Protein AF-0000000086681582 (afdb_homodimer)

Nearest PDB structures (foldseek):
  5wcq-assembly1_A  TM=6.280E-01  e=1.089E-05  Brevundimonas diminuta
  5wms-assembly1_A  TM=5.966E-01  e=2.235E-05  Brevundimonas diminuta
  8uqz-assembly1_A  TM=6.109E-01  e=7.411E-05  Brevundimonas diminuta
  6jqx-assembly1_B  TM=4.785E-01  e=4.214E-04  Cutaneotrichosporon moniliiforme
  1qlw-assembly1_A  TM=4.377E-01  e=7.368E+00  Alcaligenes sp.

Foldseek 3Di:
DEADDDPVADFPHHPLVLQQVCVVLPDQEDEYDDLQDWCLVVQVVSCVVPDSHHYAIEEEQAVNQPHLDLVRVLVSLVSPHQEYEHHACQAQVNCCVPVVDGGDDQADPVLAGDPSVVSVLVSCLVSLHEYEHHHYDLSRSLRVLQVSLVVVHAYEDPQCLAHHDLVSLLVSLVSPYAYEHALQCCDPVHRPDHLLNVLVSCVSNDLQRYAYFHPDGHPRDDRRSVSLVVSLVSNVVSPDDPVSSCNRHPVVVCVSRVVDD/DEADDAPVADFPHHPLVLQVVCVVLPDQEDEYDDLQDWCLVVQVVSCVVPDSHHYAIEEEQAVNQPHLDLVRVLVSLVSPHQEYEHHACQAQVNCCVPVVDGGDDQADPVLAGDPSVVSVLVSCLVSLHEYEHHHYDLSRSLRVLQVSLVVPHAYEDPQCLAHHDLVSLLVSLVSPYAYEHALQCCDPVHRPDHLLNVLVSCVSNDLQRYAYFHPDGHPRDDRRSVSLVVSLVSNVVSPDDPVSSCNRHPVVVCVSRVVDD

Structure (mmCIF, N/CA/C/O backbone):
data_AF-0000000086681582-model_v1
#
loop_
_entity.id
_entity.type
_entity.pdbx_description
1 polymer 'Uncharacterized protein'
#
loop_
_atom_site.group_PDB
_atom_site.id
_atom_site.type_symbol
_atom_site.label_atom_id
_atom_site.label_alt_id
_atom_site.label_comp_id
_atom_site.label_asym_id
_atom_site.label_entity_id
_atom_site.label_seq_id
_atom_site.pdbx_PDB_ins_code
_atom_site.Cartn_x
_atom_site.Cartn_y
_atom_site.Cartn_z
_atom_site.occupancy
_atom_site.B_iso_or_equiv
_atom_site.auth_seq_id
_atom_site.auth_comp_id
_atom_site.auth_asym_id
_atom_site.auth_atom_id
_atom_site.pdbx_PDB_model_num
ATOM 1 N N . MET A 1 1 ? -6.246 -12.727 -7.773 1 80.12 1 MET A N 1
ATOM 2 C CA . MET A 1 1 ? -7.086 -11.852 -8.586 1 80.12 1 MET A CA 1
ATOM 3 C C . MET A 1 1 ? -6.727 -10.391 -8.367 1 80.12 1 MET A C 1
ATOM 5 O O . MET A 1 1 ? -6.145 -10.039 -7.336 1 80.12 1 MET A O 1
ATOM 9 N N . HIS A 1 2 ? -7.07 -9.625 -9.367 1 80.25 2 HIS A N 1
ATOM 10 C CA . HIS A 1 2 ? -6.82 -8.188 -9.375 1 80.25 2 HIS A CA 1
ATOM 11 C C . HIS A 1 2 ? -8.117 -7.406 -9.203 1 80.25 2 HIS A C 1
ATOM 13 O O . HIS A 1 2 ? -9.047 -7.562 -9.992 1 80.25 2 HIS A O 1
ATOM 19 N N . ALA A 1 3 ? -8.195 -6.621 -8.18 1 81 3 ALA A N 1
ATOM 20 C CA . ALA A 1 3 ? -9.375 -5.793 -7.945 1 81 3 ALA A CA 1
ATOM 21 C C . ALA A 1 3 ? -9.023 -4.309 -7.988 1 81 3 ALA A C 1
ATOM 23 O O . ALA A 1 3 ? -7.848 -3.943 -7.945 1 81 3 ALA A O 1
ATOM 24 N N . GLY A 1 4 ? -10.094 -3.471 -8.25 1 77.5 4 GLY A N 1
ATOM 25 C CA . GLY A 1 4 ? -9.898 -2.037 -8.094 1 77.5 4 GLY A CA 1
ATOM 26 C C . GLY A 1 4 ? -9.766 -1.604 -6.648 1 77.5 4 GLY A C 1
ATOM 27 O O . GLY A 1 4 ? -10.172 -2.328 -5.738 1 77.5 4 GLY A O 1
ATOM 28 N N . PRO A 1 5 ? -9.18 -0.451 -6.535 1 73.88 5 PRO A N 1
ATOM 29 C CA . PRO A 1 5 ? -8.68 0.481 -7.547 1 73.88 5 PRO A CA 1
ATOM 30 C C . PRO A 1 5 ? -7.324 0.068 -8.117 1 73.88 5 PRO A C 1
ATOM 32 O O . PRO A 1 5 ? -6.543 -0.6 -7.43 1 73.88 5 PRO A O 1
ATOM 35 N N . ASP A 1 6 ? -7.227 0.319 -9.297 1 66 6 ASP A N 1
ATOM 36 C CA . ASP A 1 6 ? -5.996 0.071 -10.039 1 66 6 ASP A CA 1
ATOM 37 C C . ASP A 1 6 ? -5.617 1.28 -10.891 1 66 6 ASP A C 1
ATOM 39 O O . ASP A 1 6 ? -6.398 1.722 -11.734 1 66 6 ASP A O 1
ATOM 43 N N . PRO A 1 7 ? -4.586 1.868 -10.586 1 52.94 7 PRO A N 1
ATOM 44 C CA . PRO A 1 7 ? -4.242 3.102 -11.297 1 52.94 7 PRO A CA 1
ATOM 45 C C . PRO A 1 7 ? -3.973 2.871 -12.781 1 52.94 7 PRO A C 1
ATOM 47 O O . PRO A 1 7 ? -3.996 3.82 -13.57 1 52.94 7 PRO A O 1
ATOM 50 N N . VAL A 1 8 ? -3.641 1.756 -13.031 1 47.03 8 VAL A N 1
ATOM 51 C CA . VAL A 1 8 ? -3.168 1.477 -14.383 1 47.03 8 VAL A CA 1
ATOM 52 C C . VAL A 1 8 ? -4.301 0.877 -15.219 1 47.03 8 VAL A C 1
ATOM 54 O O . VAL A 1 8 ? -4.305 0.988 -16.438 1 47.03 8 VAL A O 1
ATOM 57 N N . ALA A 1 9 ? -5.238 0.294 -14.453 1 48.62 9 ALA A N 1
ATOM 58 C CA . ALA A 1 9 ? -6.25 -0.399 -15.242 1 48.62 9 ALA A CA 1
ATOM 59 C C . ALA A 1 9 ? -7.633 -0.263 -14.617 1 48.62 9 ALA A C 1
ATOM 61 O O . ALA A 1 9 ? -7.785 -0.403 -13.398 1 48.62 9 ALA A O 1
ATOM 62 N N . ASP A 1 10 ? -8.438 0.199 -15.531 1 56.19 10 ASP A N 1
ATOM 63 C CA . ASP A 1 10 ? -9.82 0.105 -15.07 1 56.19 10 ASP A CA 1
ATOM 64 C C . ASP A 1 10 ? -10.172 -1.327 -14.68 1 56.19 10 ASP A C 1
ATOM 66 O O . ASP A 1 10 ? -9.734 -2.281 -15.32 1 56.19 10 ASP A O 1
ATOM 70 N N . ARG A 1 11 ? -10.75 -1.47 -13.648 1 69.81 11 ARG A N 1
ATOM 71 C CA . ARG A 1 11 ? -11.148 -2.799 -13.195 1 69.81 11 ARG A CA 1
ATOM 72 C C . ARG A 1 11 ? -12.664 -2.967 -13.25 1 69.81 11 ARG A C 1
ATOM 74 O O . ARG A 1 11 ? -13.406 -2.014 -13.023 1 69.81 11 ARG A O 1
ATOM 81 N N . ARG A 1 12 ? -13.094 -4.184 -13.578 1 63.84 12 ARG A N 1
ATOM 82 C CA . ARG A 1 12 ? -14.508 -4.52 -13.734 1 63.84 12 ARG A CA 1
ATOM 83 C C . ARG A 1 12 ? -15.25 -4.379 -12.406 1 63.84 12 ARG A C 1
ATOM 85 O O . ARG A 1 12 ? -16.391 -3.914 -12.383 1 63.84 12 ARG A O 1
ATOM 92 N N . PHE A 1 13 ? -14.523 -4.84 -11.383 1 74.56 13 PHE A N 1
ATOM 93 C CA . PHE A 1 13 ? -15.109 -4.859 -10.047 1 74.56 13 PHE A CA 1
ATOM 94 C C . PHE A 1 13 ? -14.141 -4.277 -9.023 1 74.56 13 PHE A C 1
ATOM 96 O O . PHE A 1 13 ? -12.93 -4.406 -9.164 1 74.56 13 PHE A O 1
ATOM 103 N N . ASP A 1 14 ? -14.781 -3.689 -8.125 1 80.19 14 ASP A N 1
ATOM 104 C CA . ASP A 1 14 ? -13.914 -3.326 -7.004 1 80.19 14 ASP A CA 1
ATOM 105 C C . ASP A 1 14 ? -13.672 -4.523 -6.09 1 80.19 14 ASP A C 1
ATOM 107 O O . ASP A 1 14 ? -14.211 -5.605 -6.316 1 80.19 14 ASP A O 1
ATOM 111 N N . ALA A 1 15 ? -12.883 -4.344 -5.152 1 85.25 15 ALA A N 1
ATOM 112 C CA . ALA A 1 15 ? -12.422 -5.441 -4.305 1 85.25 15 ALA A CA 1
ATOM 113 C C . ALA A 1 15 ? -13.586 -6.078 -3.553 1 85.25 15 ALA A C 1
ATOM 115 O O . ALA A 1 15 ? -13.609 -7.293 -3.344 1 85.25 15 ALA A O 1
ATOM 116 N N . TYR A 1 16 ? -14.555 -5.223 -3.18 1 86.19 16 TYR A N 1
ATOM 117 C CA . TYR A 1 16 ? -15.711 -5.742 -2.459 1 86.19 16 TYR A CA 1
ATOM 118 C C . TYR A 1 16 ? -16.562 -6.625 -3.363 1 86.19 16 TYR A C 1
ATOM 120 O O . TYR A 1 16 ? -16.922 -7.746 -2.992 1 86.19 16 TYR A O 1
ATOM 128 N N . GLU A 1 17 ? -16.844 -6.137 -4.488 1 84.44 17 GLU A N 1
ATOM 129 C CA . GLU A 1 17 ? -17.656 -6.879 -5.441 1 84.44 17 GLU A CA 1
ATOM 130 C C . GLU A 1 17 ? -17 -8.195 -5.832 1 84.44 17 GLU A C 1
ATOM 132 O O . GLU A 1 17 ? -17.672 -9.219 -5.98 1 84.44 17 GLU A O 1
ATOM 137 N N . MET A 1 18 ? -15.773 -8.195 -5.965 1 87.38 18 MET A N 1
ATOM 138 C CA . MET A 1 18 ? -15.031 -9.391 -6.355 1 87.38 18 MET A CA 1
ATOM 139 C C . MET A 1 18 ? -15.055 -10.43 -5.242 1 87.38 18 MET A C 1
ATOM 141 O O . MET A 1 18 ? -15.188 -11.625 -5.504 1 87.38 18 MET A O 1
ATOM 145 N N . ALA A 1 19 ? -14.875 -9.953 -4.031 1 89.88 19 ALA A N 1
ATOM 146 C CA . ALA A 1 19 ? -14.898 -10.867 -2.889 1 89.88 19 ALA A CA 1
ATOM 147 C C . ALA A 1 19 ? -16.266 -11.516 -2.736 1 89.88 19 ALA A C 1
ATOM 149 O O . ALA A 1 19 ? -16.359 -12.727 -2.514 1 89.88 19 ALA A O 1
ATOM 150 N N . VAL A 1 20 ? -17.281 -10.695 -2.9 1 88.19 20 VAL A N 1
ATOM 151 C CA . VAL A 1 20 ? -18.656 -11.195 -2.775 1 88.19 20 VAL A CA 1
ATOM 152 C C . VAL A 1 20 ? -18.938 -12.203 -3.885 1 88.19 20 VAL A C 1
ATOM 154 O O . VAL A 1 20 ? -19.5 -13.273 -3.631 1 88.19 20 VAL A O 1
ATOM 157 N N . ALA A 1 21 ? -18.516 -11.844 -5.086 1 85.94 21 ALA A N 1
ATOM 158 C CA . ALA A 1 21 ? -18.719 -12.734 -6.219 1 85.94 21 ALA A CA 1
ATOM 159 C C . ALA A 1 21 ? -18 -14.07 -6.004 1 85.94 21 ALA A C 1
ATOM 161 O O . ALA A 1 21 ? -18.531 -15.125 -6.336 1 85.94 21 ALA A O 1
ATOM 162 N N . ALA A 1 22 ? -16.844 -14.023 -5.52 1 89.81 22 ALA A N 1
ATOM 163 C CA . ALA A 1 22 ? -16.062 -15.234 -5.266 1 89.81 22 ALA A CA 1
ATOM 164 C C . ALA A 1 22 ? -16.719 -16.094 -4.203 1 89.81 22 ALA A C 1
ATOM 166 O O . ALA A 1 22 ? -16.844 -17.312 -4.367 1 89.81 22 ALA A O 1
ATOM 167 N N . ARG A 1 23 ? -17.109 -15.445 -3.09 1 91 23 ARG A N 1
ATOM 168 C CA . ARG A 1 23 ? -17.828 -16.156 -2.031 1 91 23 ARG A CA 1
ATOM 169 C C . ARG A 1 23 ? -19.078 -16.828 -2.572 1 91 23 ARG A C 1
ATOM 171 O O . ARG A 1 23 ? -19.328 -18 -2.307 1 91 23 ARG A O 1
ATOM 178 N N . ASP A 1 24 ? -19.812 -16.078 -3.342 1 88.75 24 ASP A N 1
ATOM 179 C CA . ASP A 1 24 ? -21.078 -16.578 -3.859 1 88.75 24 ASP A CA 1
ATOM 180 C C . ASP A 1 24 ? -20.875 -17.703 -4.855 1 88.75 24 ASP A C 1
ATOM 182 O O . ASP A 1 24 ? -21.75 -18.547 -5.055 1 88.75 24 ASP A O 1
ATOM 186 N N . ALA A 1 25 ? -19.703 -17.734 -5.477 1 87.56 25 ALA A N 1
ATOM 187 C CA . ALA A 1 25 ? -19.359 -18.781 -6.426 1 87.56 25 ALA A CA 1
ATOM 188 C C . ALA A 1 25 ? -18.906 -20.047 -5.699 1 87.56 25 ALA A C 1
ATOM 190 O O . ALA A 1 25 ? -18.672 -21.078 -6.328 1 87.56 25 ALA A O 1
ATOM 191 N N . GLY A 1 26 ? -18.734 -19.953 -4.391 1 88.19 26 GLY A N 1
ATOM 192 C CA . GLY A 1 26 ? -18.438 -21.141 -3.604 1 88.19 26 GLY A CA 1
ATOM 193 C C . GLY A 1 26 ? -16.969 -21.266 -3.23 1 88.19 26 GLY A C 1
ATOM 194 O O . GLY A 1 26 ? -16.547 -22.281 -2.684 1 88.19 26 GLY A O 1
ATOM 195 N N . LEU A 1 27 ? -16.203 -20.266 -3.543 1 90.62 27 LEU A N 1
ATOM 196 C CA . LEU A 1 27 ? -14.805 -20.281 -3.109 1 90.62 27 LEU A CA 1
ATOM 197 C C . LEU A 1 27 ? -14.703 -20.078 -1.602 1 90.62 27 LEU A C 1
ATOM 199 O O . LEU A 1 27 ? -15.562 -19.422 -1 1 90.62 27 LEU A O 1
ATOM 203 N N . ARG A 1 28 ? -13.727 -20.609 -1.056 1 91.69 28 ARG A N 1
ATOM 204 C CA . ARG A 1 28 ? -13.5 -20.469 0.379 1 91.69 28 ARG A CA 1
ATOM 205 C C . ARG A 1 28 ? -12.664 -19.234 0.682 1 91.69 28 ARG A C 1
ATOM 207 O O . ARG A 1 28 ? -12.773 -18.641 1.763 1 91.69 28 ARG A O 1
ATOM 214 N N . ALA A 1 29 ? -11.797 -18.891 -0.271 1 94.38 29 ALA A N 1
ATOM 215 C CA . ALA A 1 29 ? -10.859 -17.781 -0.05 1 94.38 29 ALA A CA 1
ATOM 216 C C . ALA A 1 29 ? -10.328 -17.25 -1.375 1 94.38 29 ALA A C 1
ATOM 218 O O . ALA A 1 29 ? -10.477 -17.891 -2.418 1 94.38 29 ALA A O 1
ATOM 219 N N . VAL A 1 30 ? -9.789 -16.094 -1.274 1 93.31 30 VAL A N 1
ATOM 220 C CA . VAL A 1 30 ? -9.094 -15.5 -2.408 1 93.31 30 VAL A CA 1
ATOM 221 C C . VAL A 1 30 ? -7.863 -14.742 -1.916 1 93.31 30 VAL A C 1
ATOM 223 O O . VAL A 1 30 ? -7.77 -14.398 -0.734 1 93.31 30 VAL A O 1
ATOM 226 N N . ILE A 1 31 ? -6.914 -14.57 -2.775 1 94.56 31 ILE A N 1
ATOM 227 C CA . ILE A 1 31 ? -5.785 -13.68 -2.525 1 94.56 31 ILE A CA 1
ATOM 228 C C . ILE A 1 31 ? -5.77 -12.562 -3.564 1 94.56 31 ILE A C 1
ATOM 230 O O . ILE A 1 31 ? -5.859 -12.82 -4.766 1 94.56 31 ILE A O 1
ATOM 234 N N . PHE A 1 32 ? -5.738 -11.367 -3.086 1 92.69 32 PHE A N 1
ATOM 235 C CA . PHE A 1 32 ? -5.719 -10.211 -3.977 1 92.69 32 PHE A CA 1
ATOM 236 C C . PHE A 1 32 ? -4.285 -9.773 -4.254 1 92.69 32 PHE A C 1
ATOM 238 O O . PHE A 1 32 ? -3.469 -9.688 -3.336 1 92.69 32 PHE A O 1
ATOM 245 N N . LYS A 1 33 ? -4.078 -9.492 -5.527 1 93.56 33 LYS A N 1
ATOM 246 C CA . LYS A 1 33 ? -2.783 -8.984 -5.969 1 93.56 33 LYS A CA 1
ATOM 247 C C . LYS A 1 33 ? -2.912 -7.59 -6.566 1 93.56 33 LYS A C 1
ATOM 249 O O . LYS A 1 33 ? -3.881 -7.297 -7.273 1 93.56 33 LYS A O 1
ATOM 254 N N . SER A 1 34 ? -2.004 -6.781 -6.219 1 93.56 34 SER A N 1
ATOM 255 C CA . SER A 1 34 ? -1.793 -5.508 -6.891 1 93.56 34 SER A CA 1
ATOM 256 C C . SER A 1 34 ? -0.314 -5.273 -7.188 1 93.56 34 SER A C 1
ATOM 258 O O . SER A 1 34 ? 0.549 -5.648 -6.391 1 93.56 34 SER A O 1
ATOM 260 N N . HIS A 1 35 ? -0.095 -4.695 -8.32 1 93.94 35 HIS A N 1
ATOM 261 C CA . HIS A 1 35 ? 1.271 -4.32 -8.664 1 93.94 35 HIS A CA 1
ATOM 262 C C . HIS A 1 35 ? 1.663 -3 -8.008 1 93.94 35 HIS A C 1
ATOM 264 O O . HIS A 1 35 ? 2.848 -2.658 -7.949 1 93.94 35 HIS A O 1
ATOM 270 N N . GLU A 1 36 ? 0.704 -2.318 -7.43 1 93 36 GLU A N 1
ATOM 271 C CA . GLU A 1 36 ? 0.908 -0.905 -7.121 1 93 36 GLU A CA 1
ATOM 272 C C . GLU A 1 36 ? 0.956 -0.67 -5.613 1 93 36 GLU A C 1
ATOM 274 O O . GLU A 1 36 ? 1.464 0.355 -5.156 1 93 36 GLU A O 1
ATOM 279 N N . TYR A 1 37 ? 0.361 -1.542 -4.898 1 94.25 37 TYR A N 1
ATOM 280 C CA . TYR A 1 37 ? 0.305 -1.369 -3.453 1 94.25 37 TYR A CA 1
ATOM 281 C C . TYR A 1 37 ? 0.102 -2.707 -2.752 1 94.25 37 TYR A C 1
ATOM 283 O O . TYR A 1 37 ? -0.406 -3.658 -3.35 1 94.25 37 TYR A O 1
ATOM 291 N N . PRO A 1 38 ? 0.583 -2.797 -1.464 1 96.06 38 PRO A N 1
ATOM 292 C CA . PRO A 1 38 ? 0.243 -3.984 -0.677 1 96.06 38 PRO A CA 1
ATOM 293 C C . PRO A 1 38 ? -1.257 -4.117 -0.426 1 96.06 38 PRO A C 1
ATOM 295 O O . PRO A 1 38 ? -1.91 -3.145 -0.041 1 96.06 38 PRO A O 1
ATOM 298 N N . THR A 1 39 ? -1.802 -5.305 -0.522 1 95.75 39 THR A N 1
ATOM 299 C CA . THR A 1 39 ? -3.252 -5.465 -0.53 1 95.75 39 THR A CA 1
ATOM 300 C C . THR A 1 39 ? -3.754 -5.922 0.837 1 95.75 39 THR A C 1
ATOM 302 O O . THR A 1 39 ? -4.961 -6.07 1.043 1 95.75 39 THR A O 1
ATOM 305 N N . VAL A 1 40 ? -2.877 -6.109 1.8 1 93.56 40 VAL A N 1
ATOM 306 C CA . VAL A 1 40 ? -3.266 -6.664 3.094 1 93.56 40 VAL A CA 1
ATOM 307 C C . VAL A 1 40 ? -4.262 -5.73 3.775 1 93.56 40 VAL A C 1
ATOM 309 O O . VAL A 1 40 ? -5.258 -6.188 4.344 1 93.56 40 VAL A O 1
ATOM 312 N N . PRO A 1 41 ? -4.082 -4.426 3.754 1 91.56 41 PRO A N 1
ATOM 313 C CA . PRO A 1 41 ? -5.09 -3.578 4.398 1 91.56 41 PRO A CA 1
ATOM 314 C C . PRO A 1 41 ? -6.469 -3.709 3.76 1 91.56 41 PRO A C 1
ATOM 316 O O . PRO A 1 41 ? -7.484 -3.662 4.457 1 91.56 41 PRO A O 1
ATOM 319 N N . VAL A 1 42 ? -6.512 -3.871 2.488 1 91.88 42 VAL A N 1
ATOM 320 C CA . VAL A 1 42 ? -7.77 -4.094 1.781 1 91.88 42 VAL A CA 1
ATOM 321 C C . VAL A 1 42 ? -8.375 -5.43 2.209 1 91.88 42 VAL A C 1
ATOM 323 O O . VAL A 1 42 ? -9.57 -5.512 2.484 1 91.88 42 VAL A O 1
ATOM 326 N N . ALA A 1 43 ? -7.531 -6.414 2.27 1 92.75 43 ALA A N 1
ATOM 327 C CA . ALA A 1 43 ? -7.984 -7.738 2.686 1 92.75 43 ALA A CA 1
ATOM 328 C C . ALA A 1 43 ? -8.57 -7.703 4.094 1 92.75 43 ALA A C 1
ATOM 330 O O . ALA A 1 43 ? -9.602 -8.328 4.359 1 92.75 43 ALA A O 1
ATOM 331 N N . CYS A 1 44 ? -7.945 -6.953 4.965 1 88.88 44 CYS A N 1
ATOM 332 C CA . CYS A 1 44 ? -8.422 -6.84 6.34 1 88.88 44 CYS A CA 1
ATOM 333 C C . CYS A 1 44 ? -9.828 -6.25 6.383 1 88.88 44 CYS A C 1
ATOM 335 O O . CYS A 1 44 ? -10.688 -6.75 7.109 1 88.88 44 CYS A O 1
ATOM 337 N N . LEU A 1 45 ? -10.078 -5.285 5.652 1 87.94 45 LEU A N 1
ATOM 338 C CA . LEU A 1 45 ? -11.398 -4.656 5.621 1 87.94 45 LEU A CA 1
ATOM 339 C C . LEU A 1 45 ? -12.43 -5.598 5.012 1 87.94 45 LEU A C 1
ATOM 341 O O . LEU A 1 45 ? -13.57 -5.668 5.488 1 87.94 45 LEU A O 1
ATOM 345 N N . LEU A 1 46 ? -12.008 -6.277 3.967 1 89.75 46 LEU A N 1
ATOM 346 C CA . LEU A 1 46 ? -12.93 -7.191 3.297 1 89.75 46 LEU A CA 1
ATOM 347 C C . LEU A 1 46 ? -13.32 -8.344 4.219 1 89.75 46 LEU A C 1
ATOM 349 O O . LEU A 1 46 ? -14.453 -8.82 4.176 1 89.75 46 LEU A O 1
ATOM 353 N N . ASN A 1 47 ? -12.391 -8.797 5.023 1 90 47 ASN A N 1
ATOM 354 C CA . ASN A 1 47 ? -12.68 -9.891 5.945 1 90 47 ASN A CA 1
ATOM 355 C C . ASN A 1 47 ? -13.695 -9.477 7.008 1 90 47 ASN A C 1
ATOM 357 O O . ASN A 1 47 ? -14.367 -10.328 7.59 1 90 47 ASN A O 1
ATOM 361 N N . ARG A 1 48 ? -13.812 -8.219 7.207 1 81 48 ARG A N 1
ATOM 362 C CA . ARG A 1 48 ? -14.867 -7.703 8.078 1 81 48 ARG A CA 1
ATOM 363 C C . ARG A 1 48 ? -16.203 -7.613 7.34 1 81 48 ARG A C 1
ATOM 365 O O . ARG A 1 48 ? -17.25 -7.867 7.922 1 81 48 ARG A O 1
ATOM 372 N N . LEU A 1 49 ? -16.094 -7.352 6.16 1 79.62 49 LEU A N 1
ATOM 373 C CA . LEU A 1 49 ? -17.281 -6.992 5.379 1 79.62 49 LEU A CA 1
ATOM 374 C C . LEU A 1 49 ? -17.953 -8.234 4.812 1 79.62 49 LEU A C 1
ATOM 376 O O . LEU A 1 49 ? -19.156 -8.234 4.547 1 79.62 49 LEU A O 1
ATOM 380 N N . VAL A 1 50 ? -17.141 -9.18 4.508 1 86.19 50 VAL A N 1
ATOM 381 C CA . VAL A 1 50 ? -17.656 -10.375 3.848 1 86.19 50 VAL A CA 1
ATOM 382 C C . VAL A 1 50 ? -17.531 -11.578 4.785 1 86.19 50 VAL A C 1
ATOM 384 O O . VAL A 1 50 ? -16.531 -12.305 4.738 1 86.19 50 VAL A O 1
ATOM 387 N N . PRO A 1 51 ? -18.625 -11.797 5.52 1 85.06 51 PRO A N 1
ATOM 388 C CA . PRO A 1 51 ? -18.562 -12.906 6.48 1 85.06 51 PRO A CA 1
ATOM 389 C C . PRO A 1 51 ? -18.375 -14.258 5.805 1 85.06 51 PRO A C 1
ATOM 391 O O . PRO A 1 51 ? -18.734 -14.43 4.637 1 85.06 51 PRO A O 1
ATOM 394 N N . ASP A 1 52 ? -17.781 -15.242 6.523 1 86.88 52 ASP A N 1
ATOM 395 C CA . ASP A 1 52 ? -17.609 -16.641 6.133 1 86.88 52 ASP A CA 1
ATOM 396 C C . ASP A 1 52 ? -16.797 -16.75 4.848 1 86.88 52 ASP A C 1
ATOM 398 O O . ASP A 1 52 ? -17.109 -17.562 3.977 1 86.88 52 ASP A O 1
ATOM 402 N N . PHE A 1 53 ? -16 -15.812 4.543 1 91.31 53 PHE A N 1
ATOM 403 C CA . PHE A 1 53 ? -15.117 -15.75 3.391 1 91.31 53 PHE A CA 1
ATOM 404 C C . PHE A 1 53 ? -13.75 -15.211 3.791 1 91.31 53 PHE A C 1
ATOM 406 O O . PHE A 1 53 ? -13.648 -14.281 4.598 1 91.31 53 PHE A O 1
ATOM 413 N N . THR A 1 54 ? -12.703 -15.805 3.367 1 94.31 54 THR A N 1
ATOM 414 C CA . THR A 1 54 ? -11.367 -15.359 3.742 1 94.31 54 THR A CA 1
ATOM 415 C C . THR A 1 54 ? -10.688 -14.641 2.578 1 94.31 54 THR A C 1
ATOM 417 O O . THR A 1 54 ? -10.641 -15.164 1.465 1 94.31 54 THR A O 1
ATOM 420 N N . VAL A 1 55 ? -10.273 -13.5 2.859 1 93.88 55 VAL A N 1
ATOM 421 C CA . VAL A 1 55 ? -9.5 -12.727 1.89 1 93.88 55 VAL A CA 1
ATOM 422 C C . VAL A 1 55 ? -8.062 -12.562 2.381 1 93.88 55 VAL A C 1
ATOM 424 O O . VAL A 1 55 ? -7.832 -12.062 3.482 1 93.88 55 VAL A O 1
ATOM 427 N N . PHE A 1 56 ? -7.141 -13.008 1.565 1 95.31 56 PHE A N 1
ATOM 428 C CA . PHE A 1 56 ? -5.727 -12.859 1.877 1 95.31 56 PHE A CA 1
ATOM 429 C C . PHE A 1 56 ? -5.133 -11.656 1.144 1 95.31 56 PHE A C 1
ATOM 431 O O . PHE A 1 56 ? -5.531 -11.359 0.016 1 95.31 56 PHE A O 1
ATOM 438 N N . GLY A 1 57 ? -4.27 -10.992 1.825 1 95.62 57 GLY A N 1
ATOM 439 C CA . GLY A 1 57 ? -3.486 -9.93 1.206 1 95.62 57 GLY A CA 1
ATOM 440 C C . GLY A 1 57 ? -2.084 -10.375 0.824 1 95.62 57 GLY A C 1
ATOM 441 O O . GLY A 1 57 ? -1.636 -11.445 1.225 1 95.62 57 GLY A O 1
ATOM 442 N N . ALA A 1 58 ? -1.457 -9.555 0.065 1 97.31 58 ALA A N 1
ATOM 443 C CA . ALA A 1 58 ? -0.13 -9.859 -0.461 1 97.31 58 ALA A CA 1
ATOM 444 C C . ALA A 1 58 ? 0.63 -8.586 -0.812 1 97.31 58 ALA A C 1
ATOM 446 O O . ALA A 1 58 ? 0.145 -7.477 -0.565 1 97.31 58 ALA A O 1
ATOM 447 N N . ILE A 1 59 ? 1.868 -8.766 -1.271 1 98 59 ILE A N 1
ATOM 448 C CA . ILE A 1 59 ? 2.693 -7.656 -1.729 1 98 59 ILE A CA 1
ATOM 449 C C . ILE A 1 59 ? 3.531 -8.094 -2.928 1 98 59 ILE A C 1
ATOM 451 O O . ILE A 1 59 ? 4.051 -9.211 -2.953 1 98 59 ILE A O 1
ATOM 455 N N . SER A 1 60 ? 3.582 -7.254 -3.945 1 98.25 60 SER A N 1
ATOM 456 C CA . SER A 1 60 ? 4.496 -7.422 -5.07 1 98.25 60 SER A CA 1
ATOM 457 C C . SER A 1 60 ? 5.684 -6.469 -4.957 1 98.25 60 SER A C 1
ATOM 459 O O . SER A 1 60 ? 5.508 -5.27 -4.75 1 98.25 60 SER A O 1
ATOM 461 N N . LEU A 1 61 ? 6.84 -7.004 -5.102 1 98.69 61 LEU A N 1
ATOM 462 C CA . LEU A 1 61 ? 8.039 -6.199 -4.914 1 98.69 61 LEU A CA 1
ATOM 463 C C . LEU A 1 61 ? 8.406 -5.461 -6.199 1 98.69 61 LEU A C 1
ATOM 465 O O . LEU A 1 61 ? 9.508 -5.641 -6.73 1 98.69 61 LEU A O 1
ATOM 469 N N . ASP A 1 62 ? 7.484 -4.574 -6.621 1 98.19 62 ASP A N 1
ATOM 470 C CA . ASP A 1 62 ? 7.652 -3.736 -7.805 1 98.19 62 ASP A CA 1
ATOM 471 C C . ASP A 1 62 ? 8.172 -2.35 -7.43 1 98.19 62 ASP A C 1
ATOM 473 O O . ASP A 1 62 ? 8.508 -2.102 -6.27 1 98.19 62 ASP A O 1
ATOM 477 N N . ASN A 1 63 ? 8.266 -1.492 -8.445 1 98.06 63 ASN A N 1
ATOM 478 C CA . ASN A 1 63 ? 8.836 -0.165 -8.234 1 98.06 63 ASN A CA 1
ATOM 479 C C . ASN A 1 63 ? 8 0.651 -7.25 1 98.06 63 ASN A C 1
ATOM 481 O O . ASN A 1 63 ? 8.531 1.502 -6.535 1 98.06 63 ASN A O 1
ATOM 485 N N . GLU A 1 64 ? 6.758 0.367 -7.109 1 97.5 64 GLU A N 1
ATOM 486 C CA . GLU A 1 64 ? 5.82 1.151 -6.312 1 97.5 64 GLU A CA 1
ATOM 487 C C . GLU A 1 64 ? 6.082 0.979 -4.82 1 97.5 64 GLU A C 1
ATOM 489 O O . GLU A 1 64 ? 5.652 1.8 -4.008 1 97.5 64 GLU A O 1
ATOM 494 N N . VAL A 1 65 ? 6.797 -0.087 -4.492 1 98.06 65 VAL A N 1
ATOM 495 C CA . VAL A 1 65 ? 7.172 -0.256 -3.092 1 98.06 65 VAL A CA 1
ATOM 496 C C . VAL A 1 65 ? 8.688 -0.17 -2.949 1 98.06 65 VAL A C 1
ATOM 498 O O . VAL A 1 65 ? 9.25 -0.598 -1.937 1 98.06 65 VAL A O 1
ATOM 501 N N . GLY A 1 66 ? 9.406 0.273 -3.973 1 97.81 66 GLY A N 1
ATOM 502 C CA . GLY A 1 66 ? 10.852 0.435 -3.898 1 97.81 66 GLY A CA 1
ATOM 503 C C . GLY A 1 66 ? 11.617 -0.78 -4.391 1 97.81 66 GLY A C 1
ATOM 504 O O . GLY A 1 66 ? 12.789 -0.96 -4.059 1 97.81 66 GLY A O 1
ATOM 505 N N . GLY A 1 67 ? 10.969 -1.659 -5.156 1 98.25 67 GLY A N 1
ATOM 506 C CA . GLY A 1 67 ? 11.633 -2.834 -5.695 1 98.25 67 GLY A CA 1
ATOM 507 C C . GLY A 1 67 ? 11.883 -3.91 -4.652 1 98.25 67 GLY A C 1
ATOM 508 O O . GLY A 1 67 ? 10.969 -4.277 -3.906 1 98.25 67 GLY A O 1
ATOM 509 N N . LEU A 1 68 ? 13.094 -4.504 -4.703 1 98.69 68 LEU A N 1
ATOM 510 C CA . LEU A 1 68 ? 13.5 -5.484 -3.705 1 98.69 68 LEU A CA 1
ATOM 511 C C . LEU A 1 68 ? 13.695 -4.824 -2.344 1 98.69 68 LEU A C 1
ATOM 513 O O . LEU A 1 68 ? 14.828 -4.543 -1.941 1 98.69 68 LEU A O 1
ATOM 517 N N . ASN A 1 69 ? 12.531 -4.633 -1.628 1 98.69 69 ASN A N 1
ATOM 518 C CA . ASN A 1 69 ? 12.477 -3.807 -0.425 1 98.69 69 ASN A CA 1
ATOM 519 C C . ASN A 1 69 ? 12.07 -4.625 0.798 1 98.69 69 ASN A C 1
ATOM 521 O O . ASN A 1 69 ? 10.883 -4.75 1.1 1 98.69 69 ASN A O 1
ATOM 525 N N . PRO A 1 70 ? 13.055 -5.07 1.608 1 98.62 70 PRO A N 1
ATOM 526 C CA . PRO A 1 70 ? 12.727 -5.871 2.791 1 98.62 70 PRO A CA 1
ATOM 527 C C . PRO A 1 70 ? 11.875 -5.109 3.805 1 98.62 70 PRO A C 1
ATOM 529 O O . PRO A 1 70 ? 11.07 -5.711 4.516 1 98.62 70 PRO A O 1
ATOM 532 N N . VAL A 1 71 ? 11.977 -3.783 3.865 1 97.75 71 VAL A N 1
ATOM 533 C CA . VAL A 1 71 ? 11.211 -2.979 4.812 1 97.75 71 VAL A CA 1
ATOM 534 C C . VAL A 1 71 ? 9.727 -3.027 4.453 1 97.75 71 VAL A C 1
ATOM 536 O O . 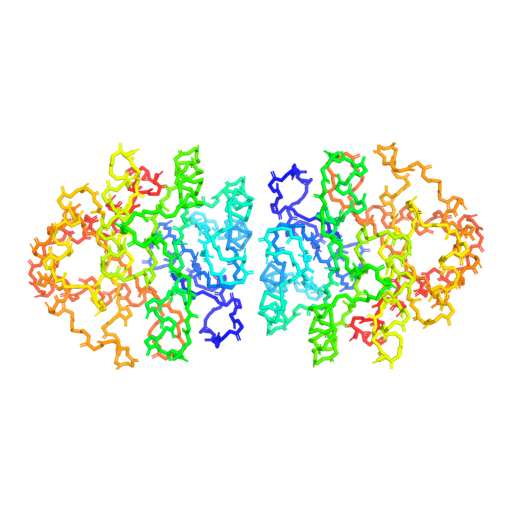VAL A 1 71 ? 8.883 -3.238 5.324 1 97.75 71 VAL A O 1
ATOM 539 N N . ALA A 1 72 ? 9.461 -2.85 3.186 1 98.06 72 ALA A N 1
ATOM 540 C CA . ALA A 1 72 ? 8.078 -2.941 2.715 1 98.06 72 ALA A CA 1
ATOM 541 C C . ALA A 1 72 ? 7.512 -4.336 2.961 1 98.06 72 ALA A C 1
ATOM 543 O O . ALA A 1 72 ? 6.363 -4.473 3.391 1 98.06 72 ALA A O 1
ATOM 544 N N . LEU A 1 73 ? 8.336 -5.312 2.676 1 98.56 73 LEU A N 1
ATOM 545 C CA . LEU A 1 73 ? 7.906 -6.695 2.855 1 98.56 73 LEU A CA 1
ATOM 546 C C . LEU A 1 73 ? 7.598 -6.98 4.32 1 98.56 73 LEU A C 1
ATOM 548 O O . LEU A 1 73 ? 6.559 -7.559 4.641 1 98.56 73 LEU A O 1
ATOM 552 N N . GLU A 1 74 ? 8.461 -6.59 5.168 1 97.94 74 GLU A N 1
ATOM 553 C CA . GLU A 1 74 ? 8.266 -6.879 6.582 1 97.94 74 GLU A CA 1
ATOM 554 C C . GLU A 1 74 ? 7.02 -6.176 7.121 1 97.94 74 GLU A C 1
ATOM 556 O O . GLU A 1 74 ? 6.273 -6.746 7.918 1 97.94 74 GLU A O 1
ATOM 561 N N . ALA A 1 75 ? 6.836 -4.93 6.723 1 96.31 75 ALA A N 1
ATOM 562 C CA . ALA A 1 75 ? 5.629 -4.211 7.129 1 96.31 75 ALA A CA 1
ATOM 563 C C . ALA A 1 75 ? 4.371 -4.969 6.703 1 96.31 75 ALA A C 1
ATOM 565 O O . ALA A 1 75 ? 3.43 -5.109 7.484 1 96.31 75 ALA A O 1
ATOM 566 N N . SER A 1 76 ? 4.367 -5.441 5.469 1 96.5 76 SER A N 1
ATOM 567 C CA . SER A 1 76 ? 3.227 -6.191 4.953 1 96.5 76 SER A CA 1
ATOM 568 C C . SER A 1 76 ? 3.053 -7.512 5.699 1 96.5 76 SER A C 1
ATOM 570 O O . SER A 1 76 ? 1.931 -7.898 6.031 1 96.5 76 SER A O 1
ATOM 572 N N . ALA A 1 77 ? 4.18 -8.164 5.957 1 97.12 77 ALA A N 1
ATOM 573 C CA . ALA A 1 77 ? 4.145 -9.445 6.664 1 97.12 77 ALA A CA 1
ATOM 574 C C . ALA A 1 77 ? 3.58 -9.273 8.07 1 97.12 77 ALA A C 1
ATOM 576 O O . ALA A 1 77 ? 2.762 -10.078 8.523 1 97.12 77 ALA A O 1
ATOM 577 N N . LYS A 1 78 ? 3.945 -8.219 8.727 1 95.5 78 LYS A N 1
ATOM 578 C CA . LYS A 1 78 ? 3.482 -7.938 10.086 1 95.5 78 LYS A CA 1
ATOM 579 C C . LYS A 1 78 ? 1.982 -7.664 10.109 1 95.5 78 LYS A C 1
ATOM 581 O O . LYS A 1 78 ? 1.313 -7.922 11.109 1 95.5 78 LYS A O 1
ATOM 586 N N . MET A 1 79 ? 1.487 -7.242 8.969 1 93.56 79 MET A N 1
ATOM 587 C CA . MET A 1 79 ? 0.054 -6.98 8.875 1 93.56 79 MET A CA 1
ATOM 588 C C . MET A 1 79 ? -0.707 -8.234 8.469 1 93.56 79 MET A C 1
ATOM 590 O O . MET A 1 79 ? -1.938 -8.234 8.422 1 93.56 79 MET A O 1
ATOM 594 N N . GLY A 1 80 ? 0.071 -9.266 8.07 1 93.88 80 GLY A N 1
ATOM 595 C CA . GLY A 1 80 ? -0.59 -10.531 7.828 1 93.88 80 GLY A CA 1
ATOM 596 C C . GLY A 1 80 ? -0.585 -10.938 6.367 1 93.88 80 GLY A C 1
ATOM 597 O O . GLY A 1 80 ? -1.36 -11.805 5.953 1 93.88 80 GLY A O 1
ATOM 598 N N . ALA A 1 81 ? 0.234 -10.297 5.555 1 96 81 ALA A N 1
ATOM 599 C CA . ALA A 1 81 ? 0.311 -10.711 4.156 1 96 81 ALA A CA 1
ATOM 600 C C . ALA A 1 81 ? 0.696 -12.18 4.031 1 96 81 ALA A C 1
ATOM 602 O O . ALA A 1 81 ? 1.637 -12.641 4.684 1 96 81 ALA A O 1
ATOM 603 N N . ALA A 1 82 ? -0.04 -12.859 3.197 1 97.38 82 ALA A N 1
ATOM 604 C CA . ALA A 1 82 ? 0.156 -14.305 3.088 1 97.38 82 ALA A CA 1
ATOM 605 C C . ALA A 1 82 ? 1.182 -14.641 2.008 1 97.38 82 ALA A C 1
ATOM 607 O O . ALA A 1 82 ? 1.775 -15.719 2.021 1 97.38 82 ALA A O 1
ATOM 608 N N . LYS A 1 83 ? 1.37 -13.742 1.062 1 98.31 83 LYS A N 1
ATOM 609 C CA . LYS A 1 83 ? 2.184 -14.031 -0.114 1 98.31 83 LYS A CA 1
ATOM 610 C C . LYS A 1 83 ? 2.984 -12.805 -0.547 1 98.31 83 LYS A C 1
ATOM 612 O O . LYS A 1 83 ? 2.537 -11.672 -0.369 1 98.31 83 LYS A O 1
ATOM 617 N N . VAL A 1 84 ? 4.188 -13.055 -0.988 1 98.81 84 VAL A N 1
ATOM 618 C CA . VAL A 1 84 ? 5 -12.039 -1.649 1 98.81 84 VAL A CA 1
ATOM 619 C C . VAL A 1 84 ? 5.355 -12.492 -3.061 1 98.81 84 VAL A C 1
ATOM 621 O O . VAL A 1 84 ? 5.676 -13.664 -3.277 1 98.81 84 VAL A O 1
ATOM 624 N N . TRP A 1 85 ? 5.16 -11.609 -3.984 1 98.69 85 TRP A N 1
ATOM 625 C CA . TRP A 1 85 ? 5.711 -11.836 -5.316 1 98.69 85 TRP A CA 1
ATOM 626 C C . TRP A 1 85 ? 7.039 -11.102 -5.488 1 98.69 85 TRP A C 1
ATOM 628 O O . TRP A 1 85 ? 7.16 -9.93 -5.121 1 98.69 85 TRP A O 1
ATOM 638 N N . MET A 1 86 ? 8.016 -11.836 -6.035 1 98.81 86 MET A N 1
ATOM 639 C CA . MET A 1 86 ? 9.141 -11.125 -6.629 1 98.81 86 MET A CA 1
ATOM 640 C C . MET A 1 86 ? 8.664 -10.148 -7.695 1 98.81 86 MET A C 1
ATOM 642 O O . MET A 1 86 ? 7.477 -10.117 -8.031 1 98.81 86 MET A O 1
ATOM 646 N N . PRO A 1 87 ? 9.617 -9.32 -8.188 1 98.62 87 PRO A N 1
ATOM 647 C CA . PRO A 1 87 ? 9.156 -8.297 -9.133 1 98.62 87 PRO A CA 1
ATOM 648 C C . PRO A 1 87 ? 8.305 -8.867 -10.266 1 98.62 87 PRO A C 1
ATOM 650 O O . PRO A 1 87 ? 8.609 -9.945 -10.781 1 98.62 87 PRO A O 1
ATOM 653 N N . THR A 1 88 ? 7.242 -8.141 -10.516 1 96.88 88 THR A N 1
ATOM 654 C CA . THR A 1 88 ? 6.348 -8.5 -11.617 1 96.88 88 THR A CA 1
ATOM 655 C C . THR A 1 88 ? 6.543 -7.562 -12.805 1 96.88 88 THR A C 1
ATOM 657 O O . THR A 1 88 ? 7.496 -7.715 -13.57 1 96.88 88 THR A O 1
ATOM 660 N N . TYR A 1 89 ? 5.828 -6.418 -12.805 1 95.12 89 TYR A N 1
ATOM 661 C CA . TYR A 1 89 ? 5.988 -5.488 -13.922 1 95.12 89 TYR A CA 1
ATOM 662 C C . TYR A 1 89 ? 7.379 -4.859 -13.906 1 95.12 89 TYR A C 1
ATOM 664 O O . TYR A 1 89 ? 7.902 -4.477 -14.953 1 95.12 89 TYR A O 1
ATOM 672 N N . ALA A 1 90 ? 7.953 -4.812 -12.75 1 97.62 90 ALA A N 1
ATOM 673 C CA . ALA A 1 90 ? 9.266 -4.184 -12.602 1 97.62 90 ALA A CA 1
ATOM 674 C C . ALA A 1 90 ? 10.383 -5.184 -12.867 1 97.62 90 ALA A C 1
ATOM 676 O O . ALA A 1 90 ? 11.562 -4.812 -12.906 1 97.62 90 ALA A O 1
ATOM 677 N N . ALA A 1 91 ? 10.07 -6.453 -13.016 1 98.25 91 ALA A N 1
ATOM 678 C CA . ALA A 1 91 ? 11.102 -7.453 -13.297 1 98.25 91 ALA A CA 1
ATOM 679 C C . ALA A 1 91 ? 11.852 -7.113 -14.578 1 98.25 91 ALA A C 1
ATOM 681 O O . ALA A 1 91 ? 11.25 -6.691 -15.57 1 98.25 91 ALA A O 1
ATOM 682 N N . ASP A 1 92 ? 13.156 -7.367 -14.547 1 97.94 92 ASP A N 1
ATOM 683 C CA . ASP A 1 92 ? 13.977 -7.027 -15.711 1 97.94 92 ASP A CA 1
ATOM 684 C C . ASP A 1 92 ? 13.461 -7.719 -16.969 1 97.94 92 ASP A C 1
ATOM 686 O O . ASP A 1 92 ? 13.359 -7.098 -18.031 1 97.94 92 ASP A O 1
ATOM 690 N N . HIS A 1 93 ? 13.172 -8.977 -16.844 1 96 93 HIS A N 1
ATOM 691 C CA . HIS A 1 93 ? 12.672 -9.742 -17.984 1 96 93 HIS A CA 1
ATOM 692 C C . HIS A 1 93 ? 11.406 -9.109 -18.562 1 96 93 HIS A C 1
ATOM 694 O O . HIS A 1 93 ? 11.297 -8.914 -19.766 1 96 93 HIS A O 1
ATOM 700 N N . TRP A 1 94 ? 10.469 -8.789 -17.703 1 94.81 94 TRP A N 1
ATOM 701 C CA . TRP A 1 94 ? 9.188 -8.234 -18.125 1 94.81 94 TRP A CA 1
ATOM 702 C C . TRP A 1 94 ? 9.359 -6.82 -18.672 1 94.81 94 TRP A C 1
ATOM 704 O O . TRP A 1 94 ? 8.875 -6.504 -19.766 1 94.81 94 TRP A O 1
ATOM 714 N N . SER A 1 95 ? 10.039 -6.031 -17.938 1 95.94 95 SER A N 1
ATOM 715 C CA . SER A 1 95 ? 10.219 -4.621 -18.266 1 95.94 95 SER A CA 1
ATOM 716 C C . SER A 1 95 ? 10.93 -4.461 -19.609 1 95.94 95 SER A C 1
ATOM 718 O O . SER A 1 95 ? 10.516 -3.662 -20.453 1 95.94 95 SER A O 1
ATOM 720 N N . THR A 1 96 ? 12 -5.23 -19.812 1 96.31 96 THR A N 1
ATOM 721 C CA . THR A 1 96 ? 12.742 -5.164 -21.062 1 96.31 96 THR A CA 1
ATOM 722 C C . THR A 1 96 ? 11.898 -5.672 -22.234 1 96.31 96 THR A C 1
ATOM 724 O O . THR A 1 96 ? 11.906 -5.082 -23.312 1 96.31 96 THR A O 1
ATOM 727 N N . THR A 1 97 ? 11.156 -6.719 -22.016 1 93.56 97 THR A N 1
ATOM 728 C CA . THR A 1 97 ? 10.375 -7.371 -23.062 1 93.56 97 THR A CA 1
ATOM 729 C C . THR A 1 97 ? 9.195 -6.504 -23.484 1 93.56 97 THR A C 1
ATOM 731 O O . THR A 1 97 ? 8.914 -6.367 -24.672 1 93.56 97 THR A O 1
ATOM 734 N N . TYR A 1 98 ? 8.555 -5.91 -22.516 1 90.44 98 TYR A N 1
ATOM 735 C CA . TYR A 1 98 ? 7.258 -5.316 -22.828 1 90.44 98 TYR A CA 1
ATOM 736 C C . TYR A 1 98 ? 7.336 -3.795 -22.797 1 90.44 98 TYR A C 1
ATOM 738 O O . TYR A 1 98 ? 6.496 -3.115 -23.391 1 90.44 98 TYR A O 1
ATOM 746 N N . TYR A 1 99 ? 8.312 -3.25 -22.094 1 91.94 99 TYR A N 1
ATOM 747 C CA . TYR A 1 99 ? 8.383 -1.797 -21.984 1 91.94 99 TYR A CA 1
ATOM 748 C C . TYR A 1 99 ? 9.672 -1.265 -22.609 1 91.94 99 TYR A C 1
ATOM 750 O O . TYR A 1 99 ? 9.852 -0.051 -22.734 1 91.94 99 TYR A O 1
ATOM 758 N N . GLY A 1 100 ? 10.562 -2.15 -23.016 1 94.69 100 GLY A N 1
ATOM 759 C CA . GLY A 1 100 ? 11.797 -1.747 -23.656 1 94.69 100 GLY A CA 1
ATOM 760 C C . GLY A 1 100 ? 12.75 -1.023 -22.734 1 94.69 100 GLY A C 1
ATOM 761 O O . GLY A 1 100 ? 13.57 -0.22 -23.188 1 94.69 100 GLY A O 1
ATOM 762 N N . LYS A 1 101 ? 12.602 -1.131 -21.453 1 95.44 101 LYS A N 1
ATOM 763 C CA . LYS A 1 101 ? 13.477 -0.513 -20.453 1 95.44 101 LYS A CA 1
ATOM 764 C C . LYS A 1 101 ? 13.961 -1.541 -19.438 1 95.44 101 LYS A C 1
ATOM 766 O O . LYS A 1 101 ? 13.25 -2.502 -19.125 1 95.44 101 LYS A O 1
ATOM 771 N N . PRO A 1 102 ? 15.117 -1.286 -18.906 1 96.69 102 PRO A N 1
ATOM 772 C CA . PRO A 1 102 ? 15.617 -2.225 -17.906 1 96.69 102 PRO A CA 1
ATOM 773 C C . PRO A 1 102 ? 14.75 -2.254 -16.641 1 96.69 102 PRO A C 1
ATOM 775 O O . PRO A 1 102 ? 14.109 -1.254 -16.312 1 96.69 102 PRO A O 1
ATOM 778 N N . GLY A 1 103 ? 14.727 -3.373 -15.977 1 98.12 103 GLY A N 1
ATOM 779 C CA . GLY A 1 103 ? 14.016 -3.537 -14.719 1 98.12 103 GLY A CA 1
ATOM 780 C C . GLY A 1 103 ? 14.883 -4.109 -13.617 1 98.12 103 GLY A C 1
ATOM 781 O O . GLY A 1 103 ? 16.094 -3.908 -13.602 1 98.12 103 GLY A O 1
ATOM 782 N N . ILE A 1 104 ? 14.25 -4.738 -12.727 1 98.38 104 ILE A N 1
ATOM 783 C CA . ILE A 1 104 ? 14.922 -5.25 -11.539 1 98.38 104 ILE A CA 1
ATOM 784 C C . ILE A 1 104 ? 15.375 -6.688 -11.773 1 98.38 104 ILE A C 1
ATOM 786 O O . ILE A 1 104 ? 14.555 -7.566 -12.062 1 98.38 104 ILE A O 1
ATOM 790 N N . GLY A 1 105 ? 16.625 -6.949 -11.703 1 98 105 GLY A N 1
ATOM 791 C CA . GLY A 1 105 ? 17.172 -8.297 -11.719 1 98 105 GLY A CA 1
ATOM 792 C C . GLY A 1 105 ? 17.438 -8.844 -10.328 1 98 105 GLY A C 1
ATOM 793 O O . GLY A 1 105 ? 17.688 -8.078 -9.383 1 98 105 GLY A O 1
ATOM 794 N N . VAL A 1 106 ? 17.453 -10.188 -10.219 1 98.62 106 VAL A N 1
ATOM 795 C CA . VAL A 1 106 ? 17.625 -10.75 -8.891 1 98.62 106 VAL A CA 1
ATOM 796 C C . VAL A 1 106 ? 18.922 -11.562 -8.836 1 98.62 106 VAL A C 1
ATOM 798 O O . VAL A 1 106 ? 19.266 -12.133 -7.801 1 98.62 106 VAL A O 1
ATOM 801 N N . LEU A 1 107 ? 19.641 -11.617 -9.945 1 98.62 107 LEU A N 1
ATOM 802 C CA . LEU A 1 107 ? 20.906 -12.336 -10 1 98.62 107 LEU A CA 1
ATOM 803 C C . LEU A 1 107 ? 22.078 -11.375 -10.211 1 98.62 107 LEU A C 1
ATOM 805 O O . LEU A 1 107 ? 21.922 -10.344 -10.867 1 98.62 107 LEU A O 1
ATOM 809 N N . ASP A 1 108 ? 23.219 -11.773 -9.648 1 97.81 108 ASP A N 1
ATOM 810 C CA . ASP A 1 108 ? 24.453 -11.031 -9.922 1 97.81 108 ASP A CA 1
ATOM 811 C C . ASP A 1 108 ? 25.125 -11.547 -11.188 1 97.81 108 ASP A C 1
ATOM 813 O O . ASP A 1 108 ? 24.547 -12.344 -11.93 1 97.81 108 ASP A O 1
ATOM 817 N N . ASP A 1 109 ? 26.344 -11.016 -11.445 1 96.06 109 ASP A N 1
ATOM 818 C CA . ASP A 1 109 ? 27.047 -11.336 -12.68 1 96.06 109 ASP A CA 1
ATOM 819 C C . ASP A 1 109 ? 27.469 -12.805 -12.719 1 96.06 109 ASP A C 1
ATOM 821 O O . ASP A 1 109 ? 27.766 -13.344 -13.789 1 96.06 109 ASP A O 1
ATOM 825 N N . LYS A 1 110 ? 27.5 -13.469 -11.602 1 96.62 110 LYS A N 1
ATOM 826 C CA . LYS A 1 110 ? 27.922 -14.859 -11.516 1 96.62 110 LYS A CA 1
ATOM 827 C C . LYS A 1 110 ? 26.734 -15.805 -11.531 1 96.62 110 LYS A C 1
ATOM 829 O O . LYS A 1 110 ? 26.891 -17.016 -11.43 1 96.62 110 LYS A O 1
ATOM 834 N N . GLY A 1 111 ? 25.469 -15.211 -11.57 1 97.5 111 GLY A N 1
ATOM 835 C CA . GLY A 1 111 ? 24.25 -16.016 -11.633 1 97.5 111 GLY A CA 1
ATOM 836 C C . GLY A 1 111 ? 23.688 -16.359 -10.273 1 97.5 111 GLY A C 1
ATOM 837 O O . GLY A 1 111 ? 22.781 -17.203 -10.156 1 97.5 111 GLY A O 1
ATOM 838 N N . ALA A 1 112 ? 24.219 -15.789 -9.289 1 98 112 ALA A N 1
ATOM 839 C CA . ALA A 1 112 ? 23.719 -16 -7.934 1 98 112 ALA A CA 1
ATOM 840 C C . ALA A 1 112 ? 22.734 -14.922 -7.531 1 98 112 ALA A C 1
ATOM 842 O O . ALA A 1 112 ? 22.797 -13.797 -8.039 1 98 112 ALA A O 1
ATOM 843 N N . LEU A 1 113 ? 21.859 -15.289 -6.609 1 98.69 113 LEU A N 1
ATOM 844 C CA . LEU A 1 113 ? 20.922 -14.297 -6.105 1 98.69 113 LEU A CA 1
ATOM 845 C C . LEU A 1 113 ? 21.672 -13.141 -5.438 1 98.69 113 LEU A C 1
ATOM 847 O O . LEU A 1 113 ? 22.641 -13.359 -4.707 1 98.69 113 LEU A O 1
ATOM 851 N N . VAL A 1 114 ? 21.234 -11.938 -5.684 1 98.44 114 VAL A N 1
ATOM 852 C CA . VAL A 1 114 ? 21.828 -10.781 -5.031 1 98.44 114 VAL A CA 1
ATOM 853 C C . VAL A 1 114 ? 21.516 -10.812 -3.537 1 98.44 114 VAL A C 1
ATOM 855 O O . VAL A 1 114 ? 20.5 -11.375 -3.119 1 98.44 114 VAL A O 1
ATOM 858 N N . PRO A 1 115 ? 22.312 -10.211 -2.67 1 98.31 115 PRO A N 1
ATOM 859 C CA . PRO A 1 115 ? 22.219 -10.328 -1.214 1 98.31 115 PRO A CA 1
ATOM 860 C C . PRO A 1 115 ? 20.844 -9.93 -0.679 1 98.31 115 PRO A C 1
ATOM 862 O O . PRO A 1 115 ? 20.312 -10.586 0.218 1 98.31 115 PRO A O 1
ATOM 865 N N . VAL A 1 116 ? 20.25 -8.891 -1.206 1 98.62 116 VAL A N 1
ATOM 866 C CA . VAL A 1 116 ? 18.984 -8.383 -0.68 1 98.62 116 VAL A CA 1
ATOM 867 C C . VAL A 1 116 ? 17.891 -9.43 -0.86 1 98.62 116 VAL A C 1
ATOM 869 O O . VAL A 1 116 ? 16.953 -9.492 -0.074 1 98.62 116 VAL A O 1
ATOM 872 N N . VAL A 1 117 ? 18.031 -10.305 -1.839 1 98.81 117 VAL A N 1
ATOM 873 C CA . VAL A 1 117 ? 17.031 -11.359 -2.041 1 98.81 117 VAL A CA 1
ATOM 874 C C . VAL A 1 117 ? 17.109 -12.359 -0.891 1 98.81 117 VAL A C 1
ATOM 876 O O . VAL A 1 117 ? 16.078 -12.898 -0.467 1 98.81 117 VAL A O 1
ATOM 879 N N . HIS A 1 118 ? 18.281 -12.586 -0.374 1 98.75 118 HIS A N 1
ATOM 880 C CA . HIS A 1 118 ? 18.391 -13.461 0.79 1 98.75 118 HIS A CA 1
ATOM 881 C C . HIS A 1 118 ? 17.703 -12.844 2.006 1 98.75 118 HIS A C 1
ATOM 883 O O . HIS A 1 118 ? 17.094 -13.562 2.805 1 98.75 118 HIS A O 1
ATOM 889 N N . ASP A 1 119 ? 17.828 -11.492 2.18 1 98.75 119 ASP A N 1
ATOM 890 C CA . ASP A 1 119 ? 17.078 -10.812 3.23 1 98.75 119 ASP A CA 1
ATOM 891 C C . ASP A 1 119 ? 15.57 -11.031 3.066 1 98.75 119 ASP A C 1
ATOM 893 O O . ASP A 1 119 ? 14.852 -11.234 4.051 1 98.75 119 ASP A O 1
ATOM 897 N N . ILE A 1 120 ? 15.148 -10.969 1.847 1 98.88 120 ILE A N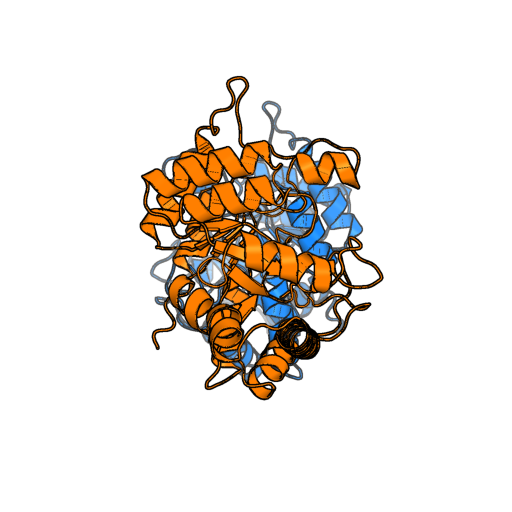 1
ATOM 898 C CA . ILE A 1 120 ? 13.734 -11.172 1.528 1 98.88 120 ILE A CA 1
ATOM 899 C C . ILE A 1 120 ? 13.328 -12.602 1.881 1 98.88 120 ILE A C 1
ATOM 901 O O . ILE A 1 120 ? 12.297 -12.82 2.516 1 98.88 120 ILE A O 1
ATOM 905 N N . LEU A 1 121 ? 14.156 -13.578 1.5 1 98.88 121 LEU A N 1
ATOM 906 C CA . LEU A 1 121 ? 13.844 -14.977 1.784 1 98.88 121 LEU A CA 1
ATOM 907 C C . LEU A 1 121 ? 13.844 -15.242 3.287 1 98.88 121 LEU A C 1
ATOM 909 O O . LEU A 1 121 ? 13.07 -16.062 3.777 1 98.88 121 LEU A O 1
ATOM 913 N N . ASP A 1 122 ? 14.703 -14.539 4.078 1 98.81 122 ASP A N 1
ATOM 914 C CA . ASP A 1 122 ? 14.672 -14.617 5.535 1 98.81 122 ASP A CA 1
ATOM 915 C C . ASP A 1 122 ? 13.305 -14.219 6.082 1 98.81 122 ASP A C 1
ATOM 917 O O . ASP A 1 122 ? 12.773 -14.875 6.98 1 98.81 122 ASP A O 1
ATOM 921 N N . LEU A 1 123 ? 12.781 -13.156 5.523 1 98.75 123 LEU A N 1
ATOM 922 C CA . LEU A 1 123 ? 11.484 -12.672 5.973 1 98.75 123 LEU A CA 1
ATOM 923 C C . LEU A 1 123 ? 10.375 -13.633 5.566 1 98.75 123 LEU A C 1
ATOM 925 O O . LEU A 1 123 ? 9.445 -13.875 6.34 1 98.75 123 LEU A O 1
ATOM 929 N N . VAL A 1 124 ? 10.477 -14.164 4.344 1 98.75 124 VAL A N 1
ATOM 930 C CA . VAL A 1 124 ? 9.492 -15.141 3.873 1 98.75 124 VAL A CA 1
ATOM 931 C C . VAL A 1 124 ? 9.453 -16.328 4.824 1 98.75 124 VAL A C 1
ATOM 933 O O . VAL A 1 124 ? 8.375 -16.828 5.176 1 98.75 124 VAL A O 1
ATOM 936 N N . GLU A 1 125 ? 10.609 -16.75 5.195 1 98.5 125 GLU A N 1
ATOM 937 C CA . GLU A 1 125 ? 10.734 -17.859 6.141 1 98.5 125 GLU A CA 1
ATOM 938 C C . GLU A 1 125 ? 10.188 -17.469 7.512 1 98.5 125 GLU A C 1
ATOM 940 O O . GLU A 1 125 ? 9.383 -18.203 8.094 1 98.5 125 GLU A O 1
ATOM 945 N N . GLN A 1 126 ? 10.609 -16.359 8.039 1 98.31 126 GLN A N 1
ATOM 946 C CA . GLN A 1 126 ? 10.25 -15.898 9.375 1 98.31 126 GLN A CA 1
ATOM 947 C C . GLN A 1 126 ? 8.734 -15.781 9.531 1 98.31 126 GLN A C 1
ATOM 949 O O . GLN A 1 126 ? 8.188 -16.109 10.586 1 98.31 126 GLN A O 1
ATOM 954 N N . TYR A 1 127 ? 8.078 -15.391 8.484 1 97.75 127 TYR A N 1
ATOM 955 C CA . TYR A 1 127 ? 6.652 -15.102 8.609 1 97.75 127 TYR A CA 1
ATOM 956 C C . TYR A 1 127 ? 5.82 -16.172 7.918 1 97.75 127 TYR A C 1
ATOM 958 O O . TYR A 1 127 ? 4.605 -16.016 7.762 1 97.75 127 TYR A O 1
ATOM 966 N N . ASP A 1 128 ? 6.441 -17.234 7.422 1 97.56 128 ASP A N 1
ATOM 967 C CA . ASP A 1 128 ? 5.793 -18.391 6.793 1 97.56 128 ASP A CA 1
ATOM 968 C C . ASP A 1 128 ? 4.91 -17.953 5.629 1 97.56 128 ASP A C 1
ATOM 970 O O . ASP A 1 128 ? 3.74 -18.344 5.551 1 97.56 128 ASP A O 1
ATOM 974 N N . MET A 1 129 ? 5.457 -17.062 4.801 1 98.31 129 MET A N 1
ATOM 975 C CA . MET A 1 129 ? 4.73 -16.562 3.633 1 98.31 129 MET A CA 1
ATOM 976 C C . MET A 1 129 ? 4.91 -17.5 2.447 1 98.31 129 MET A C 1
ATOM 978 O O . MET A 1 129 ? 5.805 -18.359 2.453 1 98.31 129 MET A O 1
ATOM 982 N N . VAL A 1 130 ? 4.02 -17.359 1.465 1 98.56 130 VAL A N 1
ATOM 983 C CA . VAL A 1 130 ? 4.207 -18 0.17 1 98.56 130 VAL A CA 1
ATOM 984 C C . VAL A 1 130 ? 5.055 -17.109 -0.735 1 98.56 130 VAL A C 1
ATOM 986 O O . VAL A 1 130 ? 4.781 -15.914 -0.87 1 98.56 130 VAL A O 1
ATOM 989 N N . LEU A 1 131 ? 6.066 -17.688 -1.307 1 98.81 131 LEU A N 1
ATOM 990 C CA . LEU A 1 131 ? 6.945 -16.969 -2.23 1 98.81 131 LEU A CA 1
ATOM 991 C C . LEU A 1 131 ? 6.488 -17.172 -3.672 1 98.81 131 LEU A C 1
ATOM 993 O O . LEU A 1 131 ? 6.418 -18.297 -4.156 1 98.81 131 LEU A O 1
ATOM 997 N N . GLY A 1 132 ? 6.094 -16.094 -4.34 1 98.75 132 GLY A N 1
ATOM 998 C CA . GLY A 1 132 ? 5.84 -16.109 -5.77 1 98.75 132 GLY A CA 1
ATOM 999 C C . GLY A 1 132 ? 7.016 -15.617 -6.59 1 98.75 132 GLY A C 1
ATOM 1000 O O . GLY A 1 132 ? 7.633 -14.602 -6.246 1 98.75 132 GLY A O 1
ATOM 1001 N N . THR A 1 133 ? 7.258 -16.203 -7.707 1 98.56 133 THR A N 1
ATOM 1002 C CA . THR A 1 133 ? 8.461 -15.906 -8.477 1 98.56 133 THR A CA 1
ATOM 1003 C C . THR A 1 133 ? 8.297 -14.617 -9.273 1 98.56 133 THR A C 1
ATOM 1005 O O . THR A 1 133 ? 9.273 -14.062 -9.789 1 98.56 133 THR A O 1
ATOM 1008 N N . GLY A 1 134 ? 7.031 -14.172 -9.367 1 97.88 134 GLY A N 1
ATOM 1009 C CA . GLY A 1 134 ? 6.789 -12.977 -10.164 1 97.88 134 GLY A CA 1
ATOM 1010 C C . GLY A 1 134 ? 7.07 -13.18 -11.641 1 97.88 134 GLY A C 1
ATOM 1011 O O . GLY A 1 134 ? 6.797 -14.25 -12.195 1 97.88 134 GLY A O 1
ATOM 1012 N N . HIS A 1 135 ? 7.484 -12.078 -12.328 1 97.81 135 HIS A N 1
ATOM 1013 C CA . HIS A 1 135 ? 7.719 -12.141 -13.766 1 97.81 135 HIS A CA 1
ATOM 1014 C C . HIS A 1 135 ? 9.203 -12.242 -14.078 1 97.81 135 HIS A C 1
ATOM 1016 O O . HIS A 1 135 ? 9.68 -11.68 -15.07 1 97.81 135 HIS A O 1
ATOM 1022 N N . LEU A 1 136 ? 9.922 -12.906 -13.266 1 98.19 136 LEU A N 1
ATOM 1023 C CA . LEU A 1 136 ? 11.344 -13.133 -13.477 1 98.19 136 LEU A CA 1
ATOM 1024 C C . LEU A 1 136 ? 11.57 -14.008 -14.711 1 98.19 136 LEU A C 1
ATOM 1026 O O . LEU A 1 136 ? 10.672 -14.734 -15.141 1 98.19 136 LEU A O 1
ATOM 1030 N N . SER A 1 137 ? 12.781 -13.914 -15.234 1 97.62 137 SER A N 1
ATOM 1031 C CA . SER A 1 137 ? 13.148 -14.812 -16.328 1 97.62 137 SER A CA 1
ATOM 1032 C C . SER A 1 137 ? 13.219 -16.25 -15.859 1 97.62 137 SER A C 1
ATOM 1034 O O . SER A 1 137 ? 13.328 -16.516 -14.656 1 97.62 137 SER A O 1
ATOM 1036 N N . THR A 1 138 ? 13.156 -17.141 -16.844 1 97.81 138 THR A N 1
ATOM 1037 C CA . THR A 1 138 ? 13.234 -18.562 -16.531 1 97.81 138 THR A CA 1
ATOM 1038 C C . THR A 1 138 ? 14.508 -18.859 -15.75 1 97.81 138 THR A C 1
ATOM 1040 O O . THR A 1 138 ? 14.484 -19.609 -14.773 1 97.81 138 THR A O 1
ATOM 1043 N N . VAL A 1 139 ? 15.633 -18.25 -16.125 1 98 139 VAL A N 1
ATOM 1044 C CA . VAL A 1 139 ? 16.922 -18.484 -15.477 1 98 139 VAL A CA 1
ATOM 1045 C C . VAL A 1 139 ? 16.859 -17.984 -14.031 1 98 139 VAL A C 1
ATOM 1047 O O . VAL A 1 139 ? 17.328 -18.656 -13.117 1 98 139 VAL A O 1
ATOM 1050 N N . GLU A 1 140 ? 16.312 -16.828 -13.844 1 98.56 140 GLU A N 1
ATOM 1051 C CA . GLU A 1 140 ? 16.172 -16.281 -12.5 1 98.56 140 GLU A CA 1
ATOM 1052 C C . GLU A 1 140 ? 15.266 -17.141 -11.633 1 98.56 140 GLU A C 1
ATOM 1054 O O . GLU A 1 140 ? 15.562 -17.375 -10.453 1 98.56 140 GLU A O 1
ATOM 1059 N N . GLN A 1 141 ? 14.195 -17.625 -12.211 1 98.56 141 GLN A N 1
ATOM 1060 C CA . GLN A 1 141 ? 13.242 -18.438 -11.461 1 98.56 141 GLN A CA 1
ATOM 1061 C C . GLN A 1 141 ? 13.859 -19.766 -11.039 1 98.56 141 GLN A C 1
ATOM 1063 O O . GLN A 1 141 ? 13.641 -20.234 -9.914 1 98.56 141 GLN A O 1
ATOM 1068 N N . LEU A 1 142 ? 14.594 -20.359 -11.93 1 98.56 142 LEU A N 1
ATOM 1069 C CA . LEU A 1 142 ? 15.25 -21.625 -11.609 1 98.56 142 LEU A CA 1
ATOM 1070 C C . LEU A 1 142 ? 16.203 -21.469 -10.43 1 98.56 142 LEU A C 1
ATOM 1072 O O . LEU A 1 142 ? 16.203 -22.297 -9.516 1 98.56 142 LEU A O 1
ATOM 1076 N N . GLU A 1 143 ? 16.969 -20.391 -10.453 1 98.69 143 GLU A N 1
ATOM 1077 C CA . GLU A 1 143 ? 17.891 -20.141 -9.352 1 98.69 143 GLU A CA 1
ATOM 1078 C C . GLU A 1 143 ? 17.141 -19.828 -8.062 1 98.69 143 GLU A C 1
ATOM 1080 O O . GLU A 1 143 ? 17.484 -20.344 -6.996 1 98.69 143 GLU A O 1
ATOM 1085 N N . LEU A 1 144 ? 16.141 -18.984 -8.141 1 98.81 144 LEU A N 1
ATOM 1086 C CA . LEU A 1 144 ? 15.344 -18.625 -6.977 1 98.81 144 LEU A CA 1
ATOM 1087 C C . LEU A 1 144 ? 14.703 -19.859 -6.344 1 98.81 144 LEU A C 1
ATOM 1089 O O . LEU A 1 144 ? 14.742 -20.031 -5.125 1 98.81 144 LEU A O 1
ATOM 1093 N N . VAL A 1 145 ? 14.117 -20.734 -7.133 1 98.75 145 VAL A N 1
ATOM 1094 C CA . VAL A 1 145 ? 13.453 -21.938 -6.656 1 98.75 145 VAL A CA 1
ATOM 1095 C C . VAL A 1 145 ? 14.469 -22.875 -6 1 98.75 145 VAL A C 1
ATOM 1097 O O . VAL A 1 145 ? 14.188 -23.484 -4.961 1 98.75 145 VAL A O 1
ATOM 1100 N N . SER A 1 146 ? 15.609 -22.969 -6.605 1 98.62 146 SER A N 1
ATOM 1101 C CA . SER A 1 146 ? 16.656 -23.812 -6.047 1 98.62 146 SER A CA 1
ATOM 1102 C C . SER A 1 146 ? 17.047 -23.359 -4.648 1 98.62 146 SER A C 1
ATOM 1104 O O . SER A 1 146 ? 17.141 -24.172 -3.729 1 98.62 146 SER A O 1
ATOM 1106 N N . VAL A 1 147 ? 17.25 -22.078 -4.504 1 98.62 147 VAL A N 1
ATOM 1107 C CA . VAL A 1 147 ? 17.656 -21.531 -3.215 1 98.62 147 VAL A CA 1
ATOM 1108 C C . VAL A 1 147 ? 16.5 -21.641 -2.217 1 98.62 147 VAL A C 1
ATOM 1110 O O . VAL A 1 147 ? 16.719 -21.984 -1.052 1 98.62 147 VAL A O 1
ATOM 1113 N N . ALA A 1 148 ? 15.32 -21.359 -2.641 1 98.56 148 ALA A N 1
ATOM 1114 C CA . ALA A 1 148 ? 14.148 -21.438 -1.778 1 98.56 148 ALA A CA 1
ATOM 1115 C C . ALA A 1 148 ? 13.93 -22.859 -1.261 1 98.56 148 ALA A C 1
ATOM 1117 O O . ALA A 1 148 ? 13.516 -23.047 -0.118 1 98.56 148 ALA A O 1
ATOM 1118 N N . ARG A 1 149 ? 14.211 -23.844 -2.098 1 97.69 149 ARG A N 1
ATOM 1119 C CA . ARG A 1 149 ? 14.047 -25.25 -1.718 1 97.69 149 ARG A CA 1
ATOM 1120 C C . ARG A 1 149 ? 14.984 -25.609 -0.572 1 97.69 149 ARG A C 1
ATOM 1122 O O . ARG A 1 149 ? 14.586 -26.297 0.368 1 97.69 149 ARG A O 1
ATOM 1129 N N . LYS A 1 150 ? 16.172 -25.172 -0.699 1 97.56 150 LYS A N 1
ATOM 1130 C CA . LYS A 1 150 ? 17.141 -25.453 0.349 1 97.56 150 LYS A CA 1
ATOM 1131 C C . LYS A 1 150 ? 16.672 -24.906 1.696 1 97.56 150 LYS A C 1
ATOM 1133 O O . LYS A 1 150 ? 17.078 -25.406 2.748 1 97.56 150 LYS A O 1
ATOM 1138 N N . ARG A 1 151 ? 15.789 -23.938 1.664 1 97.5 151 ARG A N 1
ATOM 1139 C CA . ARG A 1 151 ? 15.266 -23.312 2.871 1 97.5 151 ARG A CA 1
ATOM 1140 C C . ARG A 1 151 ? 13.883 -23.859 3.213 1 97.5 151 ARG A C 1
ATOM 1142 O O . ARG A 1 151 ? 13.25 -23.406 4.172 1 97.5 151 ARG A O 1
ATOM 1149 N N . ASP A 1 152 ? 13.359 -24.766 2.416 1 97.44 152 ASP A N 1
ATOM 1150 C CA . ASP A 1 152 ? 12.055 -25.391 2.59 1 97.44 152 ASP A CA 1
ATOM 1151 C C . ASP A 1 152 ? 10.938 -24.344 2.555 1 97.44 152 ASP A C 1
ATOM 1153 O O . ASP A 1 152 ? 10.016 -24.391 3.373 1 97.44 152 ASP A O 1
ATOM 1157 N N . LEU A 1 153 ? 11.07 -23.328 1.737 1 98.38 153 LEU A N 1
ATOM 1158 C CA . LEU A 1 153 ? 10.062 -22.281 1.61 1 98.38 153 LEU A CA 1
ATOM 1159 C C . LEU A 1 153 ? 8.914 -22.75 0.719 1 98.38 153 LEU A C 1
ATOM 1161 O O . LEU A 1 153 ? 9.117 -23.5 -0.23 1 98.38 153 LEU A O 1
ATOM 1165 N N . LYS A 1 154 ? 7.668 -22.328 1.016 1 98.06 154 LYS A N 1
ATOM 1166 C CA . LYS A 1 154 ? 6.543 -22.484 0.098 1 98.06 154 LYS A CA 1
ATOM 1167 C C . LYS A 1 154 ? 6.711 -21.594 -1.132 1 98.06 154 LYS A C 1
ATOM 1169 O O . LYS A 1 154 ? 6.656 -20.359 -1.029 1 98.06 154 LYS A O 1
ATOM 1174 N N . THR A 1 155 ? 6.898 -22.234 -2.232 1 98.62 155 THR A N 1
ATOM 1175 C CA . THR A 1 155 ? 7.207 -21.469 -3.438 1 98.62 155 THR A CA 1
ATOM 1176 C C . THR A 1 155 ? 6.195 -21.766 -4.539 1 98.62 155 THR A C 1
ATOM 1178 O O . THR A 1 155 ? 5.816 -22.922 -4.742 1 98.62 155 THR A O 1
ATOM 1181 N N . VAL A 1 156 ? 5.738 -20.719 -5.191 1 98.69 156 VAL A N 1
ATOM 1182 C CA . VAL A 1 156 ? 4.828 -20.828 -6.328 1 98.69 156 VAL A CA 1
ATOM 1183 C C . VAL A 1 156 ? 5.441 -20.156 -7.555 1 98.69 156 VAL A C 1
ATOM 1185 O O . VAL A 1 156 ? 5.766 -18.969 -7.523 1 98.69 156 VAL A O 1
ATOM 1188 N N . VAL A 1 157 ? 5.625 -20.922 -8.602 1 98.5 157 VAL A N 1
ATOM 1189 C CA . VAL A 1 157 ? 6.008 -20.359 -9.891 1 98.5 157 VAL A CA 1
ATOM 1190 C C . VAL A 1 157 ? 4.828 -19.609 -10.492 1 98.5 157 VAL A C 1
ATOM 1192 O O . VAL A 1 157 ? 3.799 -20.203 -10.82 1 98.5 157 VAL A O 1
ATOM 1195 N N . THR A 1 158 ? 5.008 -18.312 -10.633 1 96.06 158 THR A N 1
ATOM 1196 C CA . THR A 1 158 ? 3.9 -17.422 -10.969 1 96.06 158 THR A CA 1
ATOM 1197 C C . THR A 1 158 ? 3.475 -17.609 -12.422 1 96.06 158 THR A C 1
ATOM 1199 O O . THR A 1 158 ? 4.273 -17.406 -13.336 1 96.06 158 THR A O 1
ATOM 1202 N N . HIS A 1 159 ? 2.217 -17.969 -12.625 1 92.31 159 HIS A N 1
ATOM 1203 C CA . HIS A 1 159 ? 1.543 -18.203 -13.898 1 92.31 159 HIS A CA 1
ATOM 1204 C C . HIS A 1 159 ? 2.527 -18.688 -14.961 1 92.31 159 HIS A C 1
ATOM 1206 O O . HIS A 1 159 ? 2.787 -17.969 -15.938 1 92.31 159 HIS A O 1
ATOM 1212 N N . ALA A 1 160 ? 2.85 -19.891 -14.922 1 91.69 160 ALA A N 1
ATOM 1213 C CA . ALA A 1 160 ? 3.932 -20.516 -15.672 1 91.69 160 ALA A CA 1
ATOM 1214 C C . ALA A 1 160 ? 3.578 -20.641 -17.156 1 91.69 160 ALA A C 1
ATOM 1216 O O . ALA A 1 160 ? 4.457 -20.844 -17.984 1 91.69 160 ALA A O 1
ATOM 1217 N N . ASP A 1 161 ? 2.311 -20.453 -17.484 1 84.69 161 ASP A N 1
ATOM 1218 C CA . ASP A 1 161 ? 1.854 -20.656 -18.859 1 84.69 161 ASP A CA 1
ATOM 1219 C C . ASP A 1 161 ? 2.045 -19.391 -19.688 1 84.69 161 ASP A C 1
ATOM 1221 O O . ASP A 1 161 ? 1.121 -18.938 -20.375 1 84.69 161 ASP A O 1
ATOM 1225 N N . MET A 1 162 ? 3.072 -18.75 -19.609 1 83.75 162 MET A N 1
ATOM 1226 C CA . MET A 1 162 ? 3.396 -17.562 -20.406 1 83.75 162 MET A CA 1
ATOM 1227 C C . MET A 1 162 ? 4.746 -17.719 -21.094 1 83.75 162 MET A C 1
ATOM 1229 O O . MET A 1 162 ? 4.809 -18.094 -22.266 1 83.75 162 MET A O 1
ATOM 1233 N N . TRP A 1 163 ? 5.879 -17.656 -20.438 1 86.38 163 TRP A N 1
ATOM 1234 C CA . TRP A 1 163 ? 7.18 -17.688 -21.094 1 86.38 163 TRP A CA 1
ATOM 1235 C C . TRP A 1 163 ? 8.062 -18.781 -20.516 1 86.38 163 TRP A C 1
ATOM 1237 O O . TRP A 1 163 ? 9.203 -18.969 -20.938 1 86.38 163 TRP A O 1
ATOM 1247 N N . ILE A 1 164 ? 7.586 -19.516 -19.625 1 94 164 ILE A N 1
ATOM 1248 C CA . ILE A 1 164 ? 8.391 -20.547 -18.969 1 94 164 ILE A CA 1
ATOM 1249 C C . ILE A 1 164 ? 8.242 -21.875 -19.719 1 94 164 ILE A C 1
ATOM 1251 O O . ILE A 1 164 ? 7.152 -22.453 -19.734 1 94 164 ILE A O 1
ATOM 1255 N N . PRO A 1 165 ? 9.32 -22.391 -20.281 1 95.44 165 PRO A N 1
ATOM 1256 C CA . PRO A 1 165 ? 9.227 -23.703 -20.938 1 95.44 165 PRO A CA 1
ATOM 1257 C C . PRO A 1 165 ? 8.758 -24.812 -20 1 95.44 165 PRO A C 1
ATOM 1259 O O . PRO A 1 165 ? 9.133 -24.828 -18.828 1 95.44 165 PRO A O 1
ATOM 1262 N N . VAL A 1 166 ? 8.023 -25.766 -20.594 1 96.38 166 VAL A N 1
ATOM 1263 C CA . VAL A 1 166 ? 7.445 -26.859 -19.797 1 96.38 166 VAL A CA 1
ATOM 1264 C C . VAL A 1 166 ? 8.555 -27.625 -19.078 1 96.38 166 VAL A C 1
ATOM 1266 O O . VAL A 1 166 ? 8.383 -28.047 -17.938 1 96.38 166 VAL A O 1
ATOM 1269 N N . GLU A 1 167 ? 9.711 -27.766 -19.734 1 97.31 167 GLU A N 1
ATOM 1270 C CA . GLU A 1 167 ? 10.828 -28.469 -19.109 1 97.31 167 GLU A CA 1
ATOM 1271 C C . GLU A 1 167 ? 11.289 -27.766 -17.844 1 97.31 167 GLU A C 1
ATOM 1273 O O . GLU A 1 167 ? 11.633 -28.422 -16.844 1 97.31 167 GLU A O 1
ATOM 1278 N N . ALA A 1 168 ? 11.32 -26.469 -17.891 1 98.06 168 ALA A N 1
ATOM 1279 C CA . ALA A 1 168 ? 11.695 -25.703 -16.703 1 98.06 168 ALA A CA 1
ATOM 1280 C C . ALA A 1 168 ? 10.625 -25.812 -15.617 1 98.06 168 ALA A C 1
ATOM 1282 O O . ALA A 1 168 ? 10.953 -25.859 -14.43 1 98.06 168 ALA A O 1
ATOM 1283 N N . GLN A 1 169 ? 9.367 -25.828 -16.016 1 98.25 169 GLN A N 1
ATOM 1284 C CA . GLN A 1 169 ? 8.289 -26.016 -15.055 1 98.25 169 GLN A CA 1
ATOM 1285 C C . GLN A 1 169 ? 8.438 -27.344 -14.312 1 98.25 169 GLN A C 1
ATOM 1287 O O . GLN A 1 169 ? 8.32 -27.406 -13.086 1 98.25 169 GLN A O 1
ATOM 1292 N N . VAL A 1 170 ? 8.711 -28.391 -15.078 1 98.38 170 VAL A N 1
ATOM 1293 C CA . VAL A 1 170 ? 8.883 -29.719 -14.508 1 98.38 170 VAL A CA 1
ATOM 1294 C C . VAL A 1 170 ? 10.07 -29.734 -13.555 1 98.38 170 VAL A C 1
ATOM 1296 O O . VAL A 1 170 ? 9.992 -30.297 -12.461 1 98.38 170 VAL A O 1
ATOM 1299 N N . ALA A 1 171 ? 11.133 -29.125 -13.992 1 98.31 171 ALA A N 1
ATOM 1300 C CA . ALA A 1 171 ? 12.328 -29.062 -13.156 1 98.31 171 ALA A CA 1
ATOM 1301 C C . ALA A 1 171 ? 12.031 -28.375 -11.828 1 98.31 171 ALA A C 1
ATOM 1303 O O . ALA A 1 171 ? 12.477 -28.828 -10.766 1 98.31 171 ALA A O 1
ATOM 1304 N N . MET A 1 172 ? 11.305 -27.297 -11.844 1 98.5 172 MET A N 1
ATOM 1305 C CA . MET A 1 172 ? 10.984 -26.547 -10.625 1 98.5 172 MET A CA 1
ATOM 1306 C C . MET A 1 172 ? 9.977 -27.312 -9.773 1 98.5 172 MET A C 1
ATOM 1308 O O . MET A 1 172 ? 10.078 -27.312 -8.539 1 98.5 172 MET A O 1
ATOM 1312 N N . ALA A 1 173 ? 9.07 -27.984 -10.398 1 98.31 173 ALA A N 1
ATOM 1313 C CA . ALA A 1 173 ? 8.125 -28.828 -9.664 1 98.31 173 ALA A CA 1
ATOM 1314 C C . ALA A 1 173 ? 8.852 -29.938 -8.922 1 98.31 173 ALA A C 1
ATOM 1316 O O . ALA A 1 173 ? 8.508 -30.266 -7.777 1 98.31 173 ALA A O 1
ATOM 1317 N N . ARG A 1 174 ? 9.828 -30.5 -9.547 1 97.69 174 ARG A N 1
ATOM 1318 C CA . ARG A 1 174 ? 10.594 -31.578 -8.945 1 97.69 174 ARG A CA 1
ATOM 1319 C C . ARG A 1 174 ? 11.352 -31.094 -7.711 1 97.69 174 ARG A C 1
ATOM 1321 O O . ARG A 1 174 ? 11.656 -31.891 -6.812 1 97.69 174 ARG A O 1
ATOM 1328 N N . GLN A 1 175 ? 11.578 -29.859 -7.699 1 97.31 175 GLN A N 1
ATOM 1329 C CA . GLN A 1 175 ? 12.266 -29.266 -6.555 1 97.31 175 GLN A CA 1
ATOM 1330 C C . GLN A 1 175 ? 11.273 -28.891 -5.457 1 97.31 175 GLN A C 1
ATOM 1332 O O . GLN A 1 175 ? 11.664 -28.344 -4.426 1 97.31 175 GLN A O 1
ATOM 1337 N N . GLY A 1 176 ? 10.07 -29.062 -5.711 1 96.69 176 GLY A N 1
ATOM 1338 C CA . GLY A 1 176 ? 9.094 -28.859 -4.652 1 96.69 176 GLY A CA 1
ATOM 1339 C C . GLY A 1 176 ? 8.266 -27.609 -4.84 1 96.69 176 GLY A C 1
ATOM 1340 O O . GLY A 1 176 ? 7.367 -27.328 -4.043 1 96.69 176 GLY A O 1
ATOM 1341 N N . ALA A 1 177 ? 8.5 -26.844 -5.852 1 98.38 177 ALA A N 1
ATOM 1342 C CA . ALA A 1 177 ? 7.688 -25.656 -6.105 1 98.38 177 ALA A CA 1
ATOM 1343 C C . ALA A 1 177 ? 6.328 -26.031 -6.688 1 98.38 177 ALA A C 1
ATOM 1345 O O . ALA A 1 177 ? 6.215 -27.016 -7.43 1 98.38 177 ALA A O 1
ATOM 1346 N N . PHE A 1 178 ? 5.32 -25.297 -6.316 1 98.44 178 PHE A N 1
ATOM 1347 C CA . PHE A 1 178 ? 4.039 -25.391 -7.012 1 98.44 178 PHE A CA 1
ATOM 1348 C C . PHE A 1 178 ? 4.062 -24.594 -8.305 1 98.44 178 PHE A C 1
ATOM 1350 O O . PHE A 1 178 ? 4.637 -23.5 -8.352 1 98.44 178 PHE A O 1
ATOM 1357 N N . ILE A 1 179 ? 3.418 -25.156 -9.297 1 98.56 179 ILE A N 1
ATOM 1358 C CA . ILE A 1 179 ? 3.303 -24.469 -10.586 1 98.56 179 ILE A CA 1
ATOM 1359 C C . ILE A 1 179 ? 1.901 -23.891 -10.734 1 98.56 179 ILE A C 1
ATOM 1361 O O . ILE A 1 179 ? 0.911 -24.625 -10.75 1 98.56 179 ILE A O 1
ATOM 1365 N N . GLU A 1 180 ? 1.877 -22.594 -10.82 1 98.19 180 GLU A N 1
ATOM 1366 C CA . GLU A 1 180 ? 0.599 -21.906 -11 1 98.19 180 GLU A CA 1
ATOM 1367 C C . GLU A 1 180 ? 0.24 -21.781 -12.477 1 98.19 180 GLU A C 1
ATOM 1369 O O . GLU A 1 180 ? 1.043 -21.297 -13.281 1 98.19 180 GLU A O 1
ATOM 1374 N N . HIS A 1 181 ? -0.885 -22.203 -12.781 1 96.06 181 HIS A N 1
ATOM 1375 C CA . HIS A 1 181 ? -1.488 -22 -14.094 1 96.06 181 HIS A CA 1
ATOM 1376 C C . HIS A 1 181 ? -2.666 -21.031 -14.008 1 96.06 181 HIS A C 1
ATOM 1378 O O . HIS A 1 181 ? -3.629 -21.281 -13.281 1 96.06 181 HIS A O 1
ATOM 1384 N N . ALA A 1 182 ? -2.562 -20 -14.703 1 94.38 182 ALA A N 1
ATOM 1385 C CA . ALA A 1 182 ? -3.568 -18.953 -14.594 1 94.38 182 ALA A CA 1
ATOM 1386 C C . ALA A 1 182 ? -4.414 -18.859 -15.859 1 94.38 182 ALA A C 1
ATOM 1388 O O . ALA A 1 182 ? -3.881 -18.875 -16.969 1 94.38 182 ALA A O 1
ATOM 1389 N N . ALA A 1 183 ? -5.695 -18.641 -15.711 1 90.31 183 ALA A N 1
ATOM 1390 C CA . ALA A 1 183 ? -6.641 -18.578 -16.828 1 90.31 183 ALA A CA 1
ATOM 1391 C C . ALA A 1 183 ? -6.336 -17.391 -17.734 1 90.31 183 ALA A C 1
ATOM 1393 O O . ALA A 1 183 ? -6.605 -17.453 -18.938 1 90.31 183 ALA A O 1
ATOM 1394 N N . VAL A 1 184 ? -5.773 -16.375 -17.172 1 89.25 184 VAL A N 1
ATOM 1395 C CA . VAL A 1 184 ? -5.52 -15.156 -17.922 1 89.25 184 VAL A CA 1
ATOM 1396 C C . VAL A 1 184 ? -4.645 -15.469 -19.141 1 89.25 184 VAL A C 1
ATOM 1398 O O . VAL A 1 184 ? -4.781 -14.836 -20.188 1 89.25 184 VAL A O 1
ATOM 1401 N N . GLY A 1 185 ? -3.797 -16.438 -19.016 1 87.69 185 GLY A N 1
ATOM 1402 C CA . GLY A 1 185 ? -2.922 -16.812 -20.109 1 87.69 185 GLY A CA 1
ATOM 1403 C C . GLY A 1 185 ? -3.67 -17.375 -21.297 1 87.69 185 GLY A C 1
ATOM 1404 O O . GLY A 1 185 ? -3.141 -17.406 -22.422 1 87.69 185 GLY A O 1
ATOM 1405 N N . CYS A 1 186 ? -4.867 -17.75 -21.094 1 85.88 186 CYS A N 1
ATOM 1406 C CA . CYS A 1 186 ? -5.66 -18.406 -22.125 1 85.88 186 CYS A CA 1
ATOM 1407 C C . CYS A 1 186 ? -6.75 -17.469 -22.656 1 85.88 186 CYS A C 1
ATOM 1409 O O . CYS A 1 186 ? -7.594 -17.875 -23.453 1 85.88 186 CYS A O 1
ATOM 1411 N N . MET A 1 187 ? -6.75 -16.234 -22.188 1 84.38 187 MET A N 1
ATOM 1412 C CA . MET A 1 187 ? -7.738 -15.273 -22.656 1 84.38 187 MET A CA 1
ATOM 1413 C C . MET A 1 187 ? -7.34 -14.711 -24.016 1 84.38 187 MET A C 1
ATOM 1415 O O . MET A 1 187 ? -6.152 -14.625 -24.344 1 84.38 187 MET A O 1
ATOM 1419 N N . PRO A 1 188 ? -8.32 -14.367 -24.812 1 75.75 188 PRO A N 1
ATOM 1420 C CA . PRO A 1 188 ? -8.047 -13.977 -26.188 1 75.75 188 PRO A CA 1
ATOM 1421 C C . PRO A 1 188 ? -7.059 -12.812 -26.297 1 75.75 188 PRO A C 1
ATOM 1423 O O . PRO A 1 188 ? -6.25 -12.766 -27.234 1 75.75 188 PRO A O 1
ATOM 1426 N N . ALA A 1 189 ? -7.148 -11.906 -25.438 1 69 189 ALA A N 1
ATOM 1427 C CA . ALA A 1 189 ? -6.309 -10.711 -25.516 1 69 189 ALA A CA 1
ATOM 1428 C C . ALA A 1 189 ? -4.996 -10.922 -24.766 1 69 189 ALA A C 1
ATOM 1430 O O . ALA A 1 189 ? -4.25 -9.961 -24.531 1 69 189 ALA A O 1
ATOM 1431 N N . SER A 1 190 ? -4.734 -12.148 -24.422 1 77.38 190 SER A N 1
ATOM 1432 C CA . SER A 1 190 ? -3.576 -12.383 -23.562 1 77.38 190 SER A CA 1
ATOM 1433 C C . SER A 1 190 ? -2.492 -13.164 -24.297 1 77.38 190 SER A C 1
ATOM 1435 O O . SER A 1 190 ? -2.199 -12.875 -25.469 1 77.38 190 SER A O 1
ATOM 1437 N N . PHE A 1 191 ? -1.719 -14.109 -23.703 1 73.19 191 PHE A N 1
ATOM 1438 C CA . PHE A 1 191 ? -0.424 -14.656 -24.094 1 73.19 191 PHE A CA 1
ATOM 1439 C C . PHE A 1 191 ? -0.595 -15.828 -25.047 1 73.19 191 PHE A C 1
ATOM 1441 O O . PHE A 1 191 ? 0.373 -16.531 -25.375 1 73.19 191 PHE A O 1
ATOM 1448 N N . GLY A 1 192 ? -1.796 -16.125 -25.406 1 77.75 192 GLY A N 1
ATOM 1449 C CA . GLY A 1 192 ? -2.047 -17.016 -26.531 1 77.75 192 GLY A CA 1
ATOM 1450 C C . GLY A 1 192 ? -2.004 -18.484 -26.172 1 77.75 192 GLY A C 1
ATOM 1451 O O . GLY A 1 192 ? -2.01 -19.344 -27.047 1 77.75 192 GLY A O 1
ATOM 1452 N N . TRP A 1 193 ? -1.851 -18.891 -24.984 1 84.69 193 TRP A N 1
ATOM 1453 C CA . TRP A 1 193 ? -1.956 -20.297 -24.609 1 84.69 193 TRP A CA 1
ATOM 1454 C C . TRP A 1 193 ? -3.396 -20.797 -24.719 1 84.69 193 TRP A C 1
ATOM 1456 O O . TRP A 1 193 ? -4.336 -20.047 -24.438 1 84.69 193 TRP A O 1
ATOM 1466 N N . SER A 1 194 ? -3.445 -22.016 -25.172 1 88 194 SER A N 1
ATOM 1467 C CA . SER A 1 194 ? -4.742 -22.672 -25.078 1 88 194 SER A CA 1
ATOM 1468 C C . SER A 1 194 ? -4.867 -23.469 -23.781 1 88 194 SER A C 1
ATOM 1470 O O . SER A 1 194 ? -3.859 -23.828 -23.156 1 88 194 SER A O 1
ATOM 1472 N N . PHE A 1 195 ? -6.102 -23.766 -23.391 1 89.88 195 PHE A N 1
ATOM 1473 C CA . PHE A 1 195 ? -6.316 -24.594 -22.219 1 89.88 195 PHE A CA 1
ATOM 1474 C C . PHE A 1 195 ? -5.734 -25.984 -22.422 1 89.88 195 PHE A C 1
ATOM 1476 O O . PHE A 1 195 ? -5.293 -26.625 -21.453 1 89.88 195 PHE A O 1
ATOM 1483 N N . ASP A 1 196 ? -5.637 -26.406 -23.672 1 90.94 196 ASP A N 1
ATOM 1484 C CA . ASP A 1 196 ? -5.023 -27.703 -23.969 1 90.94 196 ASP A CA 1
ATOM 1485 C C . ASP A 1 196 ? -3.525 -27.688 -23.672 1 90.94 196 ASP A C 1
ATOM 1487 O O . ASP A 1 196 ? -2.977 -28.656 -23.156 1 90.94 196 ASP A O 1
ATOM 1491 N N . GLN A 1 197 ? -2.918 -26.625 -24.031 1 91.69 197 GLN A N 1
ATOM 1492 C CA . GLN A 1 197 ? -1.499 -26.469 -23.719 1 91.69 197 GLN A CA 1
ATOM 1493 C C . GLN A 1 197 ? -1.263 -26.438 -22.219 1 91.69 197 GLN A C 1
ATOM 1495 O O . GLN A 1 197 ? -0.283 -27 -21.719 1 91.69 197 GLN A O 1
ATOM 1500 N N . VAL A 1 198 ? -2.119 -25.75 -21.516 1 94.5 198 VAL A N 1
ATOM 1501 C CA . VAL A 1 198 ? -2.031 -25.703 -20.062 1 94.5 198 VAL A CA 1
ATOM 1502 C C . VAL A 1 198 ? -2.203 -27.109 -19.5 1 94.5 198 VAL A C 1
ATOM 1504 O O . VAL A 1 198 ? -1.459 -27.516 -18.594 1 94.5 198 VAL A O 1
ATOM 1507 N N . ALA A 1 199 ? -3.211 -27.844 -20.031 1 95.5 199 ALA A N 1
ATOM 1508 C CA . ALA A 1 199 ? -3.457 -29.203 -19.594 1 95.5 199 ALA A CA 1
ATOM 1509 C C . ALA A 1 199 ? -2.221 -30.078 -19.797 1 95.5 199 ALA A C 1
ATOM 1511 O O . ALA A 1 199 ? -1.883 -30.891 -18.938 1 95.5 199 ALA A O 1
ATOM 1512 N N . GLU A 1 200 ? -1.591 -29.922 -20.875 1 95.38 200 GLU A N 1
ATOM 1513 C CA . GLU A 1 200 ? -0.372 -30.672 -21.156 1 95.38 200 GLU A CA 1
ATOM 1514 C C . GLU A 1 200 ? 0.726 -30.328 -20.156 1 95.38 200 GLU A C 1
ATOM 1516 O O . GLU A 1 200 ? 1.444 -31.219 -19.688 1 95.38 200 GLU A O 1
ATOM 1521 N N . ALA A 1 201 ? 0.884 -29.062 -19.891 1 95.88 201 ALA A N 1
ATOM 1522 C CA . ALA A 1 201 ? 1.878 -28.641 -18.906 1 95.88 201 ALA A CA 1
ATOM 1523 C C . ALA A 1 201 ? 1.577 -29.219 -17.531 1 95.88 201 ALA A C 1
ATOM 1525 O O . ALA A 1 201 ? 2.488 -29.656 -16.812 1 95.88 201 ALA A O 1
ATOM 1526 N N . VAL A 1 202 ? 0.314 -29.25 -17.156 1 97.62 202 VAL A N 1
ATOM 1527 C CA . VAL A 1 202 ? -0.104 -29.797 -15.875 1 97.62 202 VAL A CA 1
ATOM 1528 C C . VAL A 1 202 ? 0.194 -31.297 -15.828 1 97.62 202 VAL A C 1
ATOM 1530 O O . VAL A 1 202 ? 0.635 -31.812 -14.797 1 97.62 202 VAL A O 1
ATOM 1533 N N . ARG A 1 203 ? -0.07 -31.953 -16.938 1 97.38 203 ARG A N 1
ATOM 1534 C CA . ARG A 1 203 ? 0.235 -33.375 -16.969 1 97.38 203 ARG A CA 1
ATOM 1535 C C . ARG A 1 203 ? 1.732 -33.625 -16.812 1 97.38 203 ARG A C 1
ATOM 1537 O O . ARG A 1 203 ? 2.145 -34.594 -16.172 1 97.38 203 ARG A O 1
ATOM 1544 N N . ALA A 1 204 ? 2.492 -32.781 -17.406 1 97.19 204 ALA A N 1
ATOM 1545 C CA . ALA A 1 204 ? 3.943 -32.906 -17.328 1 97.19 204 ALA A CA 1
ATOM 1546 C C . ALA A 1 204 ? 4.449 -32.656 -15.906 1 97.19 204 ALA A C 1
ATOM 1548 O O . ALA A 1 204 ? 5.332 -33.375 -15.422 1 97.19 204 ALA A O 1
ATOM 1549 N N . THR A 1 205 ? 3.973 -31.656 -15.219 1 97.38 205 THR A N 1
ATOM 1550 C CA . THR A 1 205 ? 4.426 -31.297 -13.883 1 97.38 205 THR A CA 1
ATOM 1551 C C . THR A 1 205 ? 3.758 -32.156 -12.828 1 97.38 205 THR A C 1
ATOM 1553 O O . THR A 1 205 ? 4.32 -32.375 -11.75 1 97.38 205 THR A O 1
ATOM 1556 N N . GLY A 1 206 ? 2.516 -32.625 -13.141 1 97.12 206 GLY A N 1
ATOM 1557 C CA . GLY A 1 206 ? 1.708 -33.375 -12.195 1 97.12 206 GLY A CA 1
ATOM 1558 C C . GLY A 1 206 ? 0.712 -32.531 -11.445 1 97.12 206 GLY A C 1
ATOM 1559 O O . GLY A 1 206 ? 1.059 -31.453 -10.953 1 97.12 206 GLY A O 1
ATOM 1560 N N . PRO A 1 207 ? -0.599 -33.031 -11.375 1 97.75 207 PRO A N 1
ATOM 1561 C CA . PRO A 1 207 ? -1.608 -32.281 -10.617 1 97.75 207 PRO A CA 1
ATOM 1562 C C . PRO A 1 207 ? -1.183 -32 -9.18 1 97.75 207 PRO A C 1
ATOM 1564 O O . PRO A 1 207 ? -1.557 -30.984 -8.609 1 97.75 207 PRO A O 1
ATOM 1567 N N . GLY A 1 208 ? -0.392 -32.844 -8.617 1 97.44 208 GLY A N 1
ATOM 1568 C CA . GLY A 1 208 ? 0.062 -32.688 -7.246 1 97.44 208 GLY A CA 1
ATOM 1569 C C . GLY A 1 208 ? 0.937 -31.453 -7.055 1 97.44 208 GLY A C 1
ATOM 1570 O O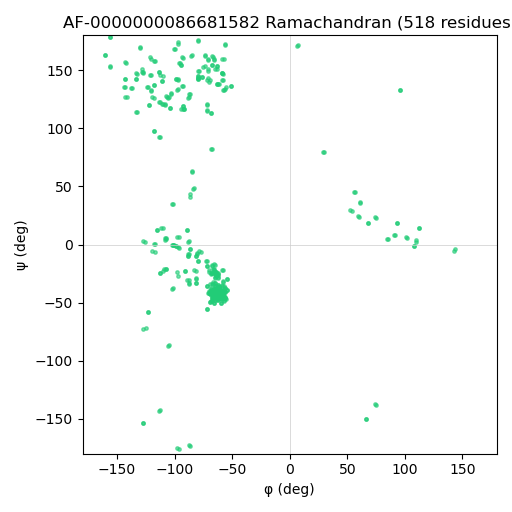 . GLY A 1 208 ? 1.006 -30.906 -5.953 1 97.44 208 GLY A O 1
ATOM 1571 N N . ALA A 1 209 ? 1.543 -31 -8.117 1 97.81 209 ALA A N 1
ATOM 1572 C CA . ALA A 1 209 ? 2.451 -29.844 -8.055 1 97.81 209 ALA A CA 1
ATOM 1573 C C . ALA A 1 209 ? 1.851 -28.625 -8.75 1 97.81 209 ALA A C 1
ATOM 1575 O O . ALA A 1 209 ? 2.551 -27.656 -9.008 1 97.81 209 ALA A O 1
ATOM 1576 N N . SER A 1 210 ? 0.574 -28.672 -9.023 1 98.19 210 SER A N 1
ATOM 1577 C CA . SER A 1 210 ? -0.037 -27.609 -9.812 1 98.19 210 SER A CA 1
ATOM 1578 C C . SER A 1 210 ? -1.155 -26.922 -9.039 1 98.19 210 SER A C 1
ATOM 1580 O O . SER A 1 210 ? -1.821 -27.547 -8.211 1 98.19 210 SER A O 1
ATOM 1582 N N . ILE A 1 211 ? -1.303 -25.672 -9.25 1 97.75 211 ILE A N 1
ATOM 1583 C CA . ILE A 1 211 ? -2.465 -24.922 -8.773 1 97.75 211 ILE A CA 1
ATOM 1584 C C . ILE A 1 211 ? -3.092 -24.156 -9.938 1 97.75 211 ILE A C 1
ATOM 1586 O O . ILE A 1 211 ? -2.391 -23.734 -10.859 1 97.75 211 ILE A O 1
ATOM 1590 N N . LEU A 1 212 ? -4.414 -24 -9.875 1 95.88 212 LEU A N 1
ATOM 1591 C CA . LEU A 1 212 ? -5.152 -23.219 -10.867 1 95.88 212 LEU A CA 1
ATOM 1592 C C . LEU A 1 212 ? -5.602 -21.875 -10.281 1 95.88 212 LEU A C 1
ATOM 1594 O O . LEU A 1 212 ? -6.145 -21.828 -9.18 1 95.88 212 LEU A O 1
ATOM 1598 N N . SER A 1 213 ? -5.285 -20.875 -10.93 1 95 213 SER A N 1
ATOM 1599 C CA . SER A 1 213 ? -5.738 -19.531 -10.594 1 95 213 SER A CA 1
ATOM 1600 C C . SER A 1 213 ? -6.316 -18.812 -11.82 1 95 213 SER A C 1
ATOM 1602 O O . SER A 1 213 ? -6.289 -19.359 -12.922 1 95 213 SER A O 1
ATOM 1604 N N . THR A 1 214 ? -6.938 -17.703 -11.586 1 90.62 214 THR A N 1
ATOM 1605 C CA . THR A 1 214 ? -7.484 -17.031 -12.75 1 90.62 214 THR A CA 1
ATOM 1606 C C . THR A 1 214 ? -6.59 -15.867 -13.164 1 90.62 214 THR A C 1
ATOM 1608 O O . THR A 1 214 ? -6.359 -15.648 -14.359 1 90.62 214 THR A O 1
ATOM 1611 N N . ASP A 1 215 ? -6.043 -15.18 -12.148 1 90.12 215 ASP A N 1
ATOM 1612 C CA . ASP A 1 215 ? -5.289 -13.945 -12.359 1 90.12 215 ASP A CA 1
ATOM 1613 C C . ASP A 1 215 ? -6.098 -12.945 -13.18 1 90.12 215 ASP A C 1
ATOM 1615 O O . ASP A 1 215 ? -5.543 -12.211 -14 1 90.12 215 ASP A O 1
ATOM 1619 N N . LEU A 1 216 ? -7.395 -13.008 -13.062 1 83.06 216 LEU A N 1
ATOM 1620 C CA . LEU A 1 216 ? -8.305 -12.148 -13.82 1 83.06 216 LEU A CA 1
ATOM 1621 C C . LEU A 1 216 ? -8.734 -10.945 -12.984 1 83.06 216 LEU A C 1
ATOM 1623 O O . LEU A 1 216 ? -8.445 -10.883 -11.789 1 83.06 216 LEU A O 1
ATOM 1627 N N . GLY A 1 217 ? -9.414 -10.023 -13.555 1 81.5 217 GLY A N 1
ATOM 1628 C CA . GLY A 1 217 ? -9.883 -8.766 -13.008 1 81.5 217 GLY A CA 1
ATOM 1629 C C . GLY A 1 217 ? -9.859 -7.625 -14.008 1 81.5 217 GLY A C 1
ATOM 1630 O O . GLY A 1 217 ? -10.305 -6.516 -13.711 1 81.5 217 GLY A O 1
ATOM 1631 N N . GLN A 1 218 ? -9.344 -7.973 -15.156 1 74.5 218 GLN A N 1
ATOM 1632 C CA . GLN A 1 218 ? -9.273 -7.004 -16.234 1 74.5 218 GLN A CA 1
ATOM 1633 C C . GLN A 1 218 ? -10.648 -6.785 -16.875 1 74.5 218 GLN A C 1
ATOM 1635 O O . GLN A 1 218 ? -11.484 -7.684 -16.859 1 74.5 218 GLN A O 1
ATOM 1640 N N . THR A 1 219 ? -10.805 -5.617 -17.422 1 71.38 219 THR A N 1
ATOM 1641 C CA . THR A 1 219 ? -12.117 -5.258 -17.938 1 71.38 219 THR A CA 1
ATOM 1642 C C . THR A 1 219 ? -12.445 -6.074 -19.188 1 71.38 219 THR A C 1
ATOM 1644 O O . THR A 1 219 ? -13.617 -6.297 -19.5 1 71.38 219 THR A O 1
ATOM 1647 N N . ASP A 1 220 ? -11.484 -6.586 -19.859 1 74.81 220 ASP A N 1
ATOM 1648 C CA . ASP A 1 220 ? -11.711 -7.266 -21.125 1 74.81 220 ASP A CA 1
ATOM 1649 C C . ASP A 1 220 ? -11.781 -8.781 -20.938 1 74.81 220 ASP A C 1
ATOM 1651 O O . ASP A 1 220 ? -11.867 -9.531 -21.906 1 74.81 220 ASP A O 1
ATOM 1655 N N . ASN A 1 221 ? -11.773 -9.234 -19.719 1 81.12 221 ASN A N 1
ATOM 1656 C CA . ASN A 1 221 ? -11.82 -10.664 -19.406 1 81.12 221 ASN A CA 1
ATOM 1657 C C . ASN A 1 221 ? -13.031 -11 -18.547 1 81.12 221 ASN A C 1
ATOM 1659 O O . ASN A 1 221 ? -13.664 -10.109 -17.969 1 81.12 221 ASN A O 1
ATOM 1663 N N . PRO A 1 222 ? -13.383 -12.266 -18.516 1 77.69 222 PRO A N 1
ATOM 1664 C CA . PRO A 1 222 ? -14.461 -12.656 -17.609 1 77.69 222 PRO A CA 1
ATOM 1665 C C . PRO A 1 222 ? -14.148 -12.32 -16.156 1 77.69 222 PRO A C 1
ATOM 1667 O O . PRO A 1 222 ? -12.984 -12.141 -15.789 1 77.69 222 PRO A O 1
ATOM 1670 N N . ALA A 1 223 ? -15.25 -12.25 -15.367 1 80.94 223 ALA A N 1
ATOM 1671 C CA . ALA A 1 223 ? -15.039 -12.141 -13.93 1 80.94 223 ALA A CA 1
ATOM 1672 C C . ALA A 1 223 ? -14.242 -13.328 -13.398 1 80.94 223 ALA A C 1
ATOM 1674 O O . ALA A 1 223 ? -14.375 -14.445 -13.891 1 80.94 223 ALA A O 1
ATOM 1675 N N . PRO A 1 224 ? -13.484 -13.062 -12.406 1 86.5 224 PRO A N 1
ATOM 1676 C CA . PRO A 1 224 ? -12.609 -14.117 -11.906 1 86.5 224 PRO A CA 1
ATOM 1677 C C . PRO A 1 224 ? -13.359 -15.398 -11.547 1 86.5 224 PRO A C 1
ATOM 1679 O O . PRO A 1 224 ? -12.906 -16.5 -11.875 1 86.5 224 PRO A O 1
ATOM 1682 N N . ALA A 1 225 ? -14.508 -15.273 -10.984 1 83.25 225 ALA A N 1
ATOM 1683 C CA . ALA A 1 225 ? -15.281 -16.453 -10.625 1 83.25 225 ALA A CA 1
ATOM 1684 C C . ALA A 1 225 ? -15.688 -17.25 -11.875 1 83.25 225 ALA A C 1
ATOM 1686 O O . ALA A 1 225 ? -15.648 -18.469 -11.875 1 83.25 225 ALA A O 1
ATOM 1687 N N . GLU A 1 226 ? -16.062 -16.516 -12.883 1 82.75 226 GLU A N 1
ATOM 1688 C CA . GLU A 1 226 ? -16.391 -17.156 -14.156 1 82.75 226 GLU A CA 1
ATOM 1689 C C . GLU A 1 226 ? -15.164 -17.766 -14.805 1 82.75 226 GLU A C 1
ATOM 1691 O O . GLU A 1 226 ? -15.258 -18.828 -15.43 1 82.75 226 GLU A O 1
ATOM 1696 N N . GLY A 1 227 ? -14.102 -17.078 -14.703 1 89.19 227 GLY A N 1
ATOM 1697 C CA . GLY A 1 227 ? -12.852 -17.609 -15.219 1 89.19 227 GLY A CA 1
ATOM 1698 C C . GLY A 1 227 ? -12.461 -18.922 -14.578 1 89.19 227 GLY A C 1
ATOM 1699 O O . GLY A 1 227 ? -11.984 -19.844 -15.258 1 89.19 227 GLY A O 1
ATOM 1700 N N . MET A 1 228 ? -12.68 -19.016 -13.281 1 91.94 228 MET A N 1
ATOM 1701 C CA . MET A 1 228 ? -12.367 -20.25 -12.57 1 91.94 228 MET A CA 1
ATOM 1702 C C . MET A 1 228 ? -13.273 -21.375 -13.031 1 91.94 228 MET A C 1
ATOM 1704 O O . MET A 1 228 ? -12.812 -22.5 -13.25 1 91.94 228 MET A O 1
ATOM 1708 N N . ARG A 1 229 ? -14.539 -21.078 -13.172 1 88.44 229 ARG A N 1
ATOM 1709 C CA . ARG A 1 229 ? -15.484 -22.062 -13.672 1 88.44 229 ARG A CA 1
ATOM 1710 C C . ARG A 1 229 ? -15.062 -22.594 -15.039 1 88.44 229 ARG A C 1
ATOM 1712 O O . ARG A 1 229 ? -15.078 -23.797 -15.281 1 88.44 229 ARG A O 1
ATOM 1719 N N . MET A 1 230 ? -14.68 -21.641 -15.883 1 88.75 230 MET A N 1
ATOM 1720 C CA . MET A 1 230 ? -14.227 -21.984 -17.234 1 88.75 230 MET A CA 1
ATOM 1721 C C . MET A 1 230 ? -12.984 -22.875 -17.172 1 88.75 230 MET A C 1
ATOM 1723 O O . MET A 1 230 ? -12.875 -23.844 -17.922 1 88.75 230 MET A O 1
ATOM 1727 N N . PHE A 1 231 ? -12.117 -22.547 -16.297 1 94.19 231 PHE A N 1
ATOM 1728 C CA . PHE A 1 231 ? -10.859 -23.266 -16.172 1 94.19 231 PHE A CA 1
ATOM 1729 C C . PHE A 1 231 ? -11.109 -24.703 -15.711 1 94.19 231 PHE A C 1
ATOM 1731 O O . PHE A 1 231 ? -10.555 -25.641 -16.281 1 94.19 231 PHE A O 1
ATOM 1738 N N . ILE A 1 232 ? -11.938 -24.844 -14.719 1 93.31 232 ILE A N 1
ATOM 1739 C CA . ILE A 1 232 ? -12.289 -26.156 -14.188 1 93.31 232 ILE A CA 1
ATOM 1740 C C . ILE A 1 232 ? -12.914 -27.016 -15.289 1 93.31 232 ILE A C 1
ATOM 1742 O O . ILE A 1 232 ? -12.523 -28.156 -15.492 1 93.31 232 ILE A O 1
ATOM 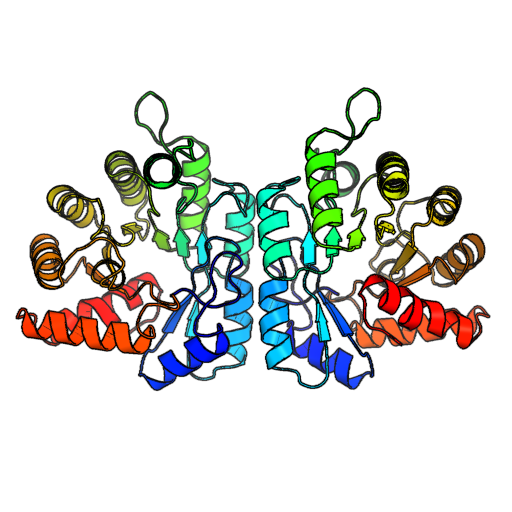1746 N N . ALA A 1 233 ? -13.797 -26.391 -16.031 1 91.69 233 ALA A N 1
ATOM 1747 C CA . ALA A 1 233 ? -14.461 -27.094 -17.109 1 91.69 233 ALA A CA 1
ATOM 1748 C C . ALA A 1 233 ? -13.461 -27.547 -18.172 1 91.69 233 ALA A C 1
ATOM 1750 O O . ALA A 1 233 ? -13.555 -28.672 -18.688 1 91.69 233 ALA A O 1
ATOM 1751 N N . ALA A 1 234 ? -12.562 -26.688 -18.5 1 92.56 234 ALA A N 1
ATOM 1752 C CA . ALA A 1 234 ? -11.547 -26.984 -19.5 1 92.56 234 ALA A CA 1
ATOM 1753 C C . ALA A 1 234 ? -10.672 -28.156 -19.062 1 92.56 234 ALA A C 1
ATOM 1755 O O . ALA A 1 234 ? -10.328 -29.016 -19.875 1 92.56 234 ALA A O 1
ATOM 1756 N N . MET A 1 235 ? -10.297 -28.172 -17.797 1 96.06 235 MET A N 1
ATOM 1757 C CA . MET A 1 235 ? -9.445 -29.25 -17.281 1 96.06 235 MET A CA 1
ATOM 1758 C C . MET A 1 235 ? -10.195 -30.578 -17.281 1 96.06 235 MET A C 1
ATOM 1760 O O . MET A 1 235 ? -9.625 -31.609 -17.625 1 96.06 235 MET A O 1
ATOM 1764 N N . LEU A 1 236 ? -11.484 -30.531 -16.922 1 95 236 LEU A N 1
ATOM 1765 C CA . LEU A 1 236 ? -12.305 -31.734 -16.953 1 95 236 LEU A CA 1
ATOM 1766 C C . LEU A 1 236 ? -12.438 -32.25 -18.375 1 95 236 LEU A C 1
ATOM 1768 O O . LEU A 1 236 ? -12.328 -33.469 -18.609 1 95 236 LEU A O 1
ATOM 1772 N N . ARG A 1 237 ? -12.578 -31.359 -19.281 1 93.81 237 ARG A N 1
ATOM 1773 C CA . ARG A 1 237 ? -12.703 -31.719 -20.688 1 93.81 237 ARG A CA 1
ATOM 1774 C C . ARG A 1 237 ? -11.406 -32.344 -21.219 1 93.81 237 ARG A C 1
ATOM 1776 O O . ARG A 1 237 ? -11.438 -33.219 -22.047 1 93.81 237 ARG A O 1
ATOM 1783 N N . ALA A 1 238 ? -10.344 -31.875 -20.703 1 95.5 238 ALA A N 1
ATOM 1784 C CA . ALA A 1 238 ? -9.023 -32.344 -21.125 1 95.5 238 ALA A CA 1
ATOM 1785 C C . ALA A 1 238 ? -8.703 -33.719 -20.5 1 95.5 238 ALA A C 1
ATOM 1787 O O . ALA A 1 238 ? -7.656 -34.281 -20.781 1 95.5 238 ALA A O 1
ATOM 1788 N N . GLY A 1 239 ? -9.578 -34.219 -19.594 1 96.62 239 GLY A N 1
ATOM 1789 C CA . GLY A 1 239 ? -9.438 -35.562 -19.125 1 96.62 239 GLY A CA 1
ATOM 1790 C C . GLY A 1 239 ? -8.984 -35.656 -17.672 1 96.62 239 GLY A C 1
ATOM 1791 O O . GLY A 1 239 ? -8.781 -36.75 -17.141 1 96.62 239 GLY A O 1
ATOM 1792 N N . PHE A 1 240 ? -8.812 -34.562 -17 1 97.75 240 PHE A N 1
ATOM 1793 C CA . PHE A 1 240 ? -8.5 -34.594 -15.57 1 97.75 240 PHE A CA 1
ATOM 1794 C C . PHE A 1 240 ? -9.703 -35.062 -14.766 1 97.75 240 PHE A C 1
ATOM 1796 O O . PHE A 1 240 ? -10.844 -34.719 -15.07 1 97.75 240 PHE A O 1
ATOM 1803 N N . THR A 1 241 ? -9.445 -35.875 -13.766 1 98 241 THR A N 1
ATOM 1804 C CA . THR A 1 241 ? -10.523 -36.312 -12.891 1 98 241 THR A CA 1
ATOM 1805 C C . THR A 1 241 ? -10.961 -35.188 -11.961 1 98 241 THR A C 1
ATOM 1807 O O . THR A 1 241 ? -10.242 -34.188 -11.781 1 98 241 THR A O 1
ATOM 1810 N N . LYS A 1 242 ? -12.148 -35.344 -11.367 1 97.12 242 LYS A N 1
ATOM 1811 C CA . LYS A 1 242 ? -12.641 -34.406 -10.367 1 97.12 242 LYS A CA 1
ATOM 1812 C C . LYS A 1 242 ? -11.664 -34.281 -9.203 1 97.12 242 LYS A C 1
ATOM 1814 O O . LYS A 1 242 ? -11.438 -33.156 -8.695 1 97.12 242 LYS A O 1
ATOM 1819 N N . ASP A 1 243 ? -11.102 -35.406 -8.836 1 97.75 243 ASP A N 1
ATOM 1820 C CA . ASP A 1 243 ? -10.148 -35.406 -7.73 1 97.75 243 ASP A CA 1
ATOM 1821 C C . ASP A 1 243 ? -8.906 -34.562 -8.078 1 97.75 243 ASP A C 1
ATOM 1823 O O . ASP A 1 243 ? -8.375 -33.844 -7.234 1 97.75 243 ASP A O 1
ATOM 1827 N N . GLU A 1 244 ? -8.406 -34.75 -9.273 1 97.75 244 GLU A N 1
ATOM 1828 C CA . GLU A 1 244 ? -7.25 -34 -9.719 1 97.75 244 GLU A CA 1
ATOM 1829 C C . GLU A 1 244 ? -7.555 -32.5 -9.75 1 97.75 244 GLU A C 1
ATOM 1831 O O . GLU A 1 244 ? -6.727 -31.688 -9.344 1 97.75 244 GLU A O 1
ATOM 1836 N N . VAL A 1 245 ? -8.719 -32.125 -10.242 1 97.5 245 VAL A N 1
ATOM 1837 C CA . VAL A 1 245 ? -9.117 -30.734 -10.297 1 97.5 245 VAL A CA 1
ATOM 1838 C C . VAL A 1 245 ? -9.266 -30.188 -8.883 1 97.5 245 VAL A C 1
ATOM 1840 O O . VAL A 1 245 ? -8.812 -29.078 -8.594 1 97.5 245 VAL A O 1
ATOM 1843 N N . GLU A 1 246 ? -9.914 -30.969 -8.008 1 96.38 246 GLU A N 1
ATOM 1844 C CA . GLU A 1 246 ? -10.047 -30.562 -6.609 1 96.38 246 GLU A CA 1
ATOM 1845 C C . GLU A 1 246 ? -8.68 -30.344 -5.965 1 96.38 246 GLU A C 1
ATOM 1847 O O . GLU A 1 246 ? -8.5 -29.406 -5.188 1 96.38 246 GLU A O 1
ATOM 1852 N N . LEU A 1 247 ? -7.801 -31.203 -6.293 1 96.94 247 LEU A N 1
ATOM 1853 C CA . LEU A 1 247 ? -6.434 -31.078 -5.793 1 96.94 247 LEU A CA 1
ATOM 1854 C C . LEU A 1 247 ? -5.832 -29.734 -6.18 1 96.94 247 LEU A C 1
ATOM 1856 O O . LEU A 1 247 ? -5.262 -29.047 -5.336 1 96.94 247 LEU A O 1
ATOM 1860 N N . MET A 1 248 ? -6 -29.312 -7.387 1 97.69 248 MET A N 1
ATOM 1861 C CA . MET A 1 248 ? -5.328 -28.141 -7.945 1 97.69 248 MET A CA 1
ATOM 1862 C C . MET A 1 248 ? -6.047 -26.859 -7.543 1 97.69 248 MET A C 1
ATOM 1864 O O . MET A 1 248 ? -5.434 -25.781 -7.488 1 97.69 248 MET A O 1
ATOM 1868 N N . VAL A 1 249 ? -7.348 -26.922 -7.184 1 96.06 249 VAL A N 1
ATOM 1869 C CA . VAL A 1 249 ? -8.117 -25.703 -6.926 1 96.06 249 VAL A CA 1
ATOM 1870 C C . VAL A 1 249 ? -8.359 -25.562 -5.426 1 96.06 249 VAL A C 1
ATOM 1872 O O . VAL A 1 249 ? -8.547 -24.438 -4.934 1 96.06 249 VAL A O 1
ATOM 1875 N N . LYS A 1 250 ? -8.273 -26.656 -4.684 1 94.94 250 LYS A N 1
ATOM 1876 C CA . LYS A 1 250 ? -8.664 -26.641 -3.277 1 94.94 250 LYS A CA 1
ATOM 1877 C C . LYS A 1 250 ? -7.516 -27.094 -2.381 1 94.94 250 LYS A C 1
ATOM 1879 O O . LYS A 1 250 ? -6.988 -26.297 -1.592 1 94.94 250 LYS A O 1
ATOM 1884 N N . VAL A 1 251 ? -7.066 -28.25 -2.621 1 96.19 251 VAL A N 1
ATOM 1885 C CA . VAL A 1 251 ? -6.16 -28.875 -1.668 1 96.19 251 VAL A CA 1
ATOM 1886 C C . VAL A 1 251 ? -4.801 -28.188 -1.708 1 96.19 251 VAL A C 1
ATOM 1888 O O . VAL A 1 251 ? -4.297 -27.734 -0.679 1 96.19 251 VAL A O 1
ATOM 1891 N N . ASN A 1 252 ? -4.211 -28.125 -2.893 1 97 252 ASN A N 1
ATOM 1892 C CA . ASN A 1 252 ? -2.885 -27.531 -3.021 1 97 252 ASN A CA 1
ATOM 1893 C C . ASN A 1 252 ? -2.875 -26.078 -2.562 1 97 252 ASN A C 1
ATOM 1895 O O . ASN A 1 252 ? -2.057 -25.703 -1.727 1 97 252 ASN A O 1
ATOM 1899 N N . PRO A 1 253 ? -3.801 -25.25 -3.051 1 96 253 PRO A N 1
ATOM 1900 C CA . PRO A 1 253 ? -3.801 -23.875 -2.561 1 96 253 PRO A CA 1
ATOM 1901 C C . PRO A 1 253 ? -4.09 -23.781 -1.064 1 96 253 PRO A C 1
ATOM 1903 O O . PRO A 1 253 ? -3.562 -22.906 -0.383 1 96 253 PRO A O 1
ATOM 1906 N N . GLY A 1 254 ? -4.949 -24.625 -0.568 1 94.62 254 GLY A N 1
ATOM 1907 C CA . GLY A 1 254 ? -5.215 -24.641 0.861 1 94.62 254 GLY A CA 1
ATOM 1908 C C . GLY A 1 254 ? -3.982 -24.938 1.693 1 94.62 254 GLY A C 1
ATOM 1909 O O . GLY A 1 254 ? -3.787 -24.344 2.754 1 94.62 254 GLY A O 1
ATOM 1910 N N . ARG A 1 255 ? -3.18 -25.859 1.225 1 93.12 255 ARG A N 1
ATOM 1911 C CA . ARG A 1 255 ? -1.918 -26.188 1.883 1 93.12 255 ARG A CA 1
ATOM 1912 C C . ARG A 1 255 ? -0.982 -24.969 1.895 1 93.12 255 ARG A C 1
ATOM 1914 O O . ARG A 1 255 ? -0.357 -24.672 2.916 1 93.12 255 ARG A O 1
ATOM 1921 N N . LEU A 1 256 ? -0.902 -24.344 0.845 1 95.38 256 LEU A N 1
ATOM 1922 C CA . LEU A 1 256 ? -0.014 -23.203 0.707 1 95.38 256 LEU A CA 1
ATOM 1923 C C . LEU A 1 256 ? -0.433 -22.078 1.646 1 95.38 256 LEU A C 1
ATOM 1925 O O . LEU A 1 256 ? 0.417 -21.406 2.246 1 95.38 256 LEU A O 1
ATOM 1929 N N . LEU A 1 257 ? -1.768 -21.875 1.812 1 94.44 257 LEU A N 1
ATOM 1930 C CA . LEU A 1 257 ? -2.273 -20.719 2.547 1 94.44 257 LEU A CA 1
ATOM 1931 C C . LEU A 1 257 ? -2.637 -21.094 3.977 1 94.44 257 LEU A C 1
ATOM 1933 O O . LEU A 1 257 ? -3.084 -20.25 4.754 1 94.44 257 LEU A O 1
ATOM 1937 N N . GLY A 1 258 ? -2.475 -22.359 4.332 1 90.38 258 GLY A N 1
ATOM 19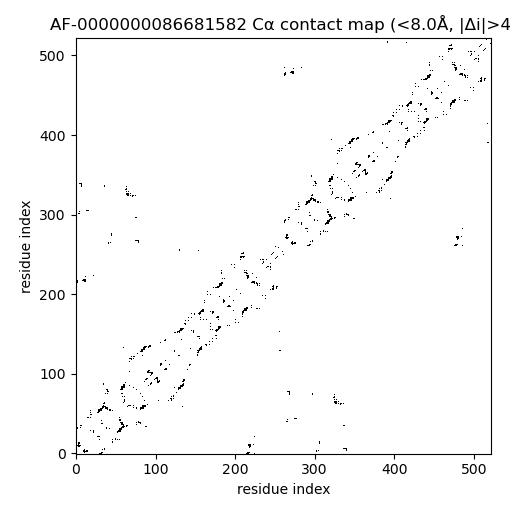38 C CA . GLY A 1 258 ? -2.762 -22.828 5.676 1 90.38 258 GLY A CA 1
ATOM 1939 C C . GLY A 1 258 ? -4.246 -22.922 5.973 1 90.38 258 GLY A C 1
ATOM 1940 O O . GLY A 1 258 ? -4.68 -22.641 7.094 1 90.38 258 GLY A O 1
ATOM 1941 N N . LEU A 1 259 ? -5.055 -23.047 4.941 1 85.75 259 LEU A N 1
ATOM 1942 C CA . LEU A 1 259 ? -6.5 -23.156 5.113 1 85.75 259 LEU A CA 1
ATOM 1943 C C . LEU A 1 259 ? -6.91 -24.594 5.426 1 85.75 259 LEU A C 1
ATOM 1945 O O . LEU A 1 259 ? -6.477 -25.531 4.75 1 85.75 259 LEU A O 1
ATOM 1949 N N . GLY A 1 260 ? -6.328 -25.359 6.367 1 67.88 260 GLY A N 1
ATOM 1950 C CA . GLY A 1 260 ? -6.699 -26.719 6.723 1 67.88 260 GLY A CA 1
ATOM 1951 C C . GLY A 1 260 ? -7.758 -27.312 5.812 1 67.88 260 GLY A C 1
ATOM 1952 O O . GLY A 1 260 ? -8.289 -26.625 4.938 1 67.88 260 GLY A O 1
ATOM 1953 N N . ASP A 1 261 ? -7.988 -28.641 6 1 61.75 261 ASP A N 1
ATOM 1954 C CA . ASP A 1 261 ? -8.938 -29.422 5.215 1 61.75 261 ASP A CA 1
ATOM 1955 C C . ASP A 1 261 ? -10.375 -29.031 5.535 1 61.75 261 ASP A C 1
ATOM 1957 O O . ASP A 1 261 ? -10.672 -28.578 6.648 1 61.75 261 ASP A O 1
ATOM 1961 N N . MET B 1 1 ? -5.938 10.812 10.383 1 80.75 1 MET B N 1
ATOM 1962 C CA . MET B 1 1 ? -6.051 9.781 11.414 1 80.75 1 MET B CA 1
ATOM 1963 C C . MET B 1 1 ? -5.402 8.484 10.961 1 80.75 1 MET B C 1
ATOM 1965 O O . MET B 1 1 ? -5.234 8.25 9.758 1 80.75 1 MET B O 1
ATOM 1969 N N . HIS B 1 2 ? -5.051 7.719 11.953 1 80.25 2 HIS B N 1
ATOM 1970 C CA . HIS B 1 2 ? -4.402 6.426 11.758 1 80.25 2 HIS B CA 1
ATOM 1971 C C . HIS B 1 2 ? -5.348 5.277 12.094 1 80.25 2 HIS B C 1
ATOM 1973 O O . HIS B 1 2 ? -5.859 5.203 13.211 1 80.25 2 HIS B O 1
ATOM 1979 N N . ALA B 1 3 ? -5.594 4.422 11.141 1 80.25 3 ALA B N 1
ATOM 1980 C CA . ALA B 1 3 ? -6.445 3.262 11.375 1 80.25 3 ALA B CA 1
ATOM 1981 C C . ALA B 1 3 ? -5.676 1.962 11.164 1 80.25 3 ALA B C 1
ATOM 1983 O O . ALA B 1 3 ? -4.574 1.97 10.617 1 80.25 3 ALA B O 1
ATOM 1984 N N . GLY B 1 4 ? -6.223 0.864 11.797 1 77.81 4 GLY B N 1
ATOM 1985 C CA . GLY B 1 4 ? -5.691 -0.451 11.477 1 77.81 4 GLY B CA 1
ATOM 1986 C C . GLY B 1 4 ? -6.062 -0.922 10.086 1 77.81 4 GLY B C 1
ATOM 1987 O O . GLY B 1 4 ? -7.016 -0.42 9.492 1 77.81 4 GLY B O 1
ATOM 1988 N N . PRO B 1 5 ? -5.25 -1.854 9.625 1 74.31 5 PRO B N 1
ATOM 1989 C CA . PRO B 1 5 ? -4.105 -2.512 10.258 1 74.31 5 PRO B CA 1
ATOM 1990 C C . PRO B 1 5 ? -2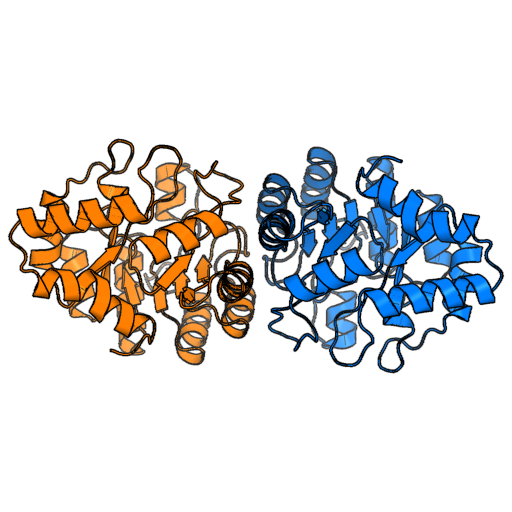.84 -1.658 10.227 1 74.31 5 PRO B C 1
ATOM 1992 O O . PRO B 1 5 ? -2.666 -0.844 9.312 1 74.31 5 PRO B O 1
ATOM 1995 N N . ASP B 1 6 ? -2.176 -1.772 11.219 1 66.69 6 ASP B N 1
ATOM 1996 C CA . ASP B 1 6 ? 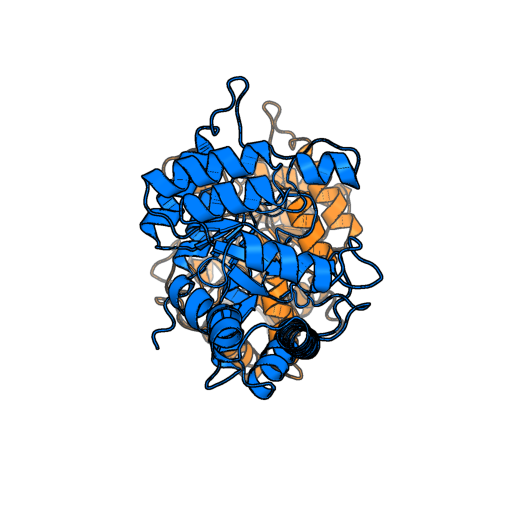-0.892 -1.099 11.391 1 66.69 6 ASP B CA 1
ATOM 1997 C C . ASP B 1 6 ? 0.165 -2.061 11.93 1 66.69 6 ASP B C 1
ATOM 1999 O O . ASP B 1 6 ? -0.018 -2.664 12.992 1 66.69 6 ASP B O 1
ATOM 2003 N N . PRO B 1 7 ? 1.118 -2.332 11.172 1 53.88 7 PRO B N 1
ATOM 2004 C CA . PRO B 1 7 ? 2.094 -3.336 11.602 1 53.88 7 PRO B CA 1
ATOM 2005 C C . PRO B 1 7 ? 2.877 -2.906 12.836 1 53.88 7 PRO B C 1
ATOM 2007 O O . PRO B 1 7 ? 3.49 -3.744 13.508 1 53.88 7 PRO B O 1
ATOM 2010 N N . VAL B 1 8 ? 2.918 -1.715 12.992 1 48.91 8 VAL B N 1
ATOM 2011 C CA . VAL B 1 8 ? 3.805 -1.193 14.031 1 48.91 8 VAL B CA 1
ATOM 2012 C C . VAL B 1 8 ? 3.012 -0.939 15.305 1 48.91 8 VAL B C 1
ATOM 2014 O O . VAL B 1 8 ? 3.549 -1.056 16.406 1 48.91 8 VAL B O 1
ATOM 2017 N N . ALA B 1 9 ? 1.735 -0.688 15.078 1 50.5 9 ALA B N 1
ATOM 2018 C CA . ALA B 1 9 ? 0.998 -0.282 16.266 1 50.5 9 ALA B CA 1
ATOM 2019 C C . ALA B 1 9 ? -0.407 -0.877 16.281 1 50.5 9 ALA B C 1
ATOM 2021 O O . ALA B 1 9 ? -1.095 -0.869 15.25 1 50.5 9 ALA B O 1
ATOM 2022 N N . ASP B 1 10 ? -0.609 -1.507 17.406 1 57.72 10 ASP B N 1
ATOM 2023 C CA . ASP B 1 10 ? -2.012 -1.875 17.578 1 57.72 10 ASP B CA 1
ATOM 2024 C C . ASP B 1 10 ? -2.918 -0.653 17.469 1 57.72 10 ASP B C 1
ATOM 2026 O O . ASP B 1 10 ? -2.568 0.435 17.922 1 57.72 10 ASP B O 1
ATOM 2030 N N . ARG B 1 11 ? -3.904 -0.783 16.812 1 70.81 11 ARG B N 1
ATOM 2031 C CA . ARG B 1 11 ? -4.844 0.323 16.656 1 70.81 11 ARG B CA 1
ATOM 2032 C C . ARG B 1 11 ? -6.168 0.025 17.344 1 70.81 11 ARG B C 1
ATOM 2034 O O . ARG B 1 11 ? -6.602 -1.128 17.406 1 70.81 11 ARG B O 1
ATOM 2041 N N . ARG B 1 12 ? -6.762 1.074 17.875 1 65.12 12 ARG B N 1
ATOM 2042 C CA . ARG B 1 12 ? -8.008 0.979 18.641 1 65.12 12 ARG B CA 1
ATOM 2043 C C . ARG B 1 12 ? -9.148 0.507 17.75 1 65.12 12 ARG B C 1
ATOM 2045 O O . ARG B 1 12 ? -9.992 -0.288 18.172 1 65.12 12 ARG B O 1
ATOM 2052 N N . PHE B 1 13 ? -9.109 1.074 16.547 1 75.12 13 PHE B N 1
ATOM 2053 C CA . PHE B 1 13 ? -10.18 0.808 15.594 1 75.12 13 PHE B CA 1
ATOM 2054 C C . PHE B 1 13 ? -9.609 0.475 14.227 1 75.12 13 PHE B C 1
ATOM 2056 O O . PHE B 1 13 ? -8.547 0.974 13.852 1 75.12 13 PHE B O 1
ATOM 2063 N N . ASP B 1 14 ? -10.352 -0.334 13.648 1 80.75 14 ASP B N 1
ATOM 2064 C CA . ASP B 1 14 ? -9.984 -0.495 12.242 1 80.75 14 ASP B CA 1
ATOM 2065 C C . ASP B 1 14 ? -10.531 0.651 11.398 1 80.75 14 ASP B C 1
ATOM 2067 O O . ASP B 1 14 ? -11.219 1.532 11.906 1 80.75 14 ASP B O 1
ATOM 2071 N N . ALA B 1 15 ? -10.188 0.659 10.203 1 85.69 15 ALA B N 1
ATOM 2072 C CA . ALA B 1 15 ? -10.484 1.785 9.32 1 85.69 15 ALA B CA 1
ATOM 2073 C C . ALA B 1 15 ? -11.992 1.98 9.172 1 85.69 15 ALA B C 1
ATOM 2075 O O . ALA B 1 15 ? -12.469 3.113 9.078 1 85.69 15 ALA B O 1
ATOM 2076 N N . TYR B 1 16 ? -12.727 0.855 9.172 1 86.44 16 TYR B N 1
ATOM 2077 C CA . TYR B 1 16 ? -14.172 0.948 9.047 1 86.44 16 TYR B CA 1
ATOM 2078 C C . TYR B 1 16 ? -14.797 1.586 10.281 1 86.44 16 TYR B C 1
ATOM 2080 O O . TYR B 1 16 ? -15.594 2.518 10.172 1 86.44 16 TYR B O 1
ATOM 2088 N N . GLU B 1 17 ? -14.414 1.108 11.383 1 84.94 17 GLU B N 1
ATOM 2089 C CA . GLU B 1 17 ? -14.938 1.629 12.641 1 84.94 17 GLU B CA 1
ATOM 2090 C C . GLU B 1 17 ? -14.609 3.109 12.805 1 84.94 17 GLU B C 1
ATOM 2092 O O . GLU B 1 17 ? -15.438 3.885 13.289 1 84.94 17 GLU B O 1
ATOM 2097 N N . MET B 1 18 ? -13.5 3.484 12.414 1 87.62 18 MET B N 1
ATOM 2098 C CA . MET B 1 18 ? -13.07 4.875 12.539 1 87.62 18 MET B CA 1
ATOM 2099 C C . MET B 1 18 ? -13.875 5.781 11.609 1 87.62 18 MET B C 1
ATOM 2101 O O . MET B 1 18 ? -14.242 6.895 11.992 1 87.62 18 MET B O 1
ATOM 2105 N N . ALA B 1 19 ? -14.094 5.309 10.414 1 90.25 19 ALA B N 1
ATOM 2106 C CA . ALA B 1 19 ? -14.867 6.086 9.453 1 90.25 19 ALA B CA 1
ATOM 2107 C C . ALA B 1 19 ? -16.297 6.277 9.938 1 90.25 19 ALA B C 1
ATOM 2109 O O . ALA B 1 19 ? -16.844 7.379 9.859 1 90.25 19 ALA B O 1
ATOM 2110 N N . VAL B 1 20 ? -16.844 5.191 10.461 1 88.5 20 VAL B N 1
ATOM 2111 C CA . VAL B 1 20 ? -18.219 5.242 10.961 1 88.5 20 VAL B CA 1
ATOM 2112 C C . VAL B 1 20 ? -18.297 6.191 12.148 1 88.5 20 VAL B C 1
ATOM 2114 O O . VAL B 1 20 ? -19.219 7.016 12.234 1 88.5 20 VAL B O 1
ATOM 2117 N N . ALA B 1 21 ? -17.328 6.059 13.031 1 86.19 21 ALA B N 1
ATOM 2118 C CA . ALA B 1 21 ? -17.297 6.922 14.211 1 86.19 21 ALA B CA 1
ATOM 2119 C C . ALA B 1 21 ? -17.188 8.391 13.812 1 86.19 21 ALA B C 1
ATOM 2121 O O . ALA B 1 21 ? -17.828 9.258 14.406 1 86.19 21 ALA B O 1
ATOM 2122 N N . ALA B 1 22 ? -16.375 8.672 12.883 1 90.31 22 ALA B N 1
ATOM 2123 C CA . ALA B 1 22 ? -16.188 10.039 12.406 1 90.31 22 ALA B CA 1
ATOM 2124 C C . ALA B 1 22 ? -17.469 10.586 11.789 1 90.31 22 ALA B C 1
ATOM 2126 O O . ALA B 1 22 ? -17.859 11.719 12.07 1 90.31 22 ALA B O 1
ATOM 2127 N N . ARG B 1 23 ? -18.078 9.773 10.906 1 91.38 23 ARG B N 1
ATOM 2128 C CA . ARG B 1 23 ? -19.344 10.156 10.297 1 91.38 23 ARG B CA 1
ATOM 2129 C C . ARG B 1 23 ? -20.391 10.445 11.359 1 91.38 23 ARG B C 1
ATOM 2131 O O . ARG B 1 23 ? -21.078 11.477 11.305 1 91.38 23 ARG B O 1
ATOM 2138 N N . ASP B 1 24 ? -20.453 9.57 12.297 1 89.06 24 ASP B N 1
ATOM 2139 C CA . ASP B 1 24 ? -21.484 9.688 13.336 1 89.06 24 ASP B CA 1
ATOM 2140 C C . ASP B 1 24 ? -21.219 10.898 14.227 1 89.06 24 ASP B C 1
ATOM 2142 O O . ASP B 1 24 ? -22.156 11.438 14.836 1 89.06 24 ASP B O 1
ATOM 2146 N N . ALA B 1 25 ? -19.969 11.312 14.297 1 88.38 25 ALA B N 1
ATOM 2147 C CA . ALA B 1 25 ? -19.594 12.492 15.086 1 88.38 25 ALA B CA 1
ATOM 2148 C C . ALA B 1 25 ? -19.891 13.773 14.328 1 88.38 25 ALA B C 1
ATOM 2150 O O . ALA B 1 25 ? -19.75 14.875 14.867 1 88.38 25 ALA B O 1
ATOM 2151 N N . GLY B 1 26 ? -20.281 13.648 13.07 1 88.44 26 GLY B N 1
ATOM 2152 C CA . GLY B 1 26 ? -20.719 14.812 12.312 1 88.44 26 GLY B CA 1
ATOM 2153 C C . GLY B 1 26 ? -19.656 15.352 11.375 1 88.44 26 GLY B C 1
ATOM 2154 O O . GLY B 1 26 ? -19.828 16.406 10.766 1 88.44 26 GLY B O 1
ATOM 2155 N N . LEU B 1 27 ? -18.547 14.648 11.258 1 91.19 27 LEU B N 1
ATOM 2156 C CA . LEU B 1 27 ? -17.547 15.055 10.281 1 91.19 27 LEU B CA 1
ATOM 2157 C C . LEU B 1 27 ? -18.031 14.789 8.859 1 91.19 27 LEU B C 1
ATOM 2159 O O . LEU B 1 27 ? -18.812 13.867 8.625 1 91.19 27 LEU B O 1
ATOM 2163 N N . ARG B 1 28 ? -17.609 15.57 7.992 1 92 28 ARG B N 1
ATOM 2164 C CA . ARG B 1 28 ? -17.969 15.406 6.586 1 92 28 ARG B CA 1
ATOM 2165 C C . ARG B 1 28 ? -17 14.461 5.879 1 92 28 ARG B C 1
ATOM 2167 O O . ARG B 1 28 ? -17.391 13.797 4.91 1 92 28 ARG B O 1
ATOM 2174 N N . ALA B 1 29 ? -15.758 14.453 6.352 1 94.62 29 ALA B N 1
ATOM 2175 C CA . ALA B 1 29 ? -14.719 13.68 5.684 1 94.62 29 ALA B CA 1
ATOM 2176 C C . ALA B 1 29 ? -13.547 13.414 6.625 1 94.62 29 ALA B C 1
ATOM 2178 O O . ALA B 1 29 ? -13.43 14.047 7.676 1 94.62 29 ALA B O 1
ATOM 2179 N N . VAL B 1 30 ? -12.773 12.477 6.223 1 93.62 30 VAL B N 1
ATOM 2180 C CA . VAL B 1 30 ? -11.516 12.195 6.914 1 93.62 30 VAL B CA 1
ATOM 2181 C C . VAL B 1 30 ? -10.445 11.812 5.895 1 93.62 30 VAL B C 1
ATOM 2183 O O . VAL B 1 30 ? -10.758 11.453 4.762 1 93.62 30 VAL B O 1
ATOM 2186 N N . ILE B 1 31 ? -9.227 11.984 6.262 1 94.75 31 ILE B N 1
ATOM 2187 C CA . ILE B 1 31 ? -8.094 11.469 5.492 1 94.75 31 ILE B CA 1
ATOM 2188 C C . ILE B 1 31 ? -7.289 10.5 6.348 1 94.75 31 ILE B C 1
ATOM 2190 O O . ILE B 1 31 ? -6.938 10.805 7.488 1 94.75 31 ILE B O 1
ATOM 2194 N N . PHE B 1 32 ? -7.09 9.344 5.82 1 92.94 32 PHE B N 1
ATOM 2195 C CA . PHE B 1 32 ? -6.34 8.32 6.539 1 92.94 32 PHE B CA 1
ATOM 2196 C C . PHE B 1 32 ? -4.863 8.359 6.156 1 92.94 32 PHE B C 1
ATOM 2198 O O . PHE B 1 32 ? -4.527 8.469 4.977 1 92.94 32 PHE B O 1
ATOM 2205 N N . LYS B 1 33 ? -4.059 8.25 7.203 1 93.69 33 LYS B N 1
ATOM 2206 C CA . LYS B 1 33 ? -2.611 8.188 7.023 1 93.69 33 LYS B CA 1
ATOM 2207 C C . LYS B 1 33 ? -2.047 6.863 7.523 1 93.69 33 LYS B C 1
ATOM 2209 O O . LYS B 1 33 ? -2.486 6.348 8.555 1 93.69 33 LYS B O 1
ATOM 2214 N N . SER B 1 34 ? -1.186 6.344 6.766 1 93.62 34 SER B N 1
ATOM 2215 C CA . SER B 1 34 ? -0.338 5.238 7.191 1 93.62 34 SER B CA 1
ATOM 2216 C C . SER B 1 34 ? 1.122 5.484 6.824 1 93.62 34 SER B C 1
ATOM 2218 O O . SER B 1 34 ? 1.415 6.051 5.77 1 93.62 34 SER B O 1
ATOM 2220 N N . HIS B 1 35 ? 1.96 5.066 7.719 1 94 35 HIS B N 1
ATOM 2221 C CA . HIS B 1 35 ? 3.387 5.145 7.43 1 94 35 HIS B CA 1
ATOM 2222 C C . HIS B 1 35 ? 3.844 3.967 6.578 1 94 35 HIS B C 1
ATOM 2224 O O . HIS B 1 35 ? 4.934 3.996 6 1 94 35 HIS B O 1
ATOM 2230 N N . GLU B 1 36 ? 2.984 2.996 6.406 1 93.06 36 GLU B N 1
ATOM 2231 C CA . GLU B 1 36 ? 3.455 1.694 5.945 1 93.06 36 GLU B CA 1
ATOM 2232 C C . GLU B 1 36 ? 2.934 1.385 4.543 1 93.06 36 GLU B C 1
ATOM 2234 O O . GLU B 1 36 ? 3.482 0.531 3.844 1 93.06 36 GLU B O 1
ATOM 2239 N N . TYR B 1 37 ? 1.865 1.986 4.203 1 94.38 37 TYR B N 1
ATOM 2240 C CA . TYR B 1 37 ? 1.26 1.702 2.904 1 94.38 37 TYR B CA 1
ATOM 2241 C C . TYR B 1 37 ? 0.388 2.863 2.443 1 94.38 37 TYR B C 1
ATOM 2243 O O . TYR B 1 37 ? -0.081 3.658 3.262 1 94.38 37 TYR B O 1
ATOM 2251 N N . PRO B 1 38 ? 0.233 3.006 1.082 1 96.06 38 PRO B N 1
ATOM 2252 C CA . PRO B 1 38 ? -0.749 3.977 0.591 1 96.06 38 PRO B CA 1
ATOM 2253 C C . PRO B 1 38 ? -2.178 3.629 1 1 96.06 38 PRO B C 1
ATOM 2255 O O . PRO B 1 38 ? -2.604 2.479 0.856 1 96.06 38 PRO B O 1
ATOM 2258 N N . THR B 1 39 ? -2.965 4.605 1.398 1 95.75 39 THR B N 1
ATOM 2259 C CA . THR B 1 39 ? -4.25 4.312 2.029 1 95.75 39 THR B CA 1
ATOM 2260 C C . THR B 1 39 ? -5.395 4.504 1.039 1 95.75 39 THR B C 1
ATOM 2262 O O . THR B 1 39 ? -6.555 4.27 1.375 1 95.75 39 THR B O 1
ATOM 2265 N N . VAL B 1 40 ? -5.113 4.887 -0.192 1 93.62 40 VAL B N 1
ATOM 2266 C CA . VAL B 1 40 ? -6.164 5.207 -1.153 1 93.62 40 VAL B CA 1
ATOM 2267 C C . VAL B 1 40 ? -7.023 3.975 -1.415 1 93.62 40 VAL B C 1
ATOM 2269 O O . VAL B 1 40 ? -8.25 4.066 -1.479 1 93.62 40 VAL B O 1
ATOM 2272 N N . PRO B 1 41 ? -6.465 2.787 -1.562 1 91.56 41 PRO B N 1
ATOM 2273 C CA . PRO B 1 41 ? -7.34 1.631 -1.779 1 91.56 41 PRO B CA 1
ATOM 2274 C C . PRO B 1 41 ? -8.289 1.379 -0.609 1 91.56 41 PRO B C 1
ATOM 2276 O O . PRO B 1 41 ? -9.438 0.978 -0.814 1 91.56 41 PRO B O 1
ATOM 2279 N N . VAL B 1 42 ? -7.832 1.608 0.568 1 91.88 42 VAL B N 1
ATOM 2280 C CA . VAL B 1 42 ? -8.68 1.487 1.753 1 91.88 42 VAL B CA 1
ATOM 2281 C C . VAL B 1 42 ? -9.781 2.543 1.713 1 91.88 42 VAL B C 1
ATOM 2283 O O . VAL B 1 42 ? -10.945 2.24 1.975 1 91.88 42 VAL B O 1
ATOM 2286 N N . ALA B 1 43 ? -9.383 3.729 1.372 1 92.75 43 ALA B N 1
ATOM 2287 C CA . ALA B 1 43 ? -10.352 4.824 1.279 1 92.75 43 ALA B CA 1
ATOM 2288 C C . ALA B 1 43 ? -11.438 4.512 0.251 1 92.75 43 ALA B C 1
ATOM 2290 O O . ALA B 1 43 ? -12.617 4.777 0.487 1 92.75 43 ALA B O 1
ATOM 2291 N N . CYS B 1 44 ? -11.039 3.93 -0.852 1 88.94 44 CYS B N 1
ATOM 2292 C CA . CYS B 1 44 ? -11.992 3.584 -1.903 1 88.94 44 CYS B CA 1
ATOM 2293 C C . CYS B 1 44 ? -13.031 2.594 -1.394 1 88.94 44 CYS B C 1
ATOM 2295 O O . CYS B 1 44 ? -14.227 2.756 -1.652 1 88.94 44 CYS B O 1
ATOM 2297 N N . LEU B 1 45 ? -12.641 1.653 -0.698 1 87.75 45 LEU B N 1
ATOM 2298 C CA . LEU B 1 45 ? -13.562 0.658 -0.159 1 87.75 45 LEU B CA 1
ATOM 2299 C C . LEU B 1 45 ? -14.477 1.276 0.893 1 87.75 45 LEU B C 1
ATOM 2301 O O . LEU B 1 45 ? -15.672 0.967 0.944 1 87.75 45 LEU B O 1
ATOM 2305 N N . LEU B 1 46 ? -13.883 2.119 1.71 1 89.75 46 LEU B N 1
ATOM 2306 C CA . LEU B 1 46 ? -14.664 2.75 2.768 1 89.75 46 LEU B CA 1
ATOM 2307 C C . LEU B 1 46 ? -15.734 3.666 2.18 1 89.75 46 LEU B C 1
ATOM 2309 O O . LEU B 1 46 ? -16.828 3.779 2.732 1 89.75 46 LEU B O 1
ATOM 2313 N N . ASN B 1 47 ? -15.422 4.316 1.094 1 90.06 47 ASN B N 1
ATOM 2314 C CA . ASN B 1 47 ? -16.391 5.207 0.457 1 90.06 47 ASN B CA 1
ATOM 2315 C C . ASN B 1 47 ? -17.578 4.434 -0.103 1 90.06 47 ASN B C 1
ATOM 2317 O O . ASN B 1 47 ? -18.656 5 -0.291 1 90.06 47 ASN B O 1
ATOM 2321 N N . ARG B 1 48 ? -17.375 3.188 -0.32 1 81 48 ARG B N 1
ATOM 2322 C CA . ARG B 1 48 ? -18.484 2.318 -0.7 1 81 48 ARG B CA 1
ATOM 2323 C C . ARG B 1 48 ? -19.281 1.874 0.524 1 81 48 ARG B C 1
ATOM 2325 O O . ARG B 1 48 ? -20.5 1.754 0.466 1 81 48 ARG B O 1
ATOM 2332 N N . LEU B 1 49 ? -18.609 1.731 1.533 1 79.38 49 LEU B N 1
ATOM 2333 C CA . LEU B 1 49 ? -19.172 1.087 2.715 1 79.38 49 LEU B CA 1
ATOM 2334 C C . LEU B 1 49 ? -19.891 2.102 3.598 1 79.38 49 LEU B C 1
ATOM 2336 O O . LEU B 1 49 ? -20.812 1.746 4.336 1 79.38 49 LEU B O 1
ATOM 2340 N N . VAL B 1 50 ? -19.359 3.26 3.598 1 86.31 50 VAL B N 1
ATOM 2341 C CA . VAL B 1 50 ? -19.891 4.289 4.488 1 86.31 50 VAL B CA 1
ATOM 2342 C C . VAL B 1 50 ? -20.531 5.402 3.67 1 86.31 50 VAL B C 1
ATOM 2344 O O . VAL B 1 50 ? -19.891 6.398 3.344 1 86.31 50 VAL B O 1
ATOM 2347 N N . PRO B 1 51 ? -21.859 5.227 3.467 1 85.12 51 PRO B N 1
ATOM 2348 C CA . PRO B 1 51 ? -22.547 6.223 2.643 1 85.12 51 PRO B CA 1
ATOM 2349 C C . PRO B 1 51 ? -22.516 7.617 3.26 1 85.12 51 PRO B C 1
ATOM 2351 O O . PRO B 1 51 ? -22.406 7.758 4.48 1 85.12 51 PRO B O 1
ATOM 2354 N N . ASP B 1 52 ? -22.609 8.688 2.42 1 87.12 52 ASP B N 1
ATOM 2355 C CA . ASP B 1 52 ? -22.734 10.094 2.797 1 87.12 52 ASP B CA 1
ATOM 2356 C C . ASP B 1 52 ? -21.531 10.547 3.625 1 87.12 52 ASP B C 1
ATOM 2358 O O . ASP B 1 52 ? -21.688 11.281 4.598 1 87.12 52 ASP B O 1
ATOM 2362 N N . PHE B 1 53 ? -20.438 9.914 3.516 1 91.69 53 PHE B N 1
ATOM 2363 C CA . PHE B 1 53 ? -19.188 10.211 4.184 1 91.69 53 PHE B CA 1
ATOM 2364 C C . PHE B 1 53 ? -18.016 10.086 3.215 1 91.69 53 PHE B C 1
ATOM 2366 O O . PHE B 1 53 ? -17.984 9.18 2.385 1 91.69 53 PHE B O 1
ATOM 2373 N N . THR B 1 54 ? -17.125 11 3.213 1 94.44 54 THR B N 1
ATOM 2374 C CA . THR B 1 54 ? -16 10.961 2.285 1 94.44 54 THR B CA 1
ATOM 2375 C C . THR B 1 54 ? -14.719 10.555 3.006 1 94.44 54 THR B C 1
ATOM 2377 O O . THR B 1 54 ? -14.367 11.141 4.035 1 94.44 54 THR B O 1
ATOM 2380 N N . VAL B 1 55 ? -14.117 9.586 2.49 1 94 55 VAL B N 1
ATOM 2381 C CA . VAL B 1 55 ? -12.82 9.148 2.99 1 94 55 VAL B CA 1
ATOM 2382 C C . VAL B 1 55 ? -11.75 9.398 1.932 1 94 55 VAL B C 1
ATOM 2384 O O . VAL B 1 55 ? -11.859 8.914 0.802 1 94 55 VAL B O 1
ATOM 2387 N N . PHE B 1 56 ? -10.75 10.156 2.307 1 95.44 56 PHE B N 1
ATOM 2388 C CA . PHE B 1 56 ? -9.625 10.422 1.421 1 95.44 56 PHE B CA 1
ATOM 2389 C C . PHE B 1 56 ? -8.445 9.508 1.753 1 95.44 56 PHE B C 1
ATOM 2391 O O . PHE B 1 56 ? -8.234 9.164 2.916 1 95.44 56 PHE B O 1
ATOM 2398 N N . GLY B 1 57 ? -7.781 9.094 0.73 1 95.69 57 GLY B N 1
ATOM 2399 C CA . GLY B 1 57 ? -6.531 8.367 0.89 1 95.69 57 GLY B CA 1
ATOM 2400 C C . GLY B 1 57 ? -5.305 9.234 0.669 1 95.69 57 GLY B C 1
ATOM 2401 O O . GLY B 1 57 ? -5.414 10.359 0.186 1 95.69 57 GLY B O 1
ATOM 2402 N N . ALA B 1 58 ? -4.199 8.695 1.025 1 97.38 58 ALA B N 1
ATOM 2403 C CA . ALA B 1 58 ? -2.934 9.422 0.959 1 97.38 58 ALA B CA 1
ATOM 2404 C C . ALA B 1 58 ? -1.752 8.461 0.863 1 97.38 58 ALA B C 1
ATOM 2406 O O . ALA B 1 58 ? -1.939 7.25 0.739 1 97.38 58 ALA B O 1
ATOM 2407 N N . ILE B 1 59 ? -0.556 9.039 0.775 1 98.06 59 ILE B N 1
ATOM 2408 C CA . ILE B 1 59 ? 0.678 8.266 0.766 1 98.06 59 ILE B CA 1
ATOM 2409 C C . ILE B 1 59 ? 1.768 9.016 1.524 1 98.06 59 ILE B C 1
ATOM 2411 O O . ILE B 1 59 ? 1.883 10.242 1.407 1 98.06 59 ILE B O 1
ATOM 2415 N N . SER B 1 60 ? 2.498 8.312 2.365 1 98.31 60 SER B N 1
ATOM 2416 C CA . SER B 1 60 ? 3.703 8.82 3.01 1 98.31 60 SER B CA 1
ATOM 2417 C C . SER B 1 60 ? 4.961 8.266 2.348 1 98.31 60 SER B C 1
ATOM 2419 O O . SER B 1 60 ? 5.086 7.055 2.16 1 98.31 60 SER B O 1
ATOM 2421 N N . LEU B 1 61 ? 5.844 9.133 2.023 1 98.69 61 LEU B N 1
ATOM 2422 C CA . LEU B 1 61 ? 7.031 8.719 1.292 1 98.69 61 LEU B CA 1
ATOM 2423 C C . LEU B 1 61 ? 8.109 8.211 2.248 1 98.69 61 LEU B C 1
ATOM 2425 O O . LEU B 1 61 ? 9.219 8.758 2.281 1 98.69 61 LEU B O 1
ATOM 2429 N N . ASP B 1 62 ? 7.777 7.109 2.943 1 98.12 62 ASP B N 1
ATOM 2430 C CA . ASP B 1 62 ? 8.672 6.445 3.887 1 98.12 62 ASP B CA 1
ATOM 2431 C C . ASP B 1 62 ? 9.375 5.254 3.236 1 98.12 62 ASP B C 1
ATOM 2433 O O . ASP B 1 62 ? 9.242 5.039 2.029 1 98.12 62 ASP B O 1
ATOM 2437 N N . ASN B 1 63 ? 10.133 4.543 4.062 1 98.06 63 ASN B N 1
ATOM 2438 C CA . ASN B 1 63 ? 10.93 3.436 3.545 1 98.06 63 ASN B CA 1
ATOM 2439 C C . ASN B 1 63 ? 10.047 2.34 2.951 1 98.06 63 ASN B C 1
ATOM 2441 O O . ASN B 1 63 ? 10.461 1.64 2.025 1 98.06 63 ASN B O 1
ATOM 2445 N N . GLU B 1 64 ? 8.836 2.225 3.365 1 97.56 64 GLU B N 1
ATOM 2446 C CA . GLU B 1 64 ? 7.93 1.143 2.986 1 97.56 64 GLU B CA 1
ATOM 2447 C C . GLU B 1 64 ? 7.477 1.282 1.537 1 97.56 64 GLU B C 1
ATOM 2449 O O . GLU B 1 64 ? 7.008 0.316 0.931 1 97.56 64 GLU B O 1
ATOM 2454 N N . VAL B 1 65 ? 7.633 2.49 1.011 1 98 65 VAL B N 1
ATOM 2455 C CA . VAL B 1 65 ? 7.312 2.666 -0.402 1 98 65 VAL B CA 1
ATOM 2456 C C . VAL B 1 65 ? 8.578 3.031 -1.176 1 98 65 VAL B C 1
ATOM 2458 O O . VAL B 1 65 ? 8.5 3.535 -2.299 1 98 65 VAL B O 1
ATOM 2461 N N . GLY B 1 66 ? 9.75 2.895 -0.579 1 97.81 66 GLY B N 1
ATOM 2462 C CA . GLY B 1 66 ? 11.008 3.168 -1.265 1 97.81 66 GLY B CA 1
ATOM 2463 C C . GLY B 1 66 ? 11.5 4.586 -1.058 1 97.81 66 GLY B C 1
ATOM 2464 O O . GLY B 1 66 ? 12.312 5.086 -1.838 1 97.81 66 GLY B O 1
ATOM 2465 N N . GLY B 1 67 ? 11 5.289 -0.038 1 98.25 67 GLY B N 1
ATOM 2466 C CA . GLY B 1 67 ? 11.438 6.648 0.245 1 98.25 67 GLY B CA 1
ATOM 2467 C C . GLY B 1 67 ? 10.883 7.672 -0.729 1 98.25 67 GLY B C 1
ATOM 2468 O O . GLY B 1 67 ? 9.68 7.688 -1.001 1 98.25 67 GLY B O 1
ATOM 2469 N N . LEU B 1 68 ? 11.766 8.617 -1.153 1 98.69 68 LEU B N 1
ATOM 2470 C CA . LEU B 1 68 ? 11.398 9.594 -2.166 1 98.69 68 LEU B CA 1
ATOM 2471 C C . LEU B 1 68 ? 11.195 8.93 -3.523 1 98.69 68 LEU B C 1
ATOM 2473 O O . LEU B 1 68 ? 12.086 8.977 -4.379 1 98.69 68 LEU B O 1
ATOM 2477 N N . ASN B 1 69 ? 9.945 8.352 -3.686 1 98.69 69 ASN B N 1
ATOM 2478 C CA . ASN B 1 69 ? 9.641 7.465 -4.809 1 98.69 69 ASN B CA 1
ATOM 2479 C C . ASN B 1 69 ? 8.531 8.039 -5.688 1 98.69 69 ASN B C 1
ATOM 2481 O O . ASN B 1 69 ? 7.355 7.77 -5.453 1 98.69 69 ASN B O 1
ATOM 2485 N N . PRO B 1 70 ? 8.898 8.703 -6.801 1 98.62 70 PRO B N 1
ATOM 2486 C CA . PRO B 1 70 ? 7.883 9.289 -7.68 1 98.62 70 PRO B CA 1
ATOM 2487 C C . PRO B 1 70 ? 6.957 8.242 -8.289 1 98.62 70 PRO B C 1
ATOM 2489 O O . PRO B 1 70 ? 5.785 8.523 -8.547 1 98.62 70 PRO B O 1
ATOM 2492 N N . VAL B 1 71 ? 7.414 7.008 -8.484 1 97.75 71 VAL B N 1
ATOM 2493 C CA . VAL B 1 71 ? 6.605 5.945 -9.078 1 97.75 71 VAL B CA 1
ATOM 2494 C C . VAL B 1 71 ? 5.473 5.57 -8.125 1 97.75 71 VAL B C 1
ATOM 2496 O O . VAL B 1 71 ? 4.316 5.457 -8.531 1 97.75 71 VAL B O 1
ATOM 2499 N N . ALA B 1 72 ? 5.836 5.402 -6.871 1 98.06 72 ALA B N 1
ATOM 2500 C CA . ALA B 1 72 ? 4.828 5.102 -5.859 1 98.06 72 ALA B CA 1
ATOM 2501 C C . ALA B 1 72 ? 3.816 6.238 -5.738 1 98.06 72 ALA B C 1
ATOM 2503 O O . ALA B 1 72 ? 2.611 5.996 -5.633 1 98.06 72 ALA B O 1
ATOM 2504 N N . LEU B 1 73 ? 4.348 7.434 -5.758 1 98.56 73 LEU B N 1
ATOM 2505 C CA . LEU B 1 73 ? 3.484 8.609 -5.641 1 98.56 73 LEU B CA 1
ATOM 2506 C C . LEU B 1 73 ? 2.518 8.688 -6.816 1 98.56 73 LEU B C 1
ATOM 2508 O O . LEU B 1 73 ? 1.319 8.914 -6.625 1 98.56 73 LEU B O 1
ATOM 2512 N N . GLU B 1 74 ? 3.016 8.523 -7.98 1 97.94 74 GLU B N 1
ATOM 2513 C CA . GLU B 1 74 ? 2.16 8.641 -9.156 1 97.94 74 GLU B CA 1
ATOM 2514 C C . GLU B 1 74 ? 1.08 7.562 -9.164 1 97.94 74 GLU B C 1
ATOM 2516 O O . GLU B 1 74 ? -0.067 7.828 -9.531 1 97.94 74 GLU B O 1
ATOM 2521 N N . ALA B 1 75 ? 1.464 6.348 -8.82 1 96.19 75 ALA B N 1
ATOM 2522 C CA . ALA B 1 75 ? 0.476 5.273 -8.727 1 96.19 75 ALA B CA 1
ATOM 2523 C C . ALA B 1 75 ? -0.644 5.645 -7.762 1 96.19 75 ALA B C 1
ATOM 2525 O O . ALA B 1 75 ? -1.823 5.445 -8.062 1 96.19 75 ALA B O 1
ATOM 2526 N N . SER B 1 76 ? -0.264 6.168 -6.605 1 96.44 76 SER B N 1
ATOM 2527 C CA . SER B 1 76 ? -1.248 6.574 -5.605 1 96.44 76 SER B CA 1
ATOM 2528 C C . SER B 1 76 ? -2.109 7.727 -6.113 1 96.44 76 SER B C 1
ATOM 2530 O O . SER B 1 76 ? -3.326 7.734 -5.91 1 96.44 76 SER B O 1
ATOM 2532 N N . ALA B 1 77 ? -1.453 8.672 -6.773 1 97.12 77 ALA B N 1
ATOM 2533 C CA . ALA B 1 77 ? -2.168 9.828 -7.309 1 97.12 77 ALA B CA 1
ATOM 2534 C C . ALA B 1 77 ? -3.191 9.406 -8.359 1 97.12 77 ALA B C 1
ATOM 2536 O O . ALA B 1 77 ? -4.324 9.898 -8.359 1 97.12 77 ALA B O 1
ATOM 2537 N N . LYS B 1 78 ? -2.83 8.469 -9.18 1 95.5 78 LYS B N 1
ATOM 2538 C CA . LYS B 1 78 ? -3.715 7.969 -10.227 1 95.5 78 LYS B CA 1
ATOM 2539 C C . LYS B 1 78 ? -4.926 7.254 -9.633 1 95.5 78 LYS B C 1
ATOM 2541 O O . LYS B 1 78 ? -6 7.238 -10.242 1 95.5 78 LYS B O 1
ATOM 2546 N N . MET B 1 79 ? -4.746 6.781 -8.43 1 93.5 79 MET B N 1
ATOM 2547 C CA . MET B 1 79 ? -5.855 6.105 -7.762 1 93.5 79 MET B CA 1
ATOM 2548 C C . MET B 1 79 ? -6.711 7.102 -6.988 1 93.5 79 MET B C 1
ATOM 2550 O O . MET B 1 79 ? -7.75 6.734 -6.434 1 93.5 79 MET B O 1
ATOM 2554 N N . GLY B 1 80 ? -6.188 8.328 -6.887 1 93.81 80 GLY B N 1
ATOM 2555 C CA . GLY B 1 80 ? -7.031 9.352 -6.301 1 93.81 80 GLY B CA 1
ATOM 2556 C C . GLY B 1 80 ? -6.535 9.844 -4.949 1 93.81 80 GLY B C 1
ATOM 2557 O O . GLY B 1 80 ? -7.285 10.453 -4.191 1 93.81 80 GLY B O 1
ATOM 2558 N N . ALA B 1 81 ? -5.297 9.531 -4.609 1 96 81 ALA B N 1
ATOM 2559 C CA . ALA B 1 81 ? -4.766 10.039 -3.346 1 96 81 ALA B CA 1
ATOM 2560 C C . ALA B 1 81 ? -4.824 11.562 -3.297 1 96 81 ALA B C 1
ATOM 2562 O O . ALA B 1 81 ? -4.434 12.234 -4.25 1 96 81 ALA B O 1
ATOM 2563 N N . ALA B 1 82 ? -5.312 12.047 -2.18 1 97.38 82 ALA B N 1
ATOM 2564 C CA . ALA B 1 82 ? -5.539 13.484 -2.068 1 97.38 82 ALA B CA 1
ATOM 2565 C C . ALA B 1 82 ? -4.312 14.195 -1.497 1 97.38 82 ALA B C 1
ATOM 2567 O O . ALA B 1 82 ? -4.141 15.398 -1.683 1 97.38 82 ALA B O 1
ATOM 2568 N N . LYS B 1 83 ? -3.471 13.469 -0.781 1 98.38 83 LYS B N 1
ATOM 2569 C CA . LYS B 1 83 ? -2.369 14.07 -0.038 1 98.38 83 LYS B CA 1
ATOM 2570 C C . LYS B 1 83 ? -1.131 13.18 -0.069 1 98.38 83 LYS B C 1
ATOM 2572 O O . LYS B 1 83 ? -1.244 11.953 -0.119 1 98.38 83 LYS B O 1
ATOM 2577 N N . VAL B 1 84 ? -0.001 13.805 -0.156 1 98.81 84 VAL B N 1
ATOM 2578 C CA . VAL B 1 84 ? 1.279 13.125 0.027 1 98.81 84 VAL B CA 1
ATOM 2579 C C . VAL B 1 84 ? 2.041 13.766 1.187 1 98.81 84 VAL B C 1
ATOM 2581 O O . VAL B 1 84 ? 2.057 14.992 1.326 1 98.81 84 VAL B O 1
ATOM 2584 N N . TRP B 1 85 ? 2.539 12.922 2.041 1 98.69 85 TRP B N 1
ATOM 2585 C CA . TRP B 1 85 ? 3.504 13.391 3.029 1 98.69 85 TRP B CA 1
ATOM 2586 C C . TRP B 1 85 ? 4.93 13.109 2.574 1 98.69 85 TRP B C 1
ATOM 2588 O O . TRP B 1 85 ? 5.234 12.008 2.109 1 98.69 85 TRP B O 1
ATOM 2598 N N . MET B 1 86 ? 5.766 14.156 2.703 1 98.81 86 MET B N 1
ATOM 2599 C CA . MET B 1 86 ? 7.195 13.859 2.711 1 98.81 86 MET B CA 1
ATOM 2600 C C . MET B 1 86 ? 7.535 12.859 3.812 1 98.81 86 MET B C 1
ATOM 2602 O O . MET B 1 86 ? 6.676 12.5 4.617 1 98.81 86 MET B O 1
ATOM 2606 N N . PRO B 1 87 ? 8.812 12.398 3.805 1 98.62 87 PRO B N 1
ATOM 2607 C CA . PRO B 1 87 ? 9.133 11.352 4.781 1 98.62 87 PRO B CA 1
ATOM 2608 C C . PRO B 1 87 ? 8.703 11.719 6.199 1 98.62 87 PRO B C 1
ATOM 2610 O O . PRO B 1 87 ? 8.859 12.867 6.617 1 98.62 87 PRO B O 1
ATOM 2613 N N . THR B 1 88 ? 8.133 10.711 6.828 1 96.81 88 THR B N 1
ATOM 2614 C CA . THR B 1 88 ? 7.719 10.859 8.219 1 96.81 88 THR B CA 1
ATOM 2615 C C . THR B 1 88 ? 8.672 10.109 9.148 1 96.81 88 THR B C 1
ATOM 2617 O O . THR B 1 88 ? 9.766 10.594 9.445 1 96.81 88 THR B O 1
ATOM 2620 N N . TYR B 1 89 ? 8.406 8.805 9.383 1 95 89 TYR B N 1
ATOM 2621 C CA . TYR B 1 89 ? 9.297 8.047 10.25 1 95 89 TYR B CA 1
ATOM 2622 C C . TYR B 1 89 ? 10.664 7.863 9.609 1 95 89 TYR B C 1
ATOM 2624 O O . TYR B 1 89 ? 11.672 7.727 10.305 1 95 89 TYR B O 1
ATOM 2632 N N . ALA B 1 90 ? 10.688 7.922 8.32 1 97.5 90 ALA B N 1
ATOM 2633 C CA . ALA B 1 90 ? 11.938 7.707 7.59 1 97.5 90 ALA B CA 1
ATOM 2634 C C . ALA B 1 90 ? 12.703 9.016 7.422 1 97.5 90 ALA B C 1
ATOM 2636 O O . ALA B 1 90 ? 13.836 9.016 6.93 1 97.5 90 ALA B O 1
ATOM 2637 N N . ALA B 1 91 ? 12.109 10.133 7.781 1 98.25 91 ALA B N 1
ATOM 2638 C CA . ALA B 1 91 ? 12.805 11.414 7.672 1 98.25 91 ALA B CA 1
ATOM 2639 C C . ALA B 1 91 ? 14.102 11.406 8.484 1 98.25 91 ALA B C 1
ATOM 2641 O O . ALA B 1 91 ? 14.133 10.883 9.609 1 98.25 91 ALA B O 1
ATOM 2642 N N . ASP B 1 92 ? 15.117 12.031 7.93 1 97.88 92 ASP B N 1
ATOM 2643 C CA . ASP B 1 92 ? 16.406 12.039 8.609 1 97.88 92 ASP B CA 1
ATOM 2644 C C . ASP B 1 92 ? 16.297 12.633 10.016 1 97.88 92 ASP B C 1
ATOM 2646 O O . ASP B 1 92 ? 16.828 12.078 10.969 1 97.88 92 ASP B O 1
ATOM 2650 N N . HIS B 1 93 ? 15.617 13.734 10.109 1 95.94 93 HIS B N 1
ATOM 2651 C CA . HIS B 1 93 ? 15.445 14.383 11.406 1 95.94 93 HIS B CA 1
ATOM 2652 C C . HIS B 1 93 ? 14.789 13.445 12.414 1 95.94 93 HIS B C 1
ATOM 2654 O O . HIS B 1 93 ? 15.266 13.312 13.539 1 95.94 93 HIS B O 1
ATOM 2660 N N . TRP B 1 94 ? 13.719 12.797 12.016 1 94.62 94 TRP B N 1
ATOM 2661 C CA . TRP B 1 94 ? 12.969 11.906 12.906 1 94.62 94 TRP B CA 1
ATOM 2662 C C . TRP B 1 94 ? 13.781 10.656 13.227 1 94.62 94 TRP B C 1
ATOM 2664 O O . TRP B 1 94 ? 13.922 10.281 14.391 1 94.62 94 TRP B O 1
ATOM 2674 N N . SER B 1 95 ? 14.289 10.062 12.211 1 95.88 95 SER B N 1
ATOM 2675 C CA . SER B 1 95 ? 15.008 8.797 12.344 1 95.88 95 SER B CA 1
ATOM 2676 C C . SER B 1 95 ? 16.234 8.953 13.234 1 95.88 95 SER B C 1
ATOM 2678 O O . SER B 1 95 ? 16.469 8.125 14.117 1 95.88 95 SER B O 1
ATOM 2680 N N . THR B 1 96 ? 17 10.016 13.031 1 96.19 96 THR B N 1
ATOM 2681 C CA . THR B 1 96 ? 18.188 10.258 13.836 1 96.19 96 THR B CA 1
ATOM 2682 C C . THR B 1 96 ? 17.797 10.57 15.281 1 96.19 96 THR B C 1
ATOM 2684 O O . THR B 1 96 ? 18.438 10.086 16.219 1 96.19 96 THR B O 1
ATOM 2687 N N . THR B 1 97 ? 16.766 11.336 15.477 1 93.25 97 THR B N 1
ATOM 2688 C CA . THR B 1 97 ? 16.344 11.797 16.797 1 93.25 97 THR B CA 1
ATOM 2689 C C . THR B 1 97 ? 15.773 10.641 17.609 1 93.25 97 THR B C 1
ATOM 2691 O O . THR B 1 97 ? 16.078 10.508 18.797 1 93.25 97 THR B O 1
ATOM 2694 N N . TYR B 1 98 ? 14.984 9.812 16.969 1 90.06 98 TYR B N 1
ATOM 2695 C CA . TYR B 1 98 ? 14.195 8.883 17.766 1 90.06 98 TYR B CA 1
ATOM 2696 C C . TYR B 1 98 ? 14.719 7.453 17.609 1 90.06 98 TYR B C 1
ATOM 2698 O O . TYR B 1 98 ? 14.445 6.594 18.453 1 90.06 98 TYR B O 1
ATOM 2706 N N . TYR B 1 99 ? 15.438 7.184 16.531 1 91.69 99 TYR B N 1
ATOM 2707 C CA . TYR B 1 99 ? 15.883 5.812 16.312 1 91.69 99 TYR B CA 1
ATOM 2708 C C . TYR B 1 99 ? 17.406 5.738 16.266 1 91.69 99 TYR B C 1
ATOM 2710 O O . TYR B 1 99 ? 17.984 4.648 16.219 1 91.69 99 TYR B O 1
ATOM 2718 N N . GLY B 1 100 ? 18.062 6.875 16.312 1 94.62 100 GLY B N 1
ATOM 2719 C CA . GLY B 1 100 ? 19.516 6.91 16.328 1 94.62 100 GLY B CA 1
ATOM 2720 C C . GLY B 1 100 ? 20.156 6.445 15.039 1 94.62 100 GLY B C 1
ATOM 2721 O O . GLY B 1 100 ? 21.281 5.965 15.039 1 94.62 100 GLY B O 1
ATOM 2722 N N . LYS B 1 101 ? 19.438 6.414 13.938 1 95.44 101 LYS B N 1
ATOM 2723 C CA . LYS B 1 101 ? 19.922 6.016 12.625 1 95.44 101 LYS B CA 1
ATOM 2724 C C . LYS B 1 101 ? 19.609 7.074 11.57 1 95.44 101 LYS B C 1
ATOM 2726 O O . LYS B 1 101 ? 18.578 7.758 11.664 1 95.44 101 LYS B O 1
ATOM 2731 N N . PRO B 1 102 ? 20.469 7.152 10.609 1 96.62 102 PRO B N 1
ATOM 2732 C CA . PRO B 1 102 ? 20.188 8.125 9.555 1 96.62 102 PRO B CA 1
ATOM 2733 C C . PRO B 1 102 ? 18.906 7.805 8.781 1 96.62 102 PRO B C 1
ATOM 2735 O O . PRO B 1 102 ? 18.516 6.641 8.68 1 96.62 102 PRO B O 1
ATOM 2738 N N . GLY B 1 103 ? 18.266 8.812 8.266 1 98.06 103 GLY B N 1
ATOM 2739 C CA . GLY B 1 103 ? 17.078 8.664 7.438 1 98.06 103 GLY B CA 1
ATOM 2740 C C . GLY B 1 103 ? 17.188 9.398 6.113 1 98.06 103 GLY B C 1
ATOM 2741 O O . GLY B 1 103 ? 18.281 9.57 5.574 1 98.06 103 GLY B O 1
ATOM 2742 N N . ILE B 1 104 ? 16.078 9.75 5.625 1 98.38 104 ILE B N 1
ATOM 2743 C CA . ILE B 1 104 ? 15.992 10.359 4.305 1 98.38 104 ILE B CA 1
ATOM 2744 C C . ILE B 1 104 ? 16.047 11.875 4.43 1 98.38 104 ILE B C 1
ATOM 2746 O O . ILE B 1 104 ? 15.211 12.484 5.094 1 98.38 104 ILE B O 1
ATOM 2750 N N . GLY B 1 105 ? 17.016 12.5 3.857 1 98 105 GLY B N 1
ATOM 2751 C CA . GLY B 1 105 ? 17.078 13.945 3.725 1 98 105 GLY B CA 1
ATOM 2752 C C . GLY B 1 105 ? 16.562 14.445 2.396 1 98 105 GLY B C 1
ATOM 2753 O O . GLY B 1 105 ? 16.594 13.734 1.394 1 98 105 GLY B O 1
ATOM 2754 N N . VAL B 1 106 ? 16.125 15.719 2.383 1 98.62 106 VAL B N 1
ATOM 2755 C CA . VAL B 1 106 ? 15.539 16.219 1.144 1 98.62 106 VAL B CA 1
ATOM 2756 C C . VAL B 1 106 ? 16.375 17.375 0.605 1 98.62 106 VAL B C 1
ATOM 2758 O O . VAL B 1 106 ? 16.062 17.953 -0.439 1 98.62 106 VAL B O 1
ATOM 2761 N N . LEU B 1 107 ? 17.453 17.719 1.307 1 98.62 107 LEU B N 1
ATOM 2762 C CA . LEU B 1 107 ? 18.344 18.797 0.872 1 98.62 107 LEU B CA 1
ATOM 2763 C C . LEU B 1 107 ? 19.703 18.25 0.499 1 98.62 107 LEU B C 1
ATOM 2765 O O . LEU B 1 107 ? 20.172 17.266 1.089 1 98.62 107 LEU B O 1
ATOM 2769 N N . ASP B 1 108 ? 20.328 18.938 -0.467 1 97.81 108 ASP B N 1
ATOM 2770 C CA . ASP B 1 108 ? 21.719 18.625 -0.787 1 97.81 108 ASP B CA 1
ATOM 2771 C C . ASP B 1 108 ? 22.672 19.406 0.1 1 97.81 108 ASP B C 1
ATOM 2773 O O . ASP B 1 108 ? 22.25 20.047 1.07 1 97.81 108 ASP B O 1
ATOM 2777 N N . ASP B 1 109 ? 23.984 19.297 -0.231 1 96.06 109 ASP B N 1
ATOM 2778 C CA . ASP B 1 109 ? 25.016 19.891 0.602 1 96.06 109 ASP B CA 1
ATOM 2779 C C . ASP B 1 109 ? 24.938 21.422 0.557 1 96.06 109 ASP B C 1
ATOM 2781 O O . ASP B 1 109 ? 25.484 22.094 1.428 1 96.06 109 ASP B O 1
ATOM 2785 N N . LYS B 1 110 ? 24.297 21.984 -0.41 1 96.69 110 LYS B N 1
ATOM 2786 C CA . LYS B 1 110 ? 24.188 23.438 -0.575 1 96.69 110 LYS B CA 1
ATOM 2787 C C . LYS B 1 110 ? 22.891 23.969 0.018 1 96.69 110 LYS B C 1
ATOM 2789 O O . LYS B 1 110 ? 22.609 25.172 -0.056 1 96.69 110 LYS B O 1
ATOM 2794 N N . GLY B 1 111 ? 22 23.031 0.552 1 97.44 111 GLY B N 1
ATOM 2795 C CA . GLY B 1 111 ? 20.766 23.438 1.181 1 97.44 111 GLY B CA 1
ATOM 2796 C C . GLY B 1 111 ? 19.594 23.5 0.212 1 97.44 111 GLY B C 1
ATOM 2797 O O . GLY B 1 111 ? 18.531 24.016 0.552 1 97.44 111 GLY B O 1
ATOM 2798 N N . ALA B 1 112 ? 19.812 23.047 -0.943 1 98 112 ALA B N 1
ATOM 2799 C CA . ALA B 1 112 ? 18.75 23 -1.941 1 98 112 ALA B CA 1
ATOM 2800 C C . ALA B 1 112 ? 18.062 21.641 -1.958 1 98 112 ALA B C 1
ATOM 2802 O O . ALA B 1 112 ? 18.672 20.625 -1.594 1 98 112 ALA B O 1
ATOM 2803 N N . LEU B 1 113 ? 16.828 21.656 -2.408 1 98.62 113 LEU B N 1
ATOM 2804 C CA . LEU B 1 113 ? 16.109 20.391 -2.533 1 98.62 113 LEU B CA 1
ATOM 2805 C C . LEU B 1 113 ? 16.812 19.469 -3.527 1 98.62 113 LEU B C 1
ATOM 2807 O O . LEU B 1 113 ? 17.266 19.922 -4.582 1 98.62 113 LEU B O 1
ATOM 2811 N N . VAL B 1 114 ? 16.906 18.219 -3.193 1 98.44 114 VAL B N 1
ATOM 2812 C CA . VAL B 1 114 ? 17.484 17.25 -4.117 1 98.44 114 VAL B CA 1
ATOM 2813 C C . VAL B 1 114 ? 16.578 17.078 -5.336 1 98.44 114 VAL B C 1
ATOM 2815 O O . VAL B 1 114 ? 15.367 17.281 -5.242 1 98.44 114 VAL B O 1
ATOM 2818 N N . PRO B 1 115 ? 17.078 16.688 -6.492 1 98.31 115 PRO B N 1
ATOM 2819 C CA . PRO B 1 115 ? 16.344 16.672 -7.758 1 98.31 115 PRO B CA 1
ATOM 2820 C C . PRO B 1 115 ? 15.07 15.836 -7.691 1 98.31 115 PRO B C 1
ATOM 2822 O O . PRO B 1 115 ? 14.039 16.234 -8.227 1 98.31 115 PRO B O 1
ATOM 2825 N N . VAL B 1 116 ? 15.094 14.703 -7.039 1 98.62 116 VAL B N 1
ATOM 2826 C CA . VAL B 1 116 ? 13.945 13.805 -7.012 1 98.62 116 VAL B CA 1
ATOM 2827 C C . VAL B 1 116 ? 12.773 14.484 -6.316 1 98.62 116 VAL B C 1
ATOM 2829 O O . VAL B 1 116 ? 11.609 14.195 -6.621 1 98.62 116 VAL B O 1
ATOM 2832 N N . VAL B 1 117 ? 13.031 15.414 -5.426 1 98.81 117 VAL B N 1
ATOM 2833 C CA . VAL B 1 117 ? 11.953 16.141 -4.75 1 98.81 117 VAL B CA 1
ATOM 2834 C C . VAL B 1 117 ? 11.219 17.031 -5.75 1 98.81 117 VAL B C 1
ATOM 2836 O O . VAL B 1 117 ? 10 17.203 -5.66 1 98.81 117 VAL B O 1
ATOM 2839 N N . HIS B 1 118 ? 11.93 17.562 -6.707 1 98.75 118 HIS B N 1
ATOM 2840 C CA . HIS B 1 118 ? 11.273 18.344 -7.742 1 98.75 118 HIS B CA 1
ATOM 2841 C C . HIS B 1 118 ? 10.352 17.469 -8.594 1 98.75 118 HIS B C 1
ATOM 2843 O O . HIS B 1 118 ? 9.281 17.906 -9.008 1 98.75 118 HIS B O 1
ATOM 2849 N N . ASP B 1 119 ? 10.789 16.188 -8.891 1 98.75 119 ASP B N 1
ATOM 2850 C CA . ASP B 1 119 ? 9.906 15.25 -9.562 1 98.75 119 ASP B CA 1
ATOM 2851 C C . ASP B 1 119 ? 8.633 15.023 -8.766 1 98.75 119 ASP B C 1
ATOM 2853 O O . ASP B 1 119 ? 7.543 14.922 -9.336 1 98.75 119 ASP B O 1
ATOM 2857 N N . ILE B 1 120 ? 8.805 14.922 -7.484 1 98.88 120 ILE B N 1
ATOM 2858 C CA . ILE B 1 120 ? 7.676 14.719 -6.586 1 98.88 120 ILE B CA 1
ATOM 2859 C C . ILE B 1 120 ? 6.75 15.93 -6.637 1 98.88 120 ILE B C 1
ATOM 2861 O O . ILE B 1 120 ? 5.531 15.781 -6.758 1 98.88 120 ILE B O 1
ATOM 2865 N N . LEU B 1 121 ? 7.312 17.141 -6.574 1 98.88 121 LEU B N 1
ATOM 2866 C CA . LEU B 1 121 ? 6.508 18.359 -6.605 1 98.88 121 LEU B CA 1
ATOM 2867 C C . LEU B 1 121 ? 5.797 18.5 -7.949 1 98.88 121 LEU B C 1
ATOM 2869 O O . LEU B 1 121 ? 4.676 19.016 -8.008 1 98.88 121 LEU B O 1
ATOM 2873 N N . ASP B 1 122 ? 6.41 18.031 -9.078 1 98.81 122 ASP B N 1
ATOM 2874 C CA . ASP B 1 122 ? 5.746 18 -10.375 1 98.81 122 ASP B CA 1
ATOM 2875 C C . ASP B 1 122 ? 4.465 17.172 -10.32 1 98.81 122 ASP B C 1
ATOM 2877 O O . ASP B 1 122 ? 3.436 17.578 -10.859 1 98.81 122 ASP B O 1
ATOM 2881 N N . LEU B 1 123 ? 4.574 16.047 -9.656 1 98.75 123 LEU B N 1
ATOM 2882 C CA . LEU B 1 123 ? 3.42 15.156 -9.547 1 98.75 123 LEU B CA 1
ATOM 2883 C C . LEU B 1 123 ? 2.35 15.758 -8.641 1 98.75 123 LEU B C 1
ATOM 2885 O O . LEU B 1 123 ? 1.155 15.664 -8.938 1 98.75 123 LEU B O 1
ATOM 2889 N N . VAL B 1 124 ? 2.793 16.391 -7.551 1 98.75 124 VAL B N 1
ATOM 2890 C CA . VAL B 1 124 ? 1.857 17.047 -6.648 1 98.75 124 VAL B CA 1
ATOM 2891 C C . VAL B 1 124 ? 1.061 18.109 -7.41 1 98.75 124 VAL B C 1
ATOM 2893 O O . VAL B 1 124 ? -0.156 18.219 -7.242 1 98.75 124 VAL B O 1
ATOM 2896 N N . GLU B 1 125 ? 1.766 18.828 -8.211 1 98.5 125 GLU B N 1
ATOM 2897 C CA . GLU B 1 125 ? 1.138 19.844 -9.039 1 98.5 125 GLU B CA 1
ATOM 2898 C C . GLU B 1 125 ? 0.209 19.234 -10.078 1 98.5 125 GLU B C 1
ATOM 2900 O O . GLU B 1 125 ? -0.945 19.641 -10.211 1 98.5 125 GLU B O 1
ATOM 2905 N N . GLN B 1 126 ? 0.687 18.266 -10.812 1 98.31 126 GLN B N 1
ATOM 2906 C CA . GLN B 1 126 ? -0.043 17.609 -11.898 1 98.31 126 GLN B CA 1
ATOM 2907 C C . GLN B 1 126 ? -1.367 17.047 -11.406 1 98.31 126 GLN B C 1
ATOM 2909 O O . GLN B 1 126 ? -2.379 17.109 -12.109 1 98.31 126 GLN B O 1
ATOM 2914 N N . TYR B 1 127 ? -1.379 16.531 -10.211 1 97.75 127 TYR B N 1
ATOM 2915 C CA . TYR B 1 127 ? -2.562 15.828 -9.742 1 97.75 127 TYR B CA 1
ATOM 2916 C C . TYR B 1 127 ? -3.307 16.641 -8.688 1 97.75 127 TYR B C 1
ATOM 2918 O O . TYR B 1 127 ? -4.23 16.141 -8.047 1 97.75 127 TYR B O 1
ATOM 2926 N N . ASP B 1 128 ? -2.891 17.859 -8.422 1 97.56 128 ASP B N 1
ATOM 2927 C CA . ASP B 1 128 ? -3.527 18.812 -7.508 1 97.56 128 ASP B CA 1
ATOM 2928 C C . ASP B 1 128 ? -3.662 18.203 -6.113 1 97.56 128 ASP B C 1
ATOM 2930 O O . ASP B 1 128 ? -4.746 18.219 -5.523 1 97.56 128 ASP B O 1
ATOM 2934 N N . MET B 1 129 ? -2.576 17.578 -5.656 1 98.38 129 MET B N 1
ATOM 2935 C CA . MET B 1 129 ? -2.555 16.984 -4.328 1 98.38 129 MET B CA 1
ATOM 2936 C C . MET B 1 129 ? -2.184 18.016 -3.27 1 98.38 129 MET B C 1
ATOM 2938 O O . MET B 1 129 ? -1.69 19.094 -3.598 1 98.38 129 MET B O 1
ATOM 2942 N N . VAL B 1 130 ? -2.475 17.672 -2.012 1 98.56 130 VAL B N 1
ATOM 2943 C CA . VAL B 1 130 ? -1.962 18.438 -0.881 1 98.56 130 VAL B CA 1
ATOM 2944 C C . VAL B 1 130 ? -0.589 17.906 -0.476 1 98.56 130 VAL B C 1
ATOM 2946 O O . VAL B 1 130 ? -0.408 16.703 -0.315 1 98.56 130 VAL B O 1
ATOM 2949 N N . LEU B 1 131 ? 0.349 18.797 -0.353 1 98.81 131 LEU B N 1
ATOM 2950 C CA . LEU B 1 131 ? 1.703 18.453 0.066 1 98.81 131 LEU B CA 1
ATOM 2951 C C . LEU B 1 131 ? 1.859 18.594 1.576 1 98.81 131 LEU B C 1
ATOM 2953 O O . LEU B 1 131 ? 1.655 19.688 2.123 1 98.81 131 LEU B O 1
ATOM 2957 N N . GLY B 1 132 ? 2.135 17.5 2.275 1 98.75 132 GLY B N 1
ATOM 2958 C CA . GLY B 1 132 ? 2.521 17.531 3.678 1 98.75 132 GLY B CA 1
ATOM 2959 C C . GLY B 1 132 ? 4.023 17.469 3.887 1 98.75 132 GLY B C 1
ATOM 2960 O O . GLY B 1 132 ? 4.707 16.672 3.246 1 98.75 132 GLY B O 1
ATOM 2961 N N . THR B 1 133 ? 4.52 18.188 4.836 1 98.56 133 THR B N 1
ATOM 2962 C CA . THR B 1 133 ? 5.961 18.328 4.996 1 98.56 133 THR B CA 1
ATOM 2963 C C . THR B 1 133 ? 6.547 17.109 5.703 1 98.56 133 THR B C 1
ATOM 2965 O O . THR B 1 133 ? 7.762 16.906 5.715 1 98.56 133 THR B O 1
ATOM 2968 N N . GLY B 1 134 ? 5.641 16.312 6.297 1 97.88 134 GLY B N 1
ATOM 2969 C CA . GLY B 1 134 ? 6.129 15.156 7.035 1 97.88 134 GLY B CA 1
ATOM 2970 C C . GLY B 1 134 ? 6.934 15.531 8.266 1 97.88 134 GLY B C 1
ATOM 2971 O O . GLY B 1 134 ? 6.602 16.5 8.961 1 97.88 134 GLY B O 1
ATOM 2972 N N . HIS B 1 135 ? 7.91 14.656 8.625 1 97.75 135 HIS B N 1
ATOM 2973 C CA . HIS B 1 135 ? 8.703 14.883 9.836 1 97.75 135 HIS B CA 1
ATOM 2974 C C . HIS B 1 135 ? 10.078 15.445 9.492 1 97.75 135 HIS B C 1
ATOM 2976 O O . HIS B 1 135 ? 11.07 15.117 10.148 1 97.75 135 HIS B O 1
ATOM 2982 N N . LEU B 1 136 ? 10.148 16.234 8.492 1 98.12 136 LEU B N 1
ATOM 2983 C CA . LEU B 1 136 ? 11.391 16.891 8.109 1 98.12 136 LEU B CA 1
ATOM 2984 C C . LEU B 1 136 ? 11.844 17.875 9.188 1 98.12 136 LEU B C 1
ATOM 2986 O O . LEU B 1 136 ? 11.031 18.328 10 1 98.12 136 LEU B O 1
ATOM 2990 N N . SER B 1 137 ? 13.117 18.188 9.141 1 97.56 137 SER B N 1
ATOM 2991 C CA . SER B 1 137 ? 13.617 19.219 10.039 1 97.56 137 SER B CA 1
ATOM 2992 C C . SER B 1 137 ? 13.039 20.578 9.68 1 97.56 137 SER B C 1
ATOM 2994 O O . SER B 1 137 ? 12.547 20.781 8.57 1 97.56 137 SER B O 1
ATOM 2996 N N . THR B 1 138 ? 13.141 21.484 10.664 1 97.75 138 THR B N 1
ATOM 2997 C CA . THR B 1 138 ? 12.641 22.828 10.438 1 97.75 138 THR B CA 1
ATOM 2998 C C . THR B 1 138 ? 13.312 23.453 9.211 1 97.75 138 THR B C 1
ATOM 3000 O O . THR B 1 138 ? 12.648 24.094 8.398 1 97.75 138 THR B O 1
ATOM 3003 N N . VAL B 1 139 ? 14.609 23.25 9.047 1 97.88 139 VAL B N 1
ATOM 3004 C CA . VAL B 1 139 ? 15.367 23.812 7.93 1 97.88 139 VAL B CA 1
ATOM 3005 C C . VAL B 1 139 ? 14.859 23.219 6.613 1 97.88 139 VAL B C 1
ATOM 3007 O O . VAL B 1 139 ? 14.672 23.953 5.637 1 97.88 139 VAL B O 1
ATOM 3010 N N . GLU B 1 140 ? 14.656 21.953 6.59 1 98.56 140 GLU B N 1
ATOM 3011 C CA . GLU B 1 140 ? 14.141 21.281 5.398 1 98.56 140 GLU B CA 1
ATOM 3012 C C . GLU B 1 140 ? 12.742 21.781 5.055 1 98.56 140 GLU B C 1
ATOM 3014 O O . GLU B 1 140 ? 12.422 22 3.885 1 98.56 140 GLU B O 1
ATOM 3019 N N . GLN B 1 141 ? 11.922 21.938 6.078 1 98.5 141 GLN B N 1
ATOM 3020 C CA . GLN B 1 141 ? 10.539 22.375 5.855 1 98.5 141 GLN B CA 1
ATOM 3021 C C . GLN B 1 141 ? 10.492 23.797 5.301 1 98.5 141 GLN B C 1
ATOM 3023 O O . GLN B 1 141 ? 9.695 24.094 4.41 1 98.5 141 GLN B O 1
ATOM 3028 N N . LEU B 1 142 ? 11.312 24.656 5.844 1 98.5 142 LEU B N 1
ATOM 3029 C CA . LEU B 1 142 ? 11.352 26.031 5.367 1 98.5 142 LEU B CA 1
ATOM 3030 C C . LEU B 1 142 ? 11.719 26.078 3.887 1 98.5 142 LEU B C 1
ATOM 3032 O O . LEU B 1 142 ? 11.086 26.812 3.113 1 98.5 142 LEU B O 1
ATOM 3036 N N . GLU B 1 143 ? 12.711 25.297 3.506 1 98.69 143 GLU B N 1
ATOM 3037 C CA . GLU B 1 143 ? 13.109 25.266 2.104 1 98.69 143 GLU B CA 1
ATOM 3038 C C . GLU B 1 143 ? 12.008 24.656 1.232 1 98.69 143 GLU B C 1
ATOM 3040 O O . GLU B 1 143 ? 11.703 25.172 0.157 1 98.69 143 GLU B O 1
ATOM 3045 N N . LEU B 1 144 ? 11.453 23.562 1.67 1 98.81 144 LEU B N 1
ATOM 3046 C CA . LEU B 1 144 ? 10.391 22.891 0.924 1 98.81 144 LEU B CA 1
ATOM 3047 C C . LEU B 1 144 ? 9.203 23.828 0.708 1 98.81 144 LEU B C 1
ATOM 3049 O O . LEU B 1 144 ? 8.672 23.906 -0.4 1 98.81 144 LEU B O 1
ATOM 3053 N N . VAL B 1 145 ? 8.758 24.531 1.729 1 98.75 145 VAL B N 1
ATOM 3054 C CA . VAL B 1 145 ? 7.621 25.453 1.664 1 98.75 145 VAL B CA 1
ATOM 3055 C C . VAL B 1 145 ? 7.93 26.594 0.705 1 98.75 145 VAL B C 1
ATOM 3057 O O . VAL B 1 145 ? 7.07 27 -0.077 1 98.75 145 VAL B O 1
ATOM 3060 N N . SER B 1 146 ? 9.133 27.062 0.776 1 98.56 146 SER B N 1
ATOM 3061 C CA . SER B 1 146 ? 9.539 28.141 -0.112 1 98.56 146 SER B CA 1
ATOM 3062 C C . SER B 1 146 ? 9.43 27.734 -1.576 1 98.56 146 SER B C 1
ATOM 3064 O O . SER B 1 146 ? 8.875 28.469 -2.393 1 98.56 146 SER B O 1
ATOM 3066 N N . VAL B 1 147 ? 9.922 26.562 -1.873 1 98.62 147 VAL B N 1
ATOM 3067 C CA . VAL B 1 147 ? 9.898 26.078 -3.248 1 98.62 147 VAL B CA 1
ATOM 3068 C C . VAL B 1 147 ? 8.461 25.766 -3.66 1 98.62 147 VAL B C 1
ATOM 3070 O O . VAL B 1 147 ? 8.047 26.094 -4.777 1 98.62 147 VAL B O 1
ATOM 3073 N N . ALA B 1 148 ? 7.711 25.172 -2.793 1 98.56 148 ALA B N 1
ATOM 3074 C CA . ALA B 1 148 ? 6.32 24.828 -3.072 1 98.56 148 ALA B CA 1
ATOM 3075 C C . ALA B 1 148 ? 5.488 26.078 -3.357 1 98.56 148 ALA B C 1
ATOM 3077 O O . ALA B 1 148 ? 4.59 26.047 -4.203 1 98.56 148 ALA B O 1
ATOM 3078 N N . ARG B 1 149 ? 5.777 27.156 -2.658 1 97.62 149 ARG B N 1
ATOM 3079 C CA . ARG B 1 149 ? 5.055 28.406 -2.84 1 97.62 149 ARG B CA 1
ATOM 3080 C C . ARG B 1 149 ? 5.266 28.969 -4.246 1 97.62 149 ARG B C 1
ATOM 3082 O O . ARG B 1 149 ? 4.32 29.438 -4.883 1 97.62 149 ARG B O 1
ATOM 3089 N N . LYS B 1 150 ? 6.461 28.922 -4.652 1 97.56 150 LYS B N 1
ATOM 3090 C CA . LYS B 1 150 ? 6.773 29.406 -5.992 1 97.56 150 LYS B CA 1
ATOM 3091 C C . LYS B 1 150 ? 5.973 28.656 -7.051 1 97.56 150 LYS B C 1
ATOM 3093 O O . LYS B 1 150 ? 5.723 29.188 -8.141 1 97.56 150 LYS B O 1
ATOM 3098 N N . ARG B 1 151 ? 5.516 27.469 -6.711 1 97.5 151 ARG B N 1
ATOM 3099 C CA . ARG B 1 151 ? 4.746 26.641 -7.625 1 97.5 151 ARG B CA 1
ATOM 3100 C C . ARG B 1 151 ? 3.256 26.703 -7.316 1 97.5 151 ARG B C 1
ATOM 3102 O O . ARG B 1 151 ? 2.451 26.016 -7.945 1 97.5 151 ARG B O 1
ATOM 3109 N N . ASP B 1 152 ? 2.873 27.453 -6.316 1 97.5 152 ASP B N 1
ATOM 3110 C CA . ASP B 1 152 ? 1.493 27.656 -5.883 1 97.5 152 ASP B CA 1
ATOM 3111 C C . ASP B 1 152 ? 0.868 26.328 -5.449 1 97.5 152 ASP B C 1
ATOM 3113 O O . ASP B 1 152 ? -0.277 26.031 -5.797 1 97.5 152 ASP B O 1
ATOM 3117 N N . LEU B 1 153 ? 1.63 25.453 -4.844 1 98.44 153 LEU B N 1
ATOM 3118 C CA . LEU B 1 153 ? 1.136 24.172 -4.375 1 98.44 153 LEU B CA 1
ATOM 3119 C C . LEU B 1 153 ? 0.393 24.328 -3.051 1 98.44 153 LEU B C 1
ATOM 3121 O O . LEU B 1 153 ? 0.75 25.172 -2.229 1 98.44 153 LEU B O 1
ATOM 3125 N N . LYS B 1 154 ? -0.671 23.531 -2.822 1 98.12 154 LYS B N 1
ATOM 3126 C CA . LYS B 1 154 ? -1.29 23.406 -1.507 1 98.12 154 LYS B CA 1
ATOM 3127 C C . LYS B 1 154 ? -0.359 22.703 -0.526 1 98.12 154 LYS B C 1
ATOM 3129 O O . LYS B 1 154 ? -0.076 21.516 -0.678 1 98.12 154 LYS B O 1
ATOM 3134 N N . THR B 1 155 ? 0.072 23.438 0.437 1 98.62 155 THR B N 1
ATOM 3135 C CA . THR B 1 155 ? 1.076 22.891 1.342 1 98.62 155 THR B CA 1
ATOM 3136 C C . THR B 1 155 ? 0.593 22.953 2.789 1 98.62 155 THR B C 1
ATOM 3138 O O . THR B 1 155 ? 0.005 23.953 3.209 1 98.62 155 THR B O 1
ATOM 3141 N N . VAL B 1 156 ? 0.804 21.859 3.508 1 98.69 156 VAL B N 1
ATOM 3142 C CA . VAL B 1 156 ? 0.472 21.766 4.926 1 98.69 156 VAL B CA 1
ATOM 3143 C C . VAL B 1 156 ? 1.72 21.406 5.727 1 98.69 156 VAL B C 1
ATOM 3145 O O . VAL B 1 156 ? 2.344 20.375 5.484 1 98.69 156 VAL B O 1
ATOM 3148 N N . VAL B 1 157 ? 2.084 22.266 6.648 1 98.5 157 VAL B N 1
ATOM 3149 C CA . VAL B 1 157 ? 3.127 21.938 7.613 1 98.5 157 VAL B CA 1
ATOM 3150 C C . VAL B 1 157 ? 2.604 20.906 8.609 1 98.5 157 VAL B C 1
ATOM 3152 O O . VAL B 1 157 ? 1.688 21.188 9.383 1 98.5 157 VAL B O 1
ATOM 3155 N N . THR B 1 158 ? 3.205 19.719 8.562 1 96 158 THR B N 1
ATOM 3156 C CA . THR B 1 158 ? 2.668 18.562 9.273 1 96 158 THR B CA 1
ATOM 3157 C C . THR B 1 158 ? 2.865 18.703 10.773 1 96 158 THR B C 1
ATOM 3159 O O . THR B 1 158 ? 3.998 18.812 11.25 1 96 158 THR B O 1
ATOM 3162 N N . HIS B 1 159 ? 1.763 18.703 11.523 1 92.25 159 HIS B N 1
ATOM 3163 C CA . HIS B 1 159 ? 1.656 18.812 12.969 1 92.25 159 HIS B CA 1
ATOM 3164 C C . HIS B 1 159 ? 2.809 19.625 13.547 1 92.25 159 HIS B C 1
ATOM 3166 O O . HIS B 1 159 ? 3.658 19.094 14.266 1 92.25 159 HIS B O 1
ATOM 3172 N N . ALA B 1 160 ? 2.701 20.875 13.461 1 91.62 160 ALA B N 1
ATOM 3173 C CA . ALA B 1 160 ? 3.752 21.859 13.734 1 91.62 160 ALA B CA 1
ATOM 3174 C C . ALA B 1 160 ? 4.035 21.953 15.227 1 91.62 160 ALA B C 1
ATOM 3176 O O . ALA B 1 160 ? 5.082 22.453 15.633 1 91.62 160 ALA B O 1
ATOM 3177 N N . ASP B 1 161 ? 3.145 21.391 16.062 1 83.25 161 ASP B N 1
ATOM 3178 C CA . ASP B 1 161 ? 3.256 21.531 17.5 1 83.25 161 ASP B CA 1
ATOM 3179 C C . ASP B 1 161 ? 4.172 20.453 18.094 1 83.25 161 ASP B C 1
ATOM 3181 O O . ASP B 1 161 ? 3.867 19.875 19.125 1 83.25 161 ASP B O 1
ATOM 3185 N N . MET B 1 162 ? 5.195 20.141 17.516 1 82.56 162 MET B N 1
ATOM 3186 C CA . MET B 1 162 ? 6.164 19.156 18.016 1 82.56 162 MET B CA 1
ATOM 3187 C C . MET B 1 162 ? 7.559 19.766 18.094 1 82.56 162 MET B C 1
ATOM 3189 O O . MET B 1 162 ? 7.992 20.203 19.172 1 82.56 162 MET B O 1
ATOM 3193 N N . TRP B 1 163 ? 8.266 20.031 17.016 1 85.62 163 TRP B N 1
ATOM 3194 C CA . TRP B 1 163 ? 9.641 20.516 17.078 1 85.62 163 TRP B CA 1
ATOM 3195 C C . TRP B 1 163 ? 9.812 21.781 16.25 1 85.62 163 TRP B C 1
ATOM 3197 O O . TRP B 1 163 ? 10.906 22.344 16.172 1 85.62 163 TRP B O 1
ATOM 3207 N N . ILE B 1 164 ? 8.82 22.266 15.703 1 93.81 164 ILE B N 1
ATOM 3208 C CA . ILE B 1 164 ? 8.922 23.453 14.844 1 93.81 164 ILE B CA 1
ATOM 3209 C C . ILE B 1 164 ? 8.703 24.719 15.664 1 93.81 164 ILE B C 1
ATOM 3211 O O . ILE B 1 164 ? 7.605 24.938 16.188 1 93.81 164 ILE B O 1
ATOM 3215 N N . PRO B 1 165 ? 9.688 25.578 15.766 1 95.25 165 PRO B N 1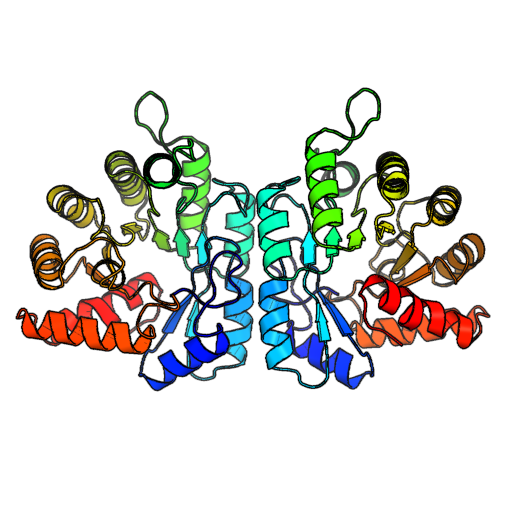
ATOM 3216 C CA . PRO B 1 165 ? 9.492 26.844 16.5 1 95.25 165 PRO B CA 1
ATOM 3217 C C . PRO B 1 165 ? 8.367 27.688 15.914 1 95.25 165 PRO B C 1
ATOM 3219 O O . PRO B 1 165 ? 8.188 27.734 14.695 1 95.25 165 PRO B O 1
ATOM 3222 N N . VAL B 1 166 ? 7.691 28.422 16.812 1 96.31 166 VAL B N 1
ATOM 3223 C CA . VAL B 1 166 ? 6.539 29.219 16.406 1 96.31 166 VAL B CA 1
ATOM 3224 C C . VAL B 1 166 ? 6.957 30.234 15.344 1 96.31 166 VAL B C 1
ATOM 3226 O O . VAL B 1 166 ? 6.199 30.5 14.406 1 96.31 166 VAL B O 1
ATOM 3229 N N . GLU B 1 167 ? 8.18 30.766 15.453 1 97.25 167 GLU B N 1
ATOM 3230 C CA . GLU B 1 167 ? 8.664 31.734 14.469 1 97.25 167 GLU B CA 1
ATOM 3231 C C . GLU B 1 167 ? 8.734 31.125 13.078 1 97.25 167 GLU B C 1
ATOM 3233 O O . GLU B 1 167 ? 8.414 31.781 12.086 1 97.25 167 GLU B O 1
ATOM 3238 N N . ALA B 1 168 ? 9.164 29.906 13.023 1 98.06 168 ALA B N 1
ATOM 3239 C CA . ALA B 1 168 ? 9.219 29.203 11.75 1 98.06 168 ALA B CA 1
ATOM 3240 C C . ALA B 1 168 ? 7.82 28.906 11.219 1 98.06 168 ALA B C 1
ATOM 3242 O O . ALA B 1 168 ? 7.582 28.969 10.008 1 98.06 168 ALA B O 1
ATOM 3243 N N . GLN B 1 169 ? 6.902 28.562 12.102 1 98.19 169 GLN B N 1
ATOM 3244 C CA . GLN B 1 169 ? 5.512 28.359 11.703 1 98.19 169 GLN B CA 1
ATOM 3245 C C . GLN B 1 169 ? 4.934 29.625 11.062 1 98.19 169 GLN B C 1
ATOM 3247 O O . GLN B 1 169 ? 4.305 29.547 10.008 1 98.19 169 GLN B O 1
ATOM 3252 N N . VAL B 1 170 ? 5.176 30.75 11.703 1 98.31 170 VAL B N 1
ATOM 3253 C CA . VAL B 1 170 ? 4.684 32.031 11.211 1 98.31 170 VAL B CA 1
ATOM 3254 C C . VAL B 1 170 ? 5.293 32.312 9.844 1 98.31 170 VAL B C 1
ATOM 3256 O O . VAL B 1 170 ? 4.598 32.781 8.922 1 98.31 170 VAL B O 1
ATOM 3259 N N . ALA B 1 171 ? 6.566 32.094 9.758 1 98.31 171 ALA B N 1
ATOM 3260 C CA . ALA B 1 171 ? 7.254 32.344 8.492 1 98.31 171 ALA B CA 1
ATOM 3261 C C . ALA B 1 171 ? 6.652 31.516 7.367 1 98.31 171 ALA B C 1
ATOM 3263 O O . ALA B 1 171 ? 6.449 32 6.258 1 98.31 171 ALA B O 1
ATOM 3264 N N . MET B 1 172 ? 6.363 30.266 7.617 1 98.5 172 MET B N 1
ATOM 3265 C CA . MET B 1 172 ? 5.805 29.375 6.602 1 98.5 172 MET B CA 1
ATOM 3266 C C . MET B 1 172 ? 4.352 29.734 6.301 1 98.5 172 MET B C 1
ATOM 3268 O O . MET B 1 172 ? 3.92 29.672 5.148 1 98.5 172 MET B O 1
ATOM 3272 N N . ALA B 1 173 ? 3.629 30.141 7.301 1 98.25 173 ALA B N 1
ATOM 3273 C CA . ALA B 1 173 ? 2.258 30.594 7.094 1 98.25 173 ALA B CA 1
ATOM 3274 C C . ALA B 1 173 ? 2.225 31.828 6.188 1 98.25 173 ALA B C 1
ATOM 3276 O O . ALA B 1 173 ? 1.352 31.938 5.324 1 98.25 173 ALA B O 1
ATOM 3277 N N . ARG B 1 174 ? 3.152 32.688 6.375 1 97.62 174 ARG B N 1
ATOM 3278 C CA . ARG B 1 174 ? 3.227 33.906 5.582 1 97.62 174 ARG B CA 1
ATOM 3279 C C . ARG B 1 174 ? 3.5 33.594 4.117 1 97.62 174 ARG B C 1
ATOM 3281 O O . ARG B 1 174 ? 3.131 34.375 3.23 1 97.62 174 ARG B O 1
ATOM 3288 N N . GLN B 1 175 ? 4.07 32.5 3.926 1 97.25 175 GLN B N 1
ATOM 3289 C CA . GLN B 1 175 ? 4.355 32.062 2.561 1 97.25 175 GLN B CA 1
ATOM 3290 C C . GLN B 1 175 ? 3.164 31.328 1.956 1 97.25 175 GLN B C 1
ATOM 3292 O O . GLN B 1 175 ? 3.227 30.875 0.814 1 97.25 175 GLN B O 1
ATOM 3297 N N . GLY B 1 176 ? 2.188 31.156 2.711 1 96.69 176 GLY B N 1
ATOM 3298 C CA . GLY B 1 176 ? 0.967 30.594 2.15 1 96.69 176 GLY B CA 1
ATOM 3299 C C . GLY B 1 176 ? 0.718 29.156 2.582 1 96.69 176 GLY B C 1
ATOM 3300 O O . GLY B 1 176 ? -0.299 28.562 2.217 1 96.69 176 GLY B O 1
ATOM 3301 N N . ALA B 1 177 ? 1.58 28.578 3.348 1 98.38 177 ALA B N 1
ATOM 3302 C CA . ALA B 1 177 ? 1.355 27.219 3.838 1 98.38 177 ALA B CA 1
ATOM 3303 C C . ALA B 1 177 ? 0.329 27.203 4.969 1 98.38 177 ALA B C 1
ATOM 3305 O O . ALA B 1 177 ? 0.245 28.156 5.75 1 98.38 177 ALA B O 1
ATOM 3306 N N . PHE B 1 178 ? -0.473 26.172 5.004 1 98.44 178 PHE B N 1
ATOM 3307 C CA . PHE B 1 178 ? -1.306 25.922 6.176 1 98.44 178 PHE B CA 1
ATOM 3308 C C . PHE B 1 178 ? -0.499 25.266 7.285 1 98.44 178 PHE B C 1
ATOM 3310 O O . PHE B 1 178 ? 0.345 24.406 7.016 1 98.44 178 PHE B O 1
ATOM 3317 N N . ILE B 1 179 ? -0.798 25.656 8.5 1 98.56 179 ILE B N 1
ATOM 3318 C CA . ILE B 1 179 ? -0.151 25.062 9.664 1 98.56 179 ILE B CA 1
ATOM 3319 C C . ILE B 1 179 ? -1.108 24.094 10.344 1 98.56 179 ILE B C 1
ATOM 3321 O O . ILE B 1 179 ? -2.172 24.484 10.82 1 98.56 179 ILE B O 1
ATOM 3325 N N . GLU B 1 180 ? -0.691 22.859 10.352 1 98.25 180 GLU B N 1
ATOM 3326 C CA . GLU B 1 180 ? -1.5 21.828 11 1 98.25 180 GLU B CA 1
ATOM 3327 C C . GLU B 1 180 ? -1.148 21.703 12.477 1 98.25 180 GLU B C 1
ATOM 3329 O O . GLU B 1 180 ? 0.02 21.531 12.836 1 98.25 180 GLU B O 1
ATOM 3334 N N . HIS B 1 181 ? -2.115 21.797 13.258 1 96.06 181 HIS B N 1
ATOM 3335 C CA . HIS B 1 181 ? -2.018 21.5 14.688 1 96.06 181 HIS B CA 1
ATOM 3336 C C . HIS B 1 181 ? -2.766 20.219 15.031 1 96.06 181 HIS B C 1
ATOM 3338 O O . HIS B 1 181 ? -3.971 20.109 14.797 1 96.06 181 HIS B O 1
ATOM 3344 N N . ALA B 1 182 ? -2.07 19.312 15.555 1 94.44 182 ALA B N 1
ATOM 3345 C CA . ALA B 1 182 ? -2.656 18 15.805 1 94.44 182 ALA B CA 1
ATOM 3346 C C . ALA B 1 182 ? -2.818 17.75 17.297 1 94.44 182 ALA B C 1
ATOM 3348 O O . ALA B 1 182 ? -1.901 18 18.078 1 94.44 182 ALA B O 1
ATOM 3349 N N . ALA B 1 183 ? -3.908 17.141 17.688 1 90.44 183 ALA B N 1
ATOM 3350 C CA . ALA B 1 183 ? -4.234 16.875 19.094 1 90.44 183 ALA B CA 1
ATOM 3351 C C . ALA B 1 183 ? -3.232 15.906 19.719 1 90.44 183 ALA B C 1
ATOM 3353 O O . ALA B 1 183 ? -2.973 15.961 20.922 1 90.44 183 ALA B O 1
ATOM 3354 N N . VAL B 1 184 ? -2.688 15.07 18.891 1 89.38 184 VAL B N 1
ATOM 3355 C CA . VAL B 1 184 ? -1.787 14.039 19.391 1 89.38 184 VAL B CA 1
ATOM 3356 C C . VAL B 1 184 ? -0.624 14.68 20.141 1 89.38 184 VAL B C 1
ATOM 3358 O O . VAL B 1 184 ? -0.109 14.102 21.094 1 89.38 184 VAL B O 1
ATOM 3361 N N . GLY B 1 185 ? -0.235 15.836 19.719 1 87.88 185 GLY B N 1
ATOM 3362 C CA . GLY B 1 185 ? 0.862 16.531 20.375 1 87.88 185 GLY B CA 1
ATOM 3363 C C . GLY B 1 185 ? 0.552 16.922 21.812 1 87.88 185 GLY B C 1
ATOM 3364 O O . GLY B 1 185 ? 1.462 17.188 22.594 1 87.88 185 GLY B O 1
ATOM 3365 N N . CYS B 1 186 ? -0.678 16.922 22.156 1 85.81 186 CYS B N 1
ATOM 3366 C CA . CYS B 1 186 ? -1.118 17.375 23.469 1 85.81 186 CYS B CA 1
ATOM 3367 C C . CYS B 1 186 ? -1.549 16.203 24.328 1 85.81 186 CYS B C 1
ATOM 3369 O O . CYS B 1 186 ? -2.055 16.391 25.438 1 85.81 186 CYS B O 1
ATOM 3371 N N . MET B 1 187 ? -1.381 14.992 23.828 1 84.44 187 MET B N 1
ATOM 3372 C CA . MET B 1 187 ? -1.736 13.812 24.609 1 84.44 187 MET B CA 1
ATOM 3373 C C . MET B 1 187 ? -0.656 13.492 25.641 1 84.44 187 MET B C 1
ATOM 3375 O O . MET B 1 187 ? 0.519 13.797 25.422 1 84.44 187 MET B O 1
ATOM 3379 N N . PRO B 1 188 ? -1.056 12.93 26.734 1 75.94 188 PRO B N 1
ATOM 3380 C CA . PRO B 1 188 ? -0.125 12.742 27.844 1 75.94 188 PRO B CA 1
ATOM 3381 C C . PRO B 1 188 ? 1.116 11.945 27.453 1 75.94 188 PRO B C 1
ATOM 3383 O O . PRO B 1 188 ? 2.213 12.219 27.953 1 75.94 188 PRO B O 1
ATOM 3386 N N . ALA B 1 189 ? 0.977 10.984 26.656 1 69.06 189 ALA B N 1
ATOM 3387 C CA . ALA B 1 189 ? 2.096 10.117 26.297 1 69.06 189 ALA B CA 1
ATOM 3388 C C . ALA B 1 189 ? 2.844 10.656 25.078 1 69.06 189 ALA B C 1
ATOM 3390 O O . ALA B 1 189 ? 3.678 9.961 24.5 1 69.06 189 ALA B O 1
ATOM 3391 N N . SER B 1 190 ? 2.539 11.867 24.734 1 77.56 190 SER B N 1
ATOM 3392 C CA . SER B 1 190 ? 3.098 12.383 23.484 1 77.56 190 SER B CA 1
ATOM 3393 C C . SER B 1 190 ? 4.098 13.5 23.75 1 77.56 190 SER B C 1
ATOM 3395 O O . SER B 1 190 ? 4.93 13.398 24.641 1 77.56 190 SER B O 1
ATOM 3397 N N . PHE B 1 191 ? 4.215 14.602 22.953 1 73.62 191 PHE B N 1
ATOM 3398 C CA . PHE B 1 191 ? 5.324 15.531 22.781 1 73.62 191 PHE B CA 1
ATOM 3399 C C . PHE B 1 191 ? 5.23 16.672 23.797 1 73.62 191 PHE B C 1
ATOM 3401 O O . PHE B 1 191 ? 5.969 17.656 23.703 1 73.62 191 PHE B O 1
ATOM 3408 N N . GLY B 1 192 ? 4.258 16.625 24.656 1 77.81 192 GLY B N 1
ATOM 3409 C CA . GLY B 1 192 ? 4.262 17.469 25.844 1 77.81 192 GLY B CA 1
ATOM 3410 C C . GLY B 1 192 ? 3.691 18.859 25.578 1 77.81 192 GLY B C 1
ATOM 3411 O O . GLY B 1 192 ? 3.799 19.75 26.422 1 77.81 192 GLY B O 1
ATOM 3412 N N . TRP B 1 193 ? 3.193 19.188 24.484 1 84.56 193 TRP B N 1
ATOM 3413 C CA . TRP B 1 193 ? 2.516 20.469 24.281 1 84.56 193 TRP B CA 1
ATOM 3414 C C . TRP B 1 193 ? 1.182 20.5 25.016 1 84.56 193 TRP B C 1
ATOM 3416 O O . TRP B 1 193 ? 0.499 19.484 25.125 1 84.56 193 TRP B O 1
ATOM 3426 N N . SER B 1 194 ? 0.949 21.688 25.516 1 87.88 194 SER B N 1
ATOM 3427 C CA . SER B 1 194 ? -0.402 21.906 26.016 1 87.88 194 SER B CA 1
ATOM 3428 C C . SER B 1 194 ? -1.294 22.531 24.953 1 87.88 194 SER B C 1
ATOM 3430 O O . SER B 1 194 ? -0.8 23.141 24 1 87.88 194 SER B O 1
ATOM 3432 N N . PHE B 1 195 ? -2.607 22.422 25.156 1 89.75 195 PHE B N 1
ATOM 3433 C CA . PHE B 1 195 ? -3.537 23.062 24.234 1 89.75 195 PHE B CA 1
ATOM 3434 C C . PHE B 1 195 ? -3.373 24.578 24.266 1 89.75 195 PHE B C 1
ATOM 3436 O O . PHE B 1 195 ? -3.592 25.25 23.266 1 89.75 195 PHE B O 1
ATOM 3443 N N . ASP B 1 196 ? -2.893 25.109 25.391 1 90.88 196 ASP B N 1
ATOM 3444 C CA . ASP B 1 196 ? -2.631 26.547 25.5 1 90.88 196 ASP B CA 1
ATOM 3445 C C . ASP B 1 196 ? -1.47 26.953 24.594 1 90.88 196 ASP B C 1
ATOM 3447 O O . ASP B 1 196 ? -1.515 28.016 23.953 1 90.88 196 ASP B O 1
ATOM 3451 N N . GLN B 1 197 ? -0.489 26.156 24.578 1 91.69 197 GLN B N 1
ATOM 3452 C CA . GLN B 1 197 ? 0.643 26.422 23.703 1 91.69 197 GLN B CA 1
ATOM 3453 C C . GLN B 1 197 ? 0.223 26.359 22.234 1 91.69 197 GLN B C 1
ATOM 3455 O O . GLN B 1 197 ? 0.683 27.156 21.422 1 91.69 197 GLN B O 1
ATOM 3460 N N . VAL B 1 198 ? -0.591 25.391 21.922 1 94.5 198 VAL B N 1
ATOM 3461 C CA . VAL B 1 198 ? -1.116 25.281 20.562 1 94.5 198 VAL B CA 1
ATOM 3462 C C . VAL B 1 198 ? -1.926 26.516 20.219 1 94.5 198 VAL B C 1
ATOM 3464 O O . VAL B 1 198 ? -1.787 27.078 19.125 1 94.5 198 VAL B O 1
ATOM 3467 N N . ALA B 1 199 ? -2.781 26.953 21.172 1 95.56 199 ALA B N 1
ATOM 3468 C CA . ALA B 1 199 ? -3.592 28.156 20.969 1 95.56 199 ALA B CA 1
ATOM 3469 C C . ALA B 1 199 ? -2.713 29.359 20.688 1 95.56 199 ALA B C 1
ATOM 3471 O O . ALA B 1 199 ? -3.033 30.188 19.828 1 95.56 199 ALA B O 1
ATOM 3472 N N . GLU B 1 200 ? -1.664 29.484 21.391 1 95.31 200 GLU B N 1
ATOM 3473 C CA . GLU B 1 200 ? -0.731 30.578 21.188 1 95.31 200 GLU B CA 1
ATOM 3474 C C . GLU B 1 200 ? -0.112 30.531 19.781 1 95.31 200 GLU B C 1
ATOM 3476 O O . GLU B 1 200 ? 0.038 31.562 19.125 1 95.31 200 GLU B O 1
ATOM 3481 N N . ALA B 1 201 ? 0.297 29.344 19.406 1 95.88 201 ALA B N 1
ATOM 3482 C CA . ALA B 1 201 ? 0.866 29.172 18.062 1 95.88 201 ALA B CA 1
ATOM 3483 C C . ALA B 1 201 ? -0.146 29.547 16.984 1 95.88 201 ALA B C 1
ATOM 3485 O O . ALA B 1 201 ? 0.204 30.172 15.992 1 95.88 201 ALA B O 1
ATOM 3486 N N . VAL B 1 202 ? -1.394 29.156 17.188 1 97.62 202 VAL B N 1
ATOM 3487 C CA . VAL B 1 202 ? -2.457 29.453 16.234 1 97.62 202 VAL B CA 1
ATOM 3488 C C . VAL B 1 202 ? -2.678 30.969 16.172 1 97.62 202 VAL B C 1
ATOM 3490 O O . VAL B 1 202 ? -2.889 31.516 15.086 1 97.62 202 VAL B O 1
ATOM 3493 N N . ARG B 1 203 ? -2.639 31.594 17.328 1 97.38 203 ARG B N 1
ATOM 3494 C CA . ARG B 1 203 ? -2.793 33.062 17.328 1 97.38 203 ARG B CA 1
ATOM 3495 C C . ARG B 1 203 ? -1.653 33.719 16.578 1 97.38 203 ARG B C 1
ATOM 3497 O O . ARG B 1 203 ? -1.865 34.719 15.883 1 97.38 203 ARG B O 1
ATOM 3504 N N . ALA B 1 204 ? -0.501 33.188 16.719 1 97.12 204 ALA B N 1
ATOM 3505 C CA . ALA B 1 204 ? 0.667 33.75 16.047 1 97.12 204 ALA B CA 1
ATOM 3506 C C . ALA B 1 204 ? 0.579 33.562 14.539 1 97.12 204 ALA B C 1
ATOM 3508 O O . ALA B 1 204 ? 0.918 34.469 13.781 1 97.12 204 ALA B O 1
ATOM 3509 N N . THR B 1 205 ? 0.183 32.438 14.055 1 97.38 205 THR B N 1
ATOM 3510 C CA . THR B 1 205 ? 0.122 32.125 12.625 1 97.38 205 THR B CA 1
ATOM 3511 C C . THR B 1 205 ? -1.163 32.688 12.008 1 97.38 205 THR B C 1
ATOM 3513 O O . THR B 1 205 ? -1.203 32.969 10.82 1 97.38 205 THR B O 1
ATOM 3516 N N . GLY B 1 206 ? -2.23 32.781 12.852 1 97.12 206 GLY B N 1
ATOM 3517 C CA . GLY B 1 206 ? -3.549 33.188 12.383 1 97.12 206 GLY B CA 1
ATOM 3518 C C . GLY B 1 206 ? -4.453 32 12.062 1 97.12 206 GLY B C 1
ATOM 3519 O O . GLY B 1 206 ? -4.035 31.047 11.414 1 97.12 206 GLY B O 1
ATOM 3520 N N . PRO B 1 207 ? -5.754 32.062 12.586 1 97.81 207 PRO B N 1
ATOM 3521 C CA . PRO B 1 207 ? -6.707 31 12.273 1 97.81 207 PRO B CA 1
ATOM 3522 C C . PRO B 1 207 ? -6.863 30.766 10.773 1 97.81 207 PRO B C 1
ATOM 3524 O O . PRO B 1 207 ? -7.109 29.641 10.344 1 97.81 207 PRO B O 1
ATOM 3527 N N . GLY B 1 208 ? -6.68 31.766 9.992 1 97.5 208 GLY B N 1
ATOM 3528 C CA . GLY B 1 208 ? -6.816 31.656 8.547 1 97.5 208 GLY B CA 1
ATOM 3529 C C . GLY B 1 208 ? -5.773 30.75 7.922 1 97.5 208 GLY B C 1
ATOM 3530 O O . GLY B 1 208 ? -6.008 30.172 6.859 1 97.5 208 GLY B O 1
ATOM 3531 N N . ALA B 1 209 ? -4.68 30.562 8.609 1 97.81 209 ALA B N 1
ATOM 3532 C CA . ALA B 1 209 ? -3.58 29.75 8.094 1 97.81 209 ALA B CA 1
ATOM 3533 C C . ALA B 1 209 ? -3.428 28.469 8.891 1 97.81 209 ALA B C 1
ATOM 3535 O O . ALA B 1 209 ? -2.418 27.766 8.766 1 97.81 209 ALA B O 1
ATOM 3536 N N . SER B 1 210 ? -4.414 28.125 9.68 1 98.19 210 SER B N 1
ATOM 3537 C CA . SER B 1 210 ? -4.281 26.984 10.578 1 98.19 210 SER B CA 1
ATOM 3538 C C . SER B 1 210 ? -5.355 25.938 10.305 1 98.19 210 SER B C 1
ATOM 3540 O O . SER B 1 210 ? -6.461 26.281 9.875 1 98.19 210 SER B O 1
ATOM 3542 N N . ILE B 1 211 ? -5.012 24.734 10.477 1 97.81 211 ILE B N 1
ATOM 3543 C CA . ILE B 1 211 ? -5.977 23.641 10.484 1 97.81 211 ILE B CA 1
ATOM 3544 C C . ILE B 1 211 ? -5.793 22.797 11.742 1 97.81 211 ILE B C 1
ATOM 3546 O O . ILE B 1 211 ? -4.676 22.672 12.25 1 97.81 211 ILE B O 1
ATOM 3550 N N . LEU B 1 212 ? -6.895 22.219 12.227 1 96 212 LEU B N 1
ATOM 3551 C CA . LEU B 1 212 ? -6.871 21.328 13.375 1 96 212 LEU B CA 1
ATOM 3552 C C . LEU B 1 212 ? -7.094 19.875 12.945 1 96 212 LEU B C 1
ATOM 3554 O O . LEU B 1 212 ? -8.008 19.594 12.172 1 96 212 LEU B O 1
ATOM 3558 N N . SER B 1 213 ? -6.254 19.047 13.336 1 95.12 213 SER B N 1
ATOM 3559 C CA . SER B 1 213 ? -6.371 17.609 13.133 1 95.12 213 SER B CA 1
ATOM 3560 C C . SER B 1 213 ? -6.141 16.844 14.438 1 95.12 213 SER B C 1
ATOM 3562 O O . SER B 1 213 ? -5.812 17.453 15.461 1 95.12 213 SER B O 1
ATOM 3564 N N . THR B 1 214 ? -6.422 15.602 14.414 1 90.81 214 THR B N 1
ATOM 3565 C CA . THR B 1 214 ? -6.191 14.875 15.656 1 90.81 214 THR B CA 1
ATOM 3566 C C . THR B 1 214 ? -4.902 14.062 15.578 1 90.81 214 THR B C 1
ATOM 3568 O O . THR B 1 214 ? -4.141 14 16.547 1 90.81 214 THR B O 1
ATOM 3571 N N . ASP B 1 215 ? -4.668 13.484 14.375 1 90.25 215 ASP B N 1
ATOM 3572 C CA . ASP B 1 215 ? -3.562 12.555 14.164 1 90.25 215 ASP B CA 1
ATOM 3573 C C . ASP B 1 215 ? -3.611 11.414 15.18 1 90.25 215 ASP B C 1
ATOM 3575 O O . ASP B 1 215 ? -2.57 10.93 15.633 1 90.25 215 ASP B O 1
ATOM 3579 N N . LEU B 1 216 ? -4.777 11.086 15.625 1 83.25 216 LEU B N 1
ATOM 3580 C CA . LEU B 1 216 ? -4.98 10.055 16.641 1 83.25 216 LEU B CA 1
ATOM 3581 C C . LEU B 1 216 ? -5.332 8.719 15.984 1 83.25 216 LEU B C 1
ATOM 3583 O O . LEU B 1 216 ? -5.559 8.656 14.773 1 83.25 216 LEU B O 1
ATOM 3587 N N . GLY B 1 217 ? -5.434 7.676 16.734 1 82.19 217 GLY B N 1
ATOM 3588 C CA . GLY B 1 217 ? -5.691 6.297 16.344 1 82.19 217 GLY B CA 1
ATOM 3589 C C . GLY B 1 217 ? -4.91 5.293 17.172 1 82.19 217 GLY B C 1
ATOM 3590 O O . GLY B 1 217 ? -5.09 4.082 17.016 1 82.19 217 GLY B O 1
ATOM 3591 N N . GLN B 1 218 ? -4.07 5.848 18 1 74.88 218 GLN B N 1
ATOM 3592 C CA . GLN B 1 218 ? -3.264 5.023 18.891 1 74.88 218 GLN B CA 1
ATOM 3593 C C . GLN B 1 218 ? -4.109 4.453 20.031 1 74.88 218 GLN B C 1
ATOM 3595 O O . GLN B 1 218 ? -5.098 5.062 20.438 1 74.88 218 GLN B O 1
ATOM 3600 N N . THR B 1 219 ? -3.672 3.338 20.531 1 71.88 219 THR B N 1
ATOM 3601 C CA . THR B 1 219 ? -4.469 2.641 21.531 1 71.88 219 THR B CA 1
ATOM 3602 C C . THR B 1 219 ? -4.469 3.408 22.844 1 71.88 219 THR B C 1
ATOM 3604 O O . THR B 1 219 ? -5.41 3.301 23.641 1 71.88 219 THR B O 1
ATOM 3607 N N . ASP B 1 220 ? -3.512 4.219 23.094 1 75.25 220 ASP B N 1
ATOM 3608 C CA . ASP B 1 220 ? -3.373 4.895 24.375 1 75.25 220 ASP B CA 1
ATOM 3609 C C . ASP B 1 220 ? -3.969 6.301 24.328 1 75.25 220 ASP B C 1
ATOM 3611 O O . ASP B 1 220 ? -3.863 7.059 25.297 1 75.25 220 ASP B O 1
ATOM 3615 N N . ASN B 1 221 ? -4.602 6.645 23.25 1 81.38 221 ASN B N 1
ATOM 3616 C CA . ASN B 1 221 ? -5.203 7.965 23.062 1 81.38 221 ASN B CA 1
ATOM 3617 C C . ASN B 1 221 ? -6.707 7.867 22.812 1 81.38 221 ASN B C 1
ATOM 3619 O O . ASN B 1 221 ? -7.219 6.789 22.5 1 81.38 221 ASN B O 1
ATOM 3623 N N . PRO B 1 222 ? -7.395 8.953 23.047 1 78.12 222 PRO B N 1
ATOM 3624 C CA . PRO B 1 222 ? -8.82 8.938 22.703 1 78.12 222 PRO B CA 1
ATOM 3625 C C . PRO B 1 222 ? -9.062 8.617 21.219 1 78.12 222 PRO B C 1
ATOM 3627 O O . PRO B 1 222 ? -8.164 8.773 20.391 1 78.12 222 PRO B O 1
ATOM 3630 N N . ALA B 1 223 ? -10.312 8.164 20.969 1 81.31 223 ALA B N 1
ATOM 3631 C CA . ALA B 1 223 ? -10.711 8.023 19.562 1 81.31 223 ALA B CA 1
ATOM 3632 C C . ALA B 1 223 ? -10.602 9.352 18.828 1 81.31 223 ALA B C 1
ATOM 3634 O O . ALA B 1 223 ? -10.859 10.414 19.406 1 81.31 223 ALA B O 1
ATOM 3635 N N . PRO B 1 224 ? -10.273 9.266 17.609 1 87.12 224 PRO B N 1
ATOM 3636 C CA . PRO B 1 224 ? -10.055 10.5 16.859 1 87.12 224 PRO B CA 1
ATOM 3637 C C . PRO B 1 224 ? -11.234 11.461 16.922 1 87.12 224 PRO B C 1
ATOM 3639 O O . PRO B 1 224 ? -11.047 12.664 17.109 1 87.12 224 PRO B O 1
ATOM 3642 N N . ALA B 1 225 ? -12.414 10.953 16.875 1 83.69 225 ALA B N 1
ATOM 3643 C CA . ALA B 1 225 ? -13.586 11.82 16.953 1 83.69 225 ALA B CA 1
ATOM 3644 C C . ALA B 1 225 ? -13.656 12.531 18.312 1 83.69 225 ALA B C 1
ATOM 3646 O O . ALA B 1 225 ? -14 13.711 18.375 1 83.69 225 ALA B O 1
ATOM 3647 N N . GLU B 1 226 ? -13.328 11.789 19.328 1 83.06 226 GLU B N 1
ATOM 3648 C CA . GLU B 1 226 ? -13.289 12.383 20.672 1 83.06 226 GLU B CA 1
ATOM 3649 C C . GLU B 1 226 ? -12.148 13.391 20.781 1 83.06 226 GLU B C 1
ATOM 3651 O O . GLU B 1 226 ? -12.281 14.414 21.469 1 83.06 226 GLU B O 1
ATOM 3656 N N . GLY B 1 227 ? -11.062 13.031 20.203 1 89.31 227 GLY B N 1
ATOM 3657 C CA . GLY B 1 227 ? -9.945 13.961 20.188 1 89.31 227 GLY B CA 1
ATOM 3658 C C . GLY B 1 227 ? -10.273 15.281 19.531 1 89.31 227 GLY B C 1
ATOM 3659 O O . GLY B 1 227 ? -9.859 16.344 20.016 1 89.31 227 GLY B O 1
ATOM 3660 N N . MET B 1 228 ? -11.023 15.211 18.453 1 92.25 228 MET B N 1
ATOM 3661 C CA . MET B 1 228 ? -11.43 16.438 17.766 1 92.25 228 MET B CA 1
ATOM 3662 C C . MET B 1 228 ? -12.367 17.266 18.641 1 92.25 228 MET B C 1
ATOM 3664 O O . MET B 1 228 ? -12.219 18.484 18.719 1 92.25 228 MET B O 1
ATOM 3668 N N . ARG B 1 229 ? -13.297 16.609 19.266 1 88.5 229 ARG B N 1
ATOM 3669 C CA . ARG B 1 229 ? -14.203 17.297 20.188 1 88.5 229 ARG B CA 1
ATOM 3670 C C . ARG B 1 229 ? -13.422 18.016 21.281 1 88.5 229 ARG B C 1
ATOM 3672 O O . ARG B 1 229 ? -13.703 19.188 21.578 1 88.5 229 ARG B O 1
ATOM 3679 N N . MET B 1 230 ? -12.453 17.297 21.828 1 88.94 230 MET B N 1
ATOM 3680 C CA . MET B 1 230 ? -11.609 17.859 22.875 1 88.94 230 MET B CA 1
ATOM 3681 C C . MET B 1 230 ? -10.836 19.062 22.359 1 88.94 230 MET B C 1
ATOM 3683 O O . MET B 1 230 ? -10.727 20.078 23.062 1 88.94 230 MET B O 1
ATOM 3687 N N . PHE B 1 231 ? -10.352 18.953 21.203 1 94.25 231 PHE B N 1
ATOM 3688 C CA . PHE B 1 231 ? -9.547 20.016 20.609 1 94.25 231 PHE B CA 1
ATOM 3689 C C . PHE B 1 231 ? -10.383 21.266 20.391 1 94.25 231 PHE B C 1
ATOM 3691 O O . PHE B 1 231 ? -9.961 22.375 20.734 1 94.25 231 PHE B O 1
ATOM 3698 N N . ILE B 1 232 ? -11.555 21.078 19.844 1 93.44 232 ILE B N 1
ATOM 3699 C CA . ILE B 1 232 ? -12.469 22.188 19.594 1 93.44 232 ILE B CA 1
ATOM 3700 C C . ILE B 1 232 ? -12.812 22.891 20.906 1 93.44 232 ILE B C 1
ATOM 3702 O O . ILE B 1 232 ? -12.734 24.109 21 1 93.44 232 ILE B O 1
ATOM 3706 N N . ALA B 1 233 ? -13.078 22.078 21.906 1 91.81 233 ALA B N 1
ATOM 3707 C CA . ALA B 1 233 ? -13.406 22.625 23.219 1 91.81 233 ALA B CA 1
ATOM 3708 C C . ALA B 1 233 ? -12.242 23.438 23.781 1 91.81 233 ALA B C 1
ATOM 3710 O O . ALA B 1 233 ? -12.445 24.516 24.359 1 91.81 233 ALA B O 1
ATOM 3711 N N . ALA B 1 234 ? -11.078 22.906 23.641 1 92.62 234 ALA B N 1
ATOM 3712 C CA . ALA B 1 234 ? -9.883 23.578 24.156 1 92.62 234 ALA B CA 1
ATOM 3713 C C . ALA B 1 234 ? -9.664 24.922 23.453 1 92.62 234 ALA B C 1
ATOM 3715 O O . ALA B 1 234 ? -9.297 25.906 24.109 1 92.62 234 ALA B O 1
ATOM 3716 N N . MET B 1 235 ? -9.875 24.969 22.156 1 96.12 235 MET B N 1
ATOM 3717 C CA . MET B 1 235 ? -9.695 26.203 21.406 1 96.12 235 MET B CA 1
ATOM 3718 C C . MET B 1 235 ? -10.734 27.25 21.812 1 96.12 235 MET B C 1
ATOM 3720 O O . MET B 1 235 ? -10.414 28.438 21.953 1 96.12 235 MET B O 1
ATOM 3724 N N . LEU B 1 236 ? -11.977 26.781 22.031 1 95.19 236 LEU B N 1
ATOM 3725 C CA . LEU B 1 236 ? -13.031 27.688 22.484 1 95.19 236 LEU B CA 1
ATOM 3726 C C . LEU B 1 236 ? -12.703 28.25 23.859 1 95.19 236 LEU B C 1
ATOM 3728 O O . LEU B 1 236 ? -12.875 29.438 24.109 1 95.19 236 LEU B O 1
ATOM 3732 N N . ARG B 1 237 ? -12.172 27.406 24.688 1 93.81 237 ARG B N 1
ATOM 3733 C CA . ARG B 1 237 ? -11.797 27.812 26.031 1 93.81 237 ARG B CA 1
ATOM 3734 C C . ARG B 1 237 ? -10.648 28.812 26 1 93.81 237 ARG B C 1
ATOM 3736 O O . ARG B 1 237 ? -10.594 29.734 26.828 1 93.81 237 ARG B O 1
ATOM 3743 N N . ALA B 1 238 ? -9.828 28.672 25.047 1 95.56 238 ALA B N 1
ATOM 3744 C CA . ALA B 1 238 ? -8.664 29.547 24.906 1 95.56 238 ALA B CA 1
ATOM 3745 C C . ALA B 1 238 ? -9.062 30.891 24.297 1 95.56 238 ALA B C 1
ATOM 3747 O O . ALA B 1 238 ? -8.227 31.781 24.156 1 95.56 238 ALA B O 1
ATOM 3748 N N . GLY B 1 239 ? -10.336 31.047 23.875 1 96.69 239 GLY B N 1
ATOM 3749 C CA . GLY B 1 239 ? -10.836 32.344 23.484 1 96.69 239 GLY B CA 1
ATOM 3750 C C . GLY B 1 239 ? -11.078 32.469 21.984 1 96.69 239 GLY B C 1
ATOM 3751 O O . GLY B 1 239 ? -11.453 33.531 21.5 1 96.69 239 GLY B O 1
ATOM 3752 N N . PHE B 1 240 ? -10.891 31.422 21.234 1 97.81 240 PHE B N 1
ATOM 3753 C CA . PHE B 1 240 ? -11.227 31.469 19.812 1 97.81 240 PHE B CA 1
ATOM 3754 C C . PHE B 1 240 ? -12.742 31.484 19.625 1 97.81 240 PHE B C 1
ATOM 3756 O O . PHE B 1 240 ? -13.477 30.812 20.344 1 97.81 240 PHE B O 1
ATOM 3763 N N . THR B 1 241 ? -13.18 32.25 18.672 1 98 241 THR B N 1
ATOM 3764 C CA . THR B 1 241 ? -14.602 32.281 18.344 1 98 241 THR B CA 1
ATOM 3765 C C . THR B 1 241 ? -15.031 31.016 17.609 1 98 241 THR B C 1
ATOM 3767 O O . THR B 1 241 ? -14.188 30.281 17.094 1 98 241 THR B O 1
ATOM 3770 N N . LYS B 1 242 ? -16.328 30.766 17.578 1 97.19 242 LYS B N 1
ATOM 3771 C CA . LYS B 1 242 ? -16.891 29.656 16.828 1 97.19 242 LYS B CA 1
ATOM 3772 C C . LYS B 1 242 ? -16.5 29.75 15.352 1 97.19 242 LYS B C 1
ATOM 3774 O O . LYS B 1 242 ? -16.188 28.734 14.719 1 97.19 242 LYS B O 1
ATOM 3779 N N . ASP B 1 243 ? -16.516 30.969 14.859 1 97.75 243 ASP B N 1
ATOM 3780 C CA . ASP B 1 243 ? -16.172 31.172 13.461 1 97.75 243 ASP B CA 1
ATOM 3781 C C . ASP B 1 243 ? -14.703 30.797 13.203 1 97.75 243 ASP B C 1
ATOM 3783 O O . ASP B 1 243 ? -14.383 30.203 12.172 1 97.75 243 ASP B O 1
ATOM 3787 N N . GLU B 1 244 ? -13.836 31.203 14.094 1 97.81 244 GLU B N 1
ATOM 3788 C CA . GLU B 1 244 ? -12.422 30.859 13.961 1 97.81 244 GLU B CA 1
ATOM 3789 C C . GLU B 1 244 ? -12.219 29.359 14.016 1 97.81 244 GLU B C 1
ATOM 3791 O O . GLU B 1 244 ? -11.43 28.797 13.25 1 97.81 244 GLU B O 1
ATOM 3796 N N . VAL B 1 245 ? -12.898 28.688 14.922 1 97.56 245 VAL B N 1
ATOM 3797 C CA . VAL B 1 245 ? -12.789 27.234 15.047 1 97.56 245 VAL B CA 1
ATOM 3798 C C . VAL B 1 245 ? -13.336 26.578 13.789 1 97.56 245 VAL B C 1
ATOM 3800 O O . VAL B 1 245 ? -12.734 25.641 13.258 1 97.56 245 VAL B O 1
ATOM 3803 N N . GLU B 1 246 ? -14.492 27.047 13.312 1 96.44 246 GLU B N 1
ATOM 3804 C CA . GLU B 1 246 ? -15.07 26.531 12.078 1 96.44 246 GLU B CA 1
ATOM 3805 C C . GLU B 1 246 ? -14.109 26.688 10.906 1 96.44 246 GLU B C 1
ATOM 3807 O O . GLU B 1 246 ? -13.992 25.797 10.062 1 96.44 246 GLU B O 1
ATOM 3812 N N . LEU B 1 247 ? -13.484 27.797 10.898 1 97 247 LEU B N 1
ATOM 3813 C CA . LEU B 1 247 ? -12.492 28.062 9.867 1 97 247 LEU B CA 1
ATOM 3814 C C . LEU B 1 247 ? -11.398 27 9.875 1 97 247 LEU B C 1
ATOM 3816 O O . LEU B 1 247 ? -11.055 26.453 8.82 1 97 247 LEU B O 1
ATOM 3820 N N . MET B 1 248 ? -10.914 26.609 11.008 1 97.75 248 MET B N 1
ATOM 3821 C CA . MET B 1 248 ? -9.75 25.734 11.156 1 97.75 248 MET B CA 1
ATOM 3822 C C . MET B 1 248 ? -10.141 24.281 11.008 1 97.75 248 MET B C 1
ATOM 3824 O O . MET B 1 248 ? -9.32 23.438 10.625 1 97.75 248 MET B O 1
ATOM 3828 N N . VAL B 1 249 ? -11.43 23.922 11.227 1 96.19 249 VAL B N 1
ATOM 3829 C CA . VAL B 1 249 ? -11.82 22.516 11.234 1 96.19 249 VAL B CA 1
ATOM 3830 C C . VAL B 1 249 ? -12.617 22.203 9.969 1 96.19 249 VAL B C 1
ATOM 3832 O O . VAL B 1 249 ? -12.656 21.047 9.531 1 96.19 249 VAL B O 1
ATOM 3835 N N . LYS B 1 250 ? -13.188 23.219 9.336 1 95.06 250 LYS B N 1
ATOM 3836 C CA . LYS B 1 250 ? -14.109 22.984 8.227 1 95.06 250 LYS B CA 1
ATOM 3837 C C . LYS B 1 250 ? -13.648 23.703 6.961 1 95.06 250 LYS B C 1
ATOM 3839 O O . LYS B 1 250 ? -13.289 23.062 5.973 1 95.06 250 LYS B O 1
ATOM 3844 N N . VAL B 1 251 ? -13.516 24.953 7.066 1 96.31 251 VAL B N 1
ATOM 3845 C CA . VAL B 1 251 ? -13.336 25.766 5.867 1 96.31 251 VAL B CA 1
ATOM 3846 C C . VAL B 1 251 ? -11.945 25.531 5.285 1 96.31 251 VAL B C 1
ATOM 3848 O O . VAL B 1 251 ? -11.812 25.172 4.113 1 96.31 251 VAL B O 1
ATOM 3851 N N . ASN B 1 252 ? -10.922 25.734 6.105 1 97.12 252 ASN B N 1
ATOM 3852 C CA . ASN B 1 252 ? -9.555 25.578 5.625 1 97.12 252 ASN B CA 1
ATOM 3853 C C . ASN B 1 252 ? -9.297 24.156 5.109 1 97.12 252 ASN B C 1
ATOM 3855 O O . ASN B 1 252 ? -8.828 23.984 3.984 1 97.12 252 ASN B O 1
ATOM 3859 N N . PRO B 1 253 ? -9.625 23.125 5.887 1 96.25 253 PRO B N 1
ATOM 3860 C CA . PRO B 1 253 ? -9.414 21.781 5.355 1 96.25 253 PRO B CA 1
ATOM 3861 C C . PRO B 1 253 ? -10.266 21.5 4.117 1 96.25 253 PRO B C 1
ATOM 3863 O O . PRO B 1 253 ? -9.836 20.766 3.221 1 96.25 253 PRO B O 1
ATOM 3866 N N . GLY B 1 254 ? -11.461 21.984 4.09 1 94.88 254 GLY B N 1
ATOM 3867 C CA . GLY B 1 254 ? -12.297 21.828 2.912 1 94.88 254 GLY B CA 1
ATOM 3868 C C . GLY B 1 254 ? -11.688 22.422 1.657 1 94.88 254 GLY B C 1
ATOM 3869 O O . GLY B 1 254 ? -11.781 21.844 0.577 1 94.88 254 GLY B O 1
ATOM 3870 N N . ARG B 1 255 ? -11.086 23.578 1.802 1 93.38 255 ARG B N 1
ATOM 3871 C CA . ARG B 1 255 ? -10.383 24.219 0.695 1 93.38 255 ARG B CA 1
ATOM 3872 C C . ARG B 1 255 ? -9.219 23.359 0.213 1 93.38 255 ARG B C 1
ATOM 3874 O O . ARG B 1 255 ? -9.023 23.188 -0.993 1 93.38 255 ARG B O 1
ATOM 3881 N N . LEU B 1 256 ? -8.516 22.859 1.087 1 95.62 256 LEU B N 1
ATOM 3882 C CA . LEU B 1 256 ? -7.344 22.047 0.764 1 95.62 256 LEU B CA 1
ATOM 3883 C C . LEU B 1 256 ? -7.75 20.781 0.019 1 95.62 256 LEU B C 1
ATOM 3885 O O . LEU B 1 256 ? -7.078 20.375 -0.93 1 95.62 256 LEU B O 1
ATOM 3889 N N . LEU B 1 257 ? -8.898 20.172 0.422 1 94.69 257 LEU B N 1
ATOM 3890 C CA . LEU B 1 257 ? -9.281 18.875 -0.105 1 94.69 257 LEU B CA 1
ATOM 3891 C C . LEU B 1 257 ? -10.312 19.016 -1.217 1 94.69 257 LEU B C 1
ATOM 3893 O O . LEU B 1 257 ? -10.766 18.016 -1.783 1 94.69 257 LEU B O 1
ATOM 3897 N N . GLY B 1 258 ? -10.719 20.234 -1.52 1 90.56 258 GLY B N 1
ATOM 3898 C CA . GLY B 1 258 ? -11.672 20.484 -2.586 1 90.56 258 GLY B CA 1
ATOM 3899 C C . GLY B 1 258 ? -13.094 20.109 -2.219 1 90.56 258 GLY B C 1
ATOM 3900 O O . GLY B 1 258 ? -13.852 19.625 -3.064 1 90.56 258 GLY B O 1
ATOM 3901 N N . LEU B 1 259 ? -13.391 20.062 -0.935 1 86.5 259 LEU B N 1
ATOM 3902 C CA . LEU B 1 259 ? -14.727 19.703 -0.47 1 86.5 259 LEU B CA 1
ATOM 3903 C C . LEU B 1 259 ? -15.641 20.922 -0.487 1 86.5 259 LEU B C 1
ATOM 3905 O O . LEU B 1 259 ? -15.266 22 0.001 1 86.5 259 LEU B O 1
ATOM 3909 N N . GLY B 1 260 ? -15.766 21.781 -1.521 1 68 260 GLY B N 1
ATOM 3910 C CA . GLY B 1 260 ? -16.641 22.938 -1.596 1 68 260 GLY B CA 1
ATOM 3911 C C . GLY B 1 260 ? -17.344 23.25 -0.281 1 68 260 GLY B C 1
ATOM 3912 O O . GLY B 1 260 ? -17.203 22.5 0.689 1 68 260 GLY B O 1
ATOM 3913 N N . ASP B 1 261 ? -18.031 24.438 -0.272 1 61.72 261 ASP B N 1
ATOM 3914 C CA . ASP B 1 261 ? -18.734 24.953 0.894 1 61.72 261 ASP B CA 1
ATOM 3915 C C . ASP B 1 261 ? -19.969 24.109 1.204 1 61.72 261 ASP B C 1
ATOM 3917 O O . ASP B 1 261 ? -20.562 23.5 0.305 1 61.72 261 ASP B O 1
#

Organism: NCBI:txid175570

Radius of gyration: 24.55 Å; Cα contacts (8 Å, |Δi|>4): 1120; chains: 2; bounding box: 51×70×54 Å

Secondary structure (DSSP, 8-state):
---B--SSS-BSSBHHHHHHHHHHTT-SEEE---SSS--HHHHHHHHHHSTT-EEE-EEE-SGGGTSS-HHHHHHHHHTT--EEEPPSTTBHHHIIIIISS--B--B-TTSPBPHHHHHHHHHHHHTTPEEE-TT--HHHHHHHHHHHHHTT-EEEETT-TTTS-HHHHHHHHHTTPEEEEEGGGGSTTTT---HHHHHHHHHHH-GGGEEEE----BTTS--HHHHHHHHHHHHHHTT--HHHHHIIIIIHHHHHHT---/---B--SSS-BSSBHHHHHHHHHHTT-SEEE---SSS--HHHHHHHHHHSTT-EEE-EEE-SGGGTSS-HHHHHHHHHTT--EEEPPSTTBHHHIIIIISS--B--B-TTSPBPHHHHHHHHHHHHTTPEEE-TT--HHHHHHHHHHHHHTT-EEEETT-TTT--HHHHHHHHHTTPEEEEEGGGGSTTTT---HHHHHHHHHHH-GGGEEEE----BTTS--HHHHHHHHHHHHHHTT--HHHHHIIIIIHHHHHHT---

Sequence (522 aa):
MHAGPDPVADRRFDAYEMAVAARDAGLRAVIFKSHEYPTVPVACLLNRLVPDFTVFGAISLDNEVGGLNPVALEASAKMGAAKVWMPTYAADHWSTTYYGKPGIGVLDDKGALVPVVHDILDLVEQYDMVLGTGHLSTVEQLELVSVARKRDLKTVVTHADMWIPVEAQVAMARQGAFIEHAAVGCMPASFGWSFDQVAEAVRATGPGASILSTDLGQTDNPAPAEGMRMFIAAMLRAGFTKDEVELMVKVNPGRLLGLGDMHAGPDPVADRRFDAYEMAVAARDAGLRAVIFKSHEYPTVPVACLLNRLVPDFTVFGAISLDNEVGGLNPVALEASAKMGAAKVWMPTYAADHWSTTYYGKPGIGVLDDKGALVPVVHDILDLVEQYDMVLGTGHLSTVEQLELVSVARKRDLKTVVTHADMWIPVEAQVAMARQGAFIEHAAVGCMPASFGWSFDQVAEAVRATGPGASILSTDLGQTDNPAPAEGMRMFIAAMLRAGFTKDEVELMVKVNPGRLLGLGD

InterPro domains:
  IPR032466 Metal-dependent hydrolase [SSF51556] (4-258)
  IPR046249 Protein of unknown function DUF6282 [PF19799] (1-180)

Solvent-accessible surface area (backbone atoms only — not comparable to full-atom values): 26203 Å² total; per-residue (Å²): 57,39,43,29,75,42,55,88,40,74,43,71,37,41,47,65,57,46,50,52,47,31,42,74,69,65,45,65,61,50,49,41,51,39,70,62,47,66,27,30,60,47,17,56,53,44,44,70,71,38,74,98,35,44,48,36,12,19,36,37,29,10,59,25,26,40,23,91,32,55,60,26,48,49,45,42,44,62,56,56,24,45,34,38,27,38,25,33,76,32,4,23,50,37,15,37,72,75,68,70,37,87,43,52,72,63,54,44,96,87,67,42,71,35,71,65,56,55,56,38,50,51,49,34,58,74,64,68,26,31,40,29,44,30,35,47,40,62,70,55,40,54,50,51,50,54,57,35,40,78,67,70,50,52,36,33,40,46,48,40,58,66,84,47,52,61,69,57,50,31,55,44,29,74,58,64,27,32,38,28,40,34,42,40,26,49,34,90,90,48,69,68,36,47,67,64,58,50,48,50,44,38,63,69,44,28,50,89,30,26,29,60,47,24,68,24,25,46,64,91,49,59,54,41,55,56,35,43,52,51,46,53,51,48,42,46,71,73,66,47,49,71,67,46,49,42,34,16,62,42,50,45,50,22,62,69,70,66,47,71,133,57,40,43,29,75,41,57,87,41,75,42,70,36,40,48,65,57,47,51,52,47,31,40,74,69,66,44,65,60,50,52,42,51,39,72,62,48,66,28,28,60,48,16,56,54,43,42,69,70,38,74,100,34,46,48,36,12,19,36,35,30,11,59,25,26,39,24,91,31,56,60,24,49,48,44,42,44,61,56,56,24,46,33,39,28,37,25,34,76,34,4,26,50,37,16,37,72,74,68,70,36,86,43,52,73,63,54,45,98,85,66,42,71,36,71,65,56,55,55,39,50,51,49,35,57,74,65,69,26,29,40,28,46,30,34,47,39,63,71,53,40,54,49,50,51,53,56,36,38,78,68,69,50,52,36,33,40,45,48,40,58,68,84,47,52,61,69,56,50,32,54,42,29,74,59,64,25,31,39,27,38,33,43,42,28,48,33,90,91,48,68,68,35,48,67,66,56,50,49,51,44,38,63,68,44,29,49,89,30,25,31,59,47,24,68,26,25,46,64,92,49,59,55,41,55,56,35,44,52,51,46,54,51,49,43,45,72,73,65,48,50,70,67,46,50,43,33,15,62,44,49,44,51,21,62,67,70,65,48,71,136

pLDDT: mean 92.36, std 8.87, range [47.03, 98.88]